Protein AF-A0A959IX89-F1 (afdb_monomer_lite)

Radius of gyration: 34.69 Å; chains: 1; bounding box: 58×42×160 Å

Sequence (378 aa):
MKSRHLSLLLIAFLCIPSLQAHQIAPDWEELLRTKLNSALGSKAFSIEVLQVNTDKKELTGVGTFFKKSGITFTAAYEGDAQIGSFEAVLPENAKMSVSDGELKALAGQPLQNMLPDALSKSVYLERLQLQFSKSNKNLQQVDLYFNALKNWELLSTANLELEQVKVHIQVDQPGDKQKRSVHGTLLGMTQIAGKTLDLSAALTDRKESLQLTGATEQLAFSGSLESLLGKKWDKGLDIPMPVLDLQLSTAEITVAPYQDWMTLAANSNWGVVDLWLQKADKKDSEYVITISPPAGFRLSTIHKKLKALDGIDLGQQKIVISSADKDKKESSKIPSLSDAAAAVKKGCSLMANLDLTKLKIDHLIGLKNLIVSSPLGA

Foldseek 3Di:
DDDDDDDDDDDDDDDDDDPPPDPDADPVQVLVQVLCCVQQHHPQWHFPDWDADPVQQKIWGWIHGNNFGRKTKMFHADDRSATFKMKIFADPSRWDALQDVSVCLQQVHRSLLLDDPQQRGFKTFGMKMWGADPPPRHTFKIKTKIWGPDWADLALQWLWIWARKMKIKMWGPSVDPVPTDIWMKIWTWTDFLNDIWIWMWIGDSDLQPTKIKTKDAWHQPLSRCCRTRNPCSCPPAFAQVLVNRKIFGMWMKMGRSNQQKIWIWTQTPFGIKIKIWHDPDPNHIKIKIKHFGDPQDACCSRPVVSNVVSPFDWARKIWMAIQAKAQLVRQCVPPSRVVVSGTDHHYIKIWTKGQVVVVVCCVVVVHRIDTDIDHSGD

Structure (mmCIF, N/CA/C/O backbone):
data_AF-A0A959IX89-F1
#
_entry.id   AF-A0A959IX89-F1
#
loop_
_atom_site.group_PDB
_atom_site.id
_atom_site.type_symbol
_atom_site.label_atom_id
_atom_site.label_alt_id
_atom_site.label_comp_id
_atom_site.label_asym_id
_atom_site.label_entity_id
_atom_site.label_seq_id
_atom_site.pdbx_PDB_ins_code
_atom_site.Cartn_x
_atom_site.Cartn_y
_atom_site.Cartn_z
_atom_site.occupancy
_atom_site.B_iso_or_equiv
_atom_site.auth_seq_id
_atom_site.auth_comp_id
_atom_site.auth_asym_id
_atom_site.auth_atom_id
_atom_site.pdbx_PDB_model_num
ATOM 1 N N . MET A 1 1 ? -1.747 26.085 115.637 1.00 36.50 1 MET A N 1
ATOM 2 C CA . MET A 1 1 ? -0.366 26.569 115.407 1.00 36.50 1 MET A CA 1
ATOM 3 C C . MET A 1 1 ? 0.120 26.020 114.073 1.00 36.50 1 MET A C 1
ATOM 5 O O . MET A 1 1 ? -0.023 24.825 113.891 1.00 36.50 1 MET A O 1
ATOM 9 N N . LYS A 1 2 ? 0.577 26.918 113.176 1.00 35.03 2 LYS A N 1
ATOM 10 C CA . LYS A 1 2 ? 1.596 26.796 112.094 1.00 35.03 2 LYS A CA 1
ATOM 11 C C . LYS A 1 2 ? 1.865 25.381 111.514 1.00 35.03 2 LYS A C 1
ATOM 13 O O . LYS A 1 2 ? 2.141 24.481 112.279 1.00 35.03 2 LYS A O 1
ATOM 18 N N . SER A 1 3 ? 2.010 25.107 110.214 1.00 33.25 3 SER A N 1
ATOM 19 C CA . SER A 1 3 ? 2.213 25.910 108.999 1.00 33.25 3 SER A CA 1
ATOM 20 C C . SER A 1 3 ? 2.562 24.932 107.849 1.00 33.25 3 SER A C 1
ATOM 22 O O . SER A 1 3 ? 3.447 24.114 108.052 1.00 33.25 3 SER A O 1
ATOM 24 N N . ARG A 1 4 ? 1.948 25.121 106.665 1.00 36.50 4 ARG A N 1
ATOM 25 C CA . ARG A 1 4 ? 2.482 24.978 105.278 1.00 36.50 4 ARG A CA 1
ATOM 26 C C . ARG A 1 4 ? 3.141 23.659 104.810 1.00 36.50 4 ARG A C 1
ATOM 28 O O . ARG A 1 4 ? 4.183 23.277 105.315 1.00 36.50 4 ARG A O 1
ATOM 35 N N . HIS A 1 5 ? 2.669 23.109 103.683 1.00 34.06 5 HIS A N 1
ATOM 36 C CA . HIS A 1 5 ? 3.190 23.370 102.319 1.00 34.06 5 HIS A CA 1
ATOM 37 C C . HIS A 1 5 ? 2.337 22.615 101.269 1.00 34.06 5 HIS A C 1
ATOM 39 O O . HIS A 1 5 ? 2.034 21.445 101.439 1.00 34.06 5 HIS A O 1
ATOM 45 N N . LEU A 1 6 ? 1.719 23.342 100.329 1.00 33.66 6 LEU A N 1
ATOM 46 C CA . LEU A 1 6 ? 2.118 23.463 98.914 1.00 33.66 6 LEU A CA 1
ATOM 47 C C . LEU A 1 6 ? 1.694 22.242 98.065 1.00 33.66 6 LEU A C 1
ATOM 49 O O . LEU A 1 6 ? 2.404 21.247 98.000 1.00 33.66 6 LEU A O 1
ATOM 53 N N . SER A 1 7 ? 0.549 22.341 97.381 1.00 37.34 7 SER A N 1
ATOM 54 C CA . SER A 1 7 ? 0.120 21.373 96.361 1.00 37.34 7 SER A CA 1
ATOM 55 C C . SER A 1 7 ? 0.027 22.069 95.006 1.00 37.34 7 SER A C 1
ATOM 57 O O . SER A 1 7 ? -0.660 23.080 94.860 1.00 37.34 7 SER A O 1
ATOM 59 N N . LEU A 1 8 ? 0.794 21.532 94.056 1.00 35.25 8 LEU A N 1
ATOM 60 C CA . LEU A 1 8 ? 0.902 21.949 92.663 1.00 35.25 8 LEU A CA 1
ATOM 61 C C . LEU A 1 8 ? -0.432 21.815 91.910 1.00 35.25 8 LEU A C 1
ATOM 63 O O . LEU A 1 8 ? -1.136 20.815 92.042 1.00 35.25 8 LEU A O 1
ATOM 67 N N . LEU A 1 9 ? -0.695 22.802 91.050 1.00 35.12 9 LEU A N 1
ATOM 68 C CA . LEU A 1 9 ? -1.637 22.751 89.931 1.00 35.12 9 LEU A CA 1
ATOM 69 C C . LEU A 1 9 ? -1.257 21.619 88.956 1.00 35.12 9 LEU A C 1
ATOM 71 O O . LEU A 1 9 ? -0.125 21.587 88.475 1.00 35.12 9 LEU A O 1
ATOM 75 N N . LEU A 1 10 ? -2.218 20.766 88.589 1.00 36.25 10 LEU A N 1
ATOM 76 C CA . LEU A 1 10 ? -2.131 19.880 87.425 1.00 36.25 10 LEU A CA 1
ATOM 77 C C . LEU A 1 10 ? -3.142 20.361 86.371 1.00 36.25 10 LEU A C 1
ATOM 79 O O . LEU A 1 10 ? -4.346 20.395 86.621 1.00 36.25 10 LEU A O 1
ATOM 83 N N . ILE A 1 11 ? -2.635 20.772 85.210 1.00 40.06 11 ILE A N 1
ATOM 84 C CA . ILE A 1 11 ? -3.409 21.191 84.036 1.00 40.06 11 ILE A CA 1
ATOM 85 C C . ILE A 1 11 ? -3.906 19.929 83.321 1.00 40.06 11 ILE A C 1
ATOM 87 O O . ILE A 1 11 ? -3.103 19.128 82.847 1.00 40.06 11 ILE A O 1
ATOM 91 N N . ALA A 1 12 ? -5.225 19.754 83.231 1.00 36.91 12 ALA A N 1
ATOM 92 C CA . ALA A 1 12 ? -5.846 18.722 82.408 1.00 36.91 12 ALA A CA 1
ATOM 93 C C . ALA A 1 12 ? -5.891 19.188 80.942 1.00 36.91 12 ALA A C 1
ATOM 95 O O . ALA A 1 12 ? -6.645 20.094 80.589 1.00 36.91 12 ALA A O 1
ATOM 96 N N . PHE A 1 13 ? -5.069 18.570 80.093 1.00 38.09 13 PHE A N 1
ATOM 97 C CA . PHE A 1 13 ? -5.139 18.698 78.638 1.00 38.09 13 PHE A CA 1
ATOM 98 C C . PHE A 1 13 ? -6.292 17.826 78.114 1.00 38.09 13 PHE A C 1
ATOM 100 O O . PHE A 1 13 ? -6.269 16.602 78.240 1.00 38.09 13 PHE A O 1
ATOM 107 N N . LEU A 1 14 ? -7.305 18.466 77.529 1.00 36.22 14 LEU A N 1
ATOM 108 C CA . LEU A 1 14 ? -8.377 17.827 76.767 1.00 36.22 14 LEU A CA 1
ATOM 109 C C . LEU A 1 14 ? -7.792 17.175 75.503 1.00 36.22 14 LEU A C 1
ATOM 111 O O . LEU A 1 14 ? -7.394 17.869 74.569 1.00 36.22 14 LEU A O 1
ATOM 115 N N . CYS A 1 15 ? -7.758 15.843 75.461 1.00 35.22 15 CYS A N 1
ATOM 116 C CA . CYS A 1 15 ? -7.573 15.088 74.223 1.00 35.22 15 CYS A CA 1
ATOM 117 C C . CYS A 1 15 ? -8.899 15.063 73.453 1.00 35.22 15 CYS A C 1
ATOM 119 O O . CYS A 1 15 ? -9.830 14.356 73.834 1.00 35.22 15 CYS A O 1
ATOM 121 N N . ILE A 1 16 ? -8.979 15.829 72.365 1.00 38.38 16 ILE A N 1
ATOM 122 C CA . ILE A 1 16 ? -9.993 15.648 71.322 1.00 38.38 16 ILE A CA 1
ATOM 123 C C . ILE A 1 16 ? -9.450 14.560 70.382 1.00 38.38 16 ILE A C 1
ATOM 125 O O . ILE A 1 16 ? -8.387 14.775 69.796 1.00 38.38 16 ILE A O 1
ATOM 129 N N . PRO A 1 17 ? -10.108 13.399 70.220 1.00 43.56 17 PRO A N 1
ATOM 130 C CA . PRO A 1 17 ? -9.688 12.433 69.218 1.00 43.56 17 PRO A CA 1
ATOM 131 C C . PRO A 1 17 ? -9.980 12.999 67.824 1.00 43.56 17 PRO A C 1
ATOM 133 O O . PRO A 1 17 ? -11.112 13.356 67.496 1.00 43.56 17 PRO A O 1
ATOM 136 N N . SER A 1 18 ? -8.936 13.091 67.005 1.00 40.62 18 SER A N 1
ATOM 137 C CA . SER A 1 18 ? -9.027 13.374 65.580 1.00 40.62 18 SER A CA 1
ATOM 138 C C . SER A 1 18 ? -9.825 12.264 64.893 1.00 40.62 18 SER A C 1
ATOM 140 O O . SER A 1 18 ? -9.376 11.122 64.800 1.00 40.62 18 SER A O 1
ATOM 142 N N . LEU A 1 19 ? -11.018 12.596 64.389 1.00 38.69 19 LEU A N 1
ATOM 143 C CA . LEU A 1 19 ? -11.706 11.765 63.405 1.00 38.69 19 LEU A CA 1
ATOM 144 C C . LEU A 1 19 ? -10.819 11.677 62.156 1.00 38.69 19 LEU A C 1
ATOM 146 O O . LEU A 1 19 ? -10.756 12.609 61.356 1.00 38.69 19 LEU A O 1
ATOM 150 N N . GLN A 1 20 ? -10.133 10.550 61.980 1.00 40.72 20 GLN A N 1
ATOM 151 C CA . GLN A 1 20 ? -9.614 10.159 60.677 1.00 40.72 20 GLN A CA 1
ATOM 152 C C . GLN A 1 20 ? -10.814 9.831 59.786 1.00 40.72 20 GLN A C 1
ATOM 154 O O . GLN A 1 20 ? -11.467 8.801 59.955 1.00 40.72 20 GLN A O 1
ATOM 159 N N . ALA A 1 21 ? -11.123 10.730 58.853 1.00 37.69 21 ALA A N 1
ATOM 160 C CA . ALA A 1 21 ? -12.039 10.442 57.763 1.00 37.69 21 ALA A CA 1
ATOM 161 C C . ALA A 1 21 ? -11.472 9.258 56.964 1.00 37.69 21 ALA A C 1
ATOM 163 O O . ALA A 1 21 ? -10.465 9.394 56.273 1.00 37.69 21 ALA A O 1
ATOM 164 N N . HIS A 1 22 ? -12.095 8.084 57.087 1.00 38.38 22 HIS A N 1
ATOM 165 C CA . HIS A 1 22 ? -11.884 6.993 56.143 1.00 38.38 22 HIS A CA 1
ATOM 166 C C . HIS A 1 22 ? -12.324 7.500 54.765 1.00 38.38 22 HIS A C 1
ATOM 168 O O . HIS A 1 22 ? -13.517 7.692 54.529 1.00 38.38 22 HIS A O 1
ATOM 174 N N . GLN A 1 23 ? -11.372 7.759 53.867 1.00 45.62 23 GLN A N 1
ATOM 175 C CA . GLN A 1 23 ? -11.683 7.930 52.452 1.00 45.62 23 GLN A CA 1
ATOM 176 C C . GLN A 1 23 ? -12.257 6.601 51.957 1.00 45.62 23 GLN A C 1
ATOM 178 O O . GLN A 1 23 ? -11.563 5.588 51.907 1.00 45.62 23 GLN A O 1
ATOM 183 N N . ILE A 1 24 ? -13.555 6.598 51.663 1.00 57.44 24 ILE A N 1
ATOM 184 C CA . ILE A 1 24 ? -14.234 5.470 51.030 1.00 57.44 24 ILE A CA 1
ATOM 185 C C . ILE A 1 24 ? -13.574 5.292 49.662 1.00 57.44 24 ILE A C 1
ATOM 187 O O . ILE A 1 24 ? -13.573 6.227 48.858 1.00 57.44 24 ILE A O 1
ATOM 191 N N . ALA A 1 25 ? -12.971 4.126 49.425 1.00 65.38 25 ALA A N 1
ATOM 192 C CA . ALA A 1 25 ? -12.381 3.807 48.131 1.00 65.38 25 ALA A CA 1
ATOM 193 C C . ALA A 1 25 ? -13.439 4.001 47.025 1.00 65.38 25 ALA A C 1
ATOM 195 O O . ALA A 1 25 ? -14.594 3.615 47.235 1.00 65.38 25 ALA A O 1
ATOM 196 N N . PRO A 1 26 ? -13.090 4.601 45.872 1.00 77.38 26 PRO A N 1
ATOM 197 C CA . PRO A 1 26 ? -14.045 4.798 44.791 1.00 77.38 26 PRO A CA 1
ATOM 198 C C . PRO A 1 26 ? -14.648 3.463 44.348 1.00 77.38 26 PRO A C 1
ATOM 200 O O . PRO A 1 26 ? -13.926 2.476 44.199 1.00 77.38 26 PRO A O 1
ATOM 203 N N . ASP A 1 27 ? -15.954 3.445 44.077 1.00 89.31 27 ASP A N 1
ATOM 204 C CA . ASP A 1 27 ? -16.581 2.345 43.344 1.00 89.31 27 ASP A CA 1
ATOM 205 C C . ASP A 1 27 ? -16.112 2.407 41.882 1.00 89.31 27 ASP A C 1
ATOM 207 O O . ASP A 1 27 ? -16.701 3.078 41.029 1.00 89.31 27 ASP A O 1
ATOM 211 N N . TRP A 1 28 ? -14.970 1.769 41.618 1.00 89.94 28 TRP A N 1
ATOM 212 C CA . TRP A 1 28 ? -14.334 1.753 40.303 1.00 89.94 28 TRP A CA 1
ATOM 213 C C . TRP A 1 28 ? -15.205 1.088 39.238 1.00 89.94 28 TRP A C 1
ATOM 215 O O . TRP A 1 28 ? -15.105 1.459 38.068 1.00 89.94 28 TRP A O 1
ATOM 225 N N . GLU A 1 29 ? -16.069 0.146 39.627 1.00 91.81 29 GLU A N 1
ATOM 226 C CA . GLU A 1 29 ? -16.977 -0.528 38.706 1.00 91.81 29 GLU A CA 1
ATOM 227 C C . GLU A 1 29 ? -18.044 0.443 38.195 1.00 91.81 29 GLU A C 1
ATOM 229 O O . GLU A 1 29 ? -18.163 0.650 36.983 1.00 91.81 29 GLU A O 1
ATOM 234 N N . GLU A 1 30 ? -18.783 1.086 39.106 1.00 91.50 30 GLU A N 1
ATOM 235 C CA . GLU A 1 30 ? -19.797 2.084 38.748 1.00 91.50 30 GLU A CA 1
ATOM 236 C C . GLU A 1 30 ? -19.172 3.244 37.975 1.00 91.50 30 GLU A C 1
ATOM 238 O O . GLU A 1 30 ? -19.712 3.702 36.966 1.00 91.50 30 GLU A O 1
ATOM 243 N N . LEU A 1 31 ? -17.996 3.695 38.408 1.00 91.25 31 LEU A N 1
ATOM 244 C CA . LEU A 1 31 ? -17.309 4.800 37.768 1.00 91.25 31 LEU A CA 1
ATOM 245 C C . LEU A 1 31 ? -16.933 4.493 36.322 1.00 91.25 31 LEU A C 1
ATOM 247 O O . LEU A 1 31 ? -17.232 5.289 35.427 1.00 91.25 31 LEU A O 1
ATOM 251 N N . LEU A 1 32 ? -16.287 3.349 36.083 1.00 92.56 32 LEU A N 1
ATOM 252 C CA . LEU A 1 32 ? -15.894 2.929 34.742 1.00 92.56 32 LEU A CA 1
ATOM 253 C C . LEU A 1 32 ? -17.136 2.704 33.870 1.00 92.56 32 LEU A C 1
ATOM 255 O O . LEU A 1 32 ? -17.197 3.193 32.739 1.00 92.56 32 LEU A O 1
ATOM 259 N N . ARG A 1 33 ? -18.164 2.045 34.417 1.00 93.69 33 ARG A N 1
ATOM 260 C CA . ARG A 1 33 ? -19.432 1.784 33.730 1.00 93.69 33 ARG A CA 1
ATOM 261 C C . ARG A 1 33 ? -20.143 3.065 33.314 1.00 93.69 33 ARG A C 1
ATOM 263 O O . ARG A 1 33 ? -20.519 3.204 32.149 1.00 93.69 33 ARG A O 1
ATOM 270 N N . THR A 1 34 ? -20.330 4.000 34.239 1.00 91.69 34 THR A N 1
ATOM 271 C CA . THR A 1 34 ? -20.984 5.284 33.969 1.00 91.69 34 THR A CA 1
ATOM 272 C C . THR A 1 34 ? -20.167 6.105 32.974 1.00 91.69 34 THR A C 1
ATOM 274 O O . THR A 1 34 ? -20.726 6.674 32.032 1.00 91.69 34 THR A O 1
ATOM 277 N N . LYS A 1 35 ? -18.836 6.115 33.113 1.00 91.19 35 LYS A N 1
ATOM 278 C CA . LYS A 1 35 ? -17.941 6.837 32.207 1.00 91.19 35 LYS A CA 1
ATOM 279 C C . LYS A 1 35 ? -18.049 6.345 30.766 1.00 91.19 35 LYS A C 1
ATOM 281 O O . LYS A 1 35 ? -18.252 7.154 29.860 1.00 91.19 35 LYS A O 1
ATOM 286 N N . LEU A 1 36 ? -17.922 5.037 30.558 1.00 93.44 36 LEU A N 1
ATOM 287 C CA . LEU A 1 36 ? -17.928 4.441 29.225 1.00 93.44 36 LEU A CA 1
ATOM 288 C C . LEU A 1 36 ? -19.312 4.499 28.581 1.00 93.44 36 LEU A C 1
ATOM 290 O O . LEU A 1 36 ? -19.413 4.865 27.415 1.00 93.44 36 LEU A O 1
ATOM 294 N N . ASN A 1 37 ? -20.388 4.248 29.330 1.00 92.56 37 ASN A N 1
ATOM 295 C CA . ASN A 1 37 ? -21.749 4.364 28.793 1.00 92.56 37 ASN A CA 1
ATOM 296 C C . ASN A 1 37 ? -22.141 5.813 28.460 1.00 92.56 37 ASN A C 1
ATOM 298 O O . ASN A 1 37 ? -22.904 6.047 27.526 1.00 92.56 37 ASN A O 1
ATOM 302 N N . SER A 1 38 ? -21.608 6.802 29.181 1.00 89.69 38 SER A N 1
ATOM 303 C CA . SER A 1 38 ? -21.774 8.212 28.809 1.00 89.69 38 SER A CA 1
ATOM 304 C C . SER A 1 38 ? -21.032 8.545 27.507 1.00 89.69 38 SER A C 1
ATOM 306 O O . SER A 1 38 ? -21.561 9.246 26.648 1.00 89.69 38 SER A O 1
ATOM 308 N N . ALA A 1 39 ? -19.826 7.997 27.329 1.00 88.88 39 ALA A N 1
ATOM 309 C CA . ALA A 1 39 ? -18.976 8.276 26.175 1.00 88.88 39 ALA A CA 1
ATOM 310 C C . ALA A 1 39 ? -19.394 7.536 24.889 1.00 88.88 39 ALA A C 1
ATOM 312 O O . ALA A 1 39 ? -19.273 8.087 23.798 1.00 88.88 39 ALA A O 1
ATOM 313 N N . LEU A 1 40 ? -19.869 6.296 25.014 1.00 88.12 40 LEU A N 1
ATOM 314 C CA . LEU A 1 40 ? -20.130 5.382 23.894 1.00 88.12 40 LEU A CA 1
ATOM 315 C C . LEU A 1 40 ? -21.621 5.186 23.595 1.00 88.12 40 LEU A C 1
ATOM 317 O O . LEU A 1 40 ? -21.975 4.623 22.562 1.00 88.12 40 LEU A O 1
ATOM 321 N N . GLY A 1 41 ? -22.495 5.634 24.498 1.00 84.44 41 GLY A N 1
ATOM 322 C CA . GLY A 1 41 ? -23.935 5.409 24.439 1.00 84.44 41 GLY A CA 1
ATOM 323 C C . GLY A 1 41 ? -24.434 4.461 25.530 1.00 84.44 41 GLY A C 1
ATOM 324 O O . GLY A 1 41 ? -23.707 3.621 26.064 1.00 84.44 41 GLY A O 1
ATOM 325 N N . SER A 1 42 ? -25.712 4.611 25.882 1.00 81.62 42 SER A N 1
ATOM 326 C CA . SER A 1 42 ? -26.328 3.851 26.973 1.00 81.62 42 SER A CA 1
ATOM 327 C C . SER A 1 42 ? -26.228 2.341 26.734 1.00 81.62 42 SER A C 1
ATOM 329 O O . SER A 1 42 ? -26.608 1.854 25.669 1.00 81.62 42 SER A O 1
ATOM 331 N N . LYS A 1 43 ? -25.764 1.603 27.753 1.00 84.56 43 LYS A N 1
ATOM 332 C CA . LYS A 1 43 ? -25.586 0.137 27.742 1.00 84.56 43 LYS A CA 1
ATOM 333 C C . LYS A 1 43 ? -24.578 -0.370 26.699 1.00 84.56 43 LYS A C 1
ATOM 335 O O . LYS A 1 43 ? -24.624 -1.543 26.331 1.00 84.56 43 LYS A O 1
ATOM 340 N N . ALA A 1 44 ? -23.676 0.489 26.230 1.00 88.88 44 ALA A N 1
ATOM 341 C CA . ALA A 1 44 ? -22.552 0.090 25.393 1.00 88.88 44 ALA A CA 1
ATOM 342 C C . ALA A 1 44 ? -21.552 -0.798 26.144 1.00 88.88 44 ALA A C 1
ATOM 344 O O . ALA A 1 44 ? -20.892 -1.610 25.509 1.00 88.88 44 ALA A O 1
ATOM 345 N N . PHE A 1 45 ? -21.445 -0.664 27.468 1.00 93.75 45 PHE A N 1
ATOM 346 C CA . PHE A 1 45 ? -20.459 -1.374 28.274 1.00 93.75 45 PHE A CA 1
ATOM 347 C C . PHE A 1 45 ? -21.042 -1.913 29.585 1.00 93.75 45 PHE A C 1
ATOM 349 O O . PHE A 1 45 ? -21.761 -1.205 30.302 1.00 93.75 45 PHE A O 1
ATOM 356 N N . SER A 1 46 ? -20.677 -3.151 29.920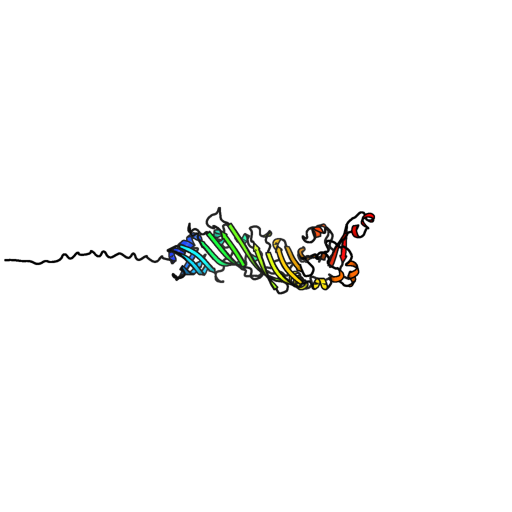 1.00 93.88 46 SER A N 1
ATOM 357 C CA . SER A 1 46 ? -20.883 -3.755 31.239 1.00 93.88 46 SER A CA 1
ATOM 358 C C . SER A 1 46 ? -19.673 -4.583 31.654 1.00 93.88 46 SER A C 1
ATOM 360 O O . SER A 1 46 ? -18.965 -5.131 30.814 1.00 93.88 46 SER A O 1
ATOM 362 N N . ILE A 1 47 ? -19.462 -4.688 32.960 1.00 95.50 47 ILE A N 1
ATOM 363 C CA . ILE A 1 47 ? -18.333 -5.396 33.560 1.00 95.50 47 ILE A CA 1
ATOM 364 C C . ILE A 1 47 ? -18.811 -6.782 33.991 1.00 95.50 47 ILE A C 1
ATOM 366 O O . ILE A 1 47 ? -19.866 -6.907 34.608 1.00 95.50 47 ILE A O 1
ATOM 370 N N . GLU A 1 48 ? -18.046 -7.811 33.645 1.00 94.12 48 GLU A N 1
ATOM 371 C CA . GLU A 1 48 ? -18.252 -9.187 34.116 1.00 94.12 48 GLU A CA 1
ATOM 372 C C . GLU A 1 48 ? -17.263 -9.503 35.241 1.00 94.12 48 GLU A C 1
ATOM 374 O O . GLU A 1 48 ? -17.634 -10.051 36.276 1.00 94.12 48 GLU A O 1
ATOM 379 N N . VAL A 1 49 ? -16.000 -9.115 35.048 1.00 95.25 49 VAL A N 1
ATOM 380 C CA . VAL A 1 49 ? -14.912 -9.268 36.016 1.00 95.25 49 VAL A CA 1
ATOM 381 C C . VAL A 1 49 ? -14.086 -7.989 36.026 1.00 95.25 49 VAL A C 1
ATOM 383 O O . VAL A 1 49 ? -13.724 -7.486 34.963 1.00 95.25 49 VAL A O 1
ATOM 386 N N . LEU A 1 50 ? -13.748 -7.494 37.218 1.00 96.25 50 LEU A N 1
ATOM 387 C CA . LEU A 1 50 ? -12.892 -6.327 37.417 1.00 96.25 50 LEU A CA 1
ATOM 388 C C . LEU A 1 50 ? -11.774 -6.640 38.408 1.00 96.25 50 LEU A C 1
ATOM 390 O O . LEU A 1 50 ? -12.001 -7.215 39.471 1.00 96.25 50 LEU A O 1
ATOM 394 N N . GLN A 1 51 ? -10.572 -6.206 38.065 1.00 94.62 51 GLN A N 1
ATOM 395 C CA . GLN A 1 51 ? -9.399 -6.195 38.919 1.00 94.62 51 GLN A CA 1
ATOM 396 C C . GLN A 1 51 ? -8.867 -4.767 38.991 1.00 94.62 51 GLN A C 1
ATOM 398 O O . GLN A 1 51 ? -8.745 -4.079 37.977 1.00 94.62 51 GLN A O 1
ATOM 403 N N . VAL A 1 52 ? -8.556 -4.320 40.205 1.00 92.69 52 VAL A N 1
ATOM 404 C CA . VAL A 1 52 ? -8.024 -2.982 40.467 1.00 92.69 52 VAL A CA 1
ATOM 405 C C . VAL A 1 52 ? -6.563 -3.124 40.865 1.00 92.69 52 VAL A C 1
ATOM 407 O O . VAL A 1 52 ? -6.254 -3.754 41.875 1.00 92.69 52 VAL A O 1
ATOM 410 N N . ASN A 1 53 ? -5.664 -2.538 40.080 1.00 90.88 53 ASN A N 1
ATOM 411 C CA . ASN A 1 53 ? -4.246 -2.450 40.390 1.00 90.88 53 ASN A CA 1
ATOM 412 C C . ASN A 1 53 ? -3.907 -1.021 40.819 1.00 90.88 53 ASN A C 1
ATOM 414 O O . ASN A 1 53 ? -3.696 -0.133 39.989 1.00 90.88 53 ASN A O 1
ATOM 418 N N . THR A 1 54 ? -3.843 -0.805 42.132 1.00 87.56 54 THR A N 1
ATOM 419 C CA . THR A 1 54 ? -3.588 0.518 42.709 1.00 87.56 54 THR A CA 1
ATOM 420 C C . THR A 1 54 ? -2.179 1.031 42.460 1.00 87.56 54 THR A C 1
ATOM 422 O O . THR A 1 54 ? -2.000 2.234 42.277 1.00 87.56 54 THR A O 1
ATOM 425 N N . ASP A 1 55 ? -1.198 0.131 42.398 1.00 88.12 55 ASP A N 1
ATOM 426 C CA . ASP A 1 55 ? 0.216 0.484 42.246 1.00 88.12 55 ASP A CA 1
ATOM 427 C C . ASP A 1 55 ? 0.511 1.000 40.836 1.00 88.12 55 ASP A C 1
ATOM 429 O O . ASP A 1 55 ? 1.261 1.959 40.656 1.00 88.12 55 ASP A O 1
ATOM 433 N N . LYS A 1 56 ? -0.121 0.386 39.831 1.00 88.75 56 LYS A N 1
ATOM 434 C CA . LYS A 1 56 ? -0.012 0.794 38.423 1.00 88.75 56 LYS A CA 1
ATOM 435 C C . LYS A 1 56 ? -1.035 1.846 38.011 1.00 88.75 56 LYS A C 1
ATOM 437 O O . LYS A 1 56 ? -0.923 2.403 36.925 1.00 88.75 56 LYS A O 1
ATOM 442 N N . LYS A 1 57 ? -2.012 2.128 38.876 1.00 92.19 57 LYS A N 1
ATOM 443 C CA . LYS A 1 57 ? -3.195 2.936 38.571 1.00 92.19 57 LYS A CA 1
ATOM 444 C C . LYS A 1 57 ? -3.972 2.429 37.350 1.00 92.19 57 LYS A C 1
ATOM 446 O O . LYS A 1 57 ? -4.312 3.183 36.435 1.00 92.19 57 LYS A O 1
ATOM 451 N N . GLU A 1 58 ? -4.257 1.133 37.353 1.00 94.31 58 GLU A N 1
ATOM 452 C CA . GLU A 1 58 ? -4.912 0.433 36.249 1.00 94.31 58 GLU A CA 1
ATOM 453 C C . GLU A 1 58 ? -6.118 -0.375 36.734 1.00 94.31 58 GLU A C 1
ATOM 455 O O . GLU A 1 58 ? -6.129 -0.935 37.830 1.00 94.31 58 GLU A O 1
ATOM 460 N N . LEU A 1 59 ? -7.134 -0.457 35.885 1.00 94.75 59 LEU A N 1
ATOM 461 C CA . LEU A 1 59 ? -8.268 -1.361 36.000 1.00 94.75 59 LEU A CA 1
ATOM 462 C C . LEU A 1 59 ? -8.164 -2.367 34.860 1.00 94.75 59 LEU A C 1
ATOM 464 O O . LEU A 1 59 ? -8.091 -1.958 33.706 1.00 94.75 59 LEU A O 1
ATOM 468 N N . THR A 1 60 ? -8.185 -3.659 35.149 1.00 96.88 60 THR A N 1
ATOM 469 C CA . THR A 1 60 ? -8.218 -4.705 34.121 1.00 96.88 60 THR A CA 1
ATOM 470 C C . THR A 1 60 ? -9.434 -5.584 34.319 1.00 96.88 60 THR A C 1
ATOM 472 O O . THR A 1 60 ? -9.965 -5.695 35.424 1.00 96.88 60 THR A O 1
ATOM 475 N N . GLY A 1 61 ? -9.917 -6.213 33.257 1.00 96.88 61 GLY A N 1
ATOM 476 C CA . GLY A 1 61 ? -11.094 -7.046 33.406 1.00 96.88 61 GLY A CA 1
ATOM 477 C C . GLY A 1 61 ? -11.601 -7.673 32.131 1.00 96.88 61 GLY A C 1
ATOM 478 O O . GLY A 1 61 ? -10.984 -7.593 31.069 1.00 96.88 61 GLY A O 1
ATOM 479 N N . VAL A 1 62 ? -12.759 -8.301 32.281 1.00 96.62 62 VAL A N 1
ATOM 480 C CA . VAL A 1 62 ? -13.553 -8.857 31.192 1.00 96.62 62 VAL A CA 1
ATOM 481 C C . VAL A 1 62 ? -14.937 -8.243 31.276 1.00 96.62 62 VAL A C 1
ATOM 483 O O . VAL A 1 62 ? -15.477 -8.030 32.365 1.00 96.62 62 VAL A O 1
ATOM 486 N N . GLY A 1 63 ? -15.512 -7.922 30.130 1.00 94.56 63 GLY A N 1
ATOM 487 C CA . GLY A 1 63 ? -16.839 -7.352 30.067 1.00 94.56 63 GLY A CA 1
ATOM 488 C C . GLY A 1 63 ? -17.517 -7.587 28.734 1.00 94.56 63 GLY A C 1
ATOM 489 O O . GLY A 1 63 ? -17.028 -8.292 27.847 1.00 94.56 63 GLY A O 1
ATOM 490 N N . THR A 1 64 ? -18.653 -6.922 28.604 1.00 92.31 64 THR A N 1
ATOM 491 C CA . THR A 1 64 ? -19.409 -6.855 27.368 1.00 92.31 64 THR A CA 1
ATOM 492 C C . THR A 1 64 ? -19.274 -5.459 26.772 1.00 92.31 64 THR A C 1
ATOM 494 O O . THR A 1 64 ? -19.424 -4.460 27.477 1.00 92.31 64 THR A O 1
ATOM 497 N N . PHE A 1 65 ? -19.035 -5.385 25.466 1.00 91.75 65 PHE A N 1
ATOM 498 C CA . PHE A 1 65 ? -18.948 -4.145 24.700 1.00 91.75 65 PHE A CA 1
ATOM 499 C C . PHE A 1 65 ? -19.859 -4.230 23.476 1.00 91.75 65 PHE A C 1
ATOM 501 O O . PHE A 1 65 ? -19.807 -5.210 22.740 1.00 91.75 65 PHE A O 1
ATOM 508 N N . PHE A 1 66 ? -20.748 -3.254 23.282 1.00 89.69 66 PHE A N 1
ATOM 509 C CA . PHE A 1 66 ? -21.778 -3.262 22.234 1.00 89.69 66 PHE A CA 1
ATOM 510 C C . PHE A 1 66 ? -22.489 -4.625 22.096 1.00 89.69 66 PHE A C 1
ATOM 512 O O . PHE A 1 66 ? -22.703 -5.144 21.002 1.00 89.69 66 PHE A O 1
ATOM 519 N N . LYS A 1 67 ? -22.863 -5.213 23.245 1.00 88.69 67 LYS A N 1
ATOM 520 C CA . LYS A 1 67 ? -23.529 -6.528 23.375 1.00 88.69 67 LYS A CA 1
ATOM 521 C C . LYS A 1 67 ? -22.678 -7.740 22.955 1.00 88.69 67 LYS A C 1
ATOM 523 O O . LYS A 1 67 ? -23.219 -8.833 22.802 1.00 88.69 67 LYS A O 1
ATOM 528 N N . LYS A 1 68 ? -21.366 -7.576 22.781 1.00 91.31 68 LYS A N 1
ATOM 529 C CA . LYS A 1 68 ? -20.396 -8.659 22.572 1.00 91.31 68 LYS A CA 1
ATOM 530 C C . LYS A 1 68 ? -19.683 -8.962 23.887 1.00 91.31 68 LYS A C 1
ATOM 532 O O . LYS A 1 68 ? -19.108 -8.053 24.469 1.00 91.31 68 LYS A O 1
ATOM 537 N N . SER A 1 69 ? -19.755 -10.198 24.366 1.00 92.00 69 SER A N 1
ATOM 538 C CA . SER A 1 69 ? -19.192 -10.627 25.656 1.00 92.00 69 SER A CA 1
ATOM 539 C C . SER A 1 69 ? -17.759 -11.146 25.533 1.00 92.00 69 SER A C 1
ATOM 541 O O . SER A 1 69 ? -17.299 -11.458 24.433 1.00 92.00 69 SER A O 1
ATOM 543 N N . GLY A 1 70 ? -17.082 -11.315 26.672 1.00 91.81 70 GLY A N 1
ATOM 544 C CA . GLY A 1 70 ? -15.735 -11.895 26.723 1.00 91.81 70 GLY A CA 1
ATOM 545 C C . GLY A 1 70 ? -14.634 -10.944 26.253 1.00 91.81 70 GLY A C 1
ATOM 546 O O . GLY A 1 70 ? -13.560 -11.390 25.859 1.00 91.81 70 GLY A O 1
ATOM 547 N N . ILE A 1 71 ? -14.898 -9.638 26.266 1.00 95.12 71 ILE A N 1
ATOM 548 C CA . ILE A 1 71 ? -13.952 -8.614 25.828 1.00 95.12 71 ILE A CA 1
ATOM 549 C C . ILE A 1 71 ? -13.044 -8.263 26.992 1.00 95.12 71 ILE A C 1
ATOM 551 O O . ILE A 1 71 ? -13.508 -7.801 28.035 1.00 95.12 71 ILE A O 1
ATOM 555 N N . THR A 1 72 ? -11.746 -8.470 26.802 1.00 96.94 72 THR A N 1
ATOM 556 C CA . THR A 1 72 ? -10.733 -8.058 27.771 1.00 96.94 72 THR A CA 1
ATOM 557 C C . THR A 1 72 ? -10.507 -6.559 27.664 1.00 96.94 72 THR A C 1
ATOM 559 O O . THR A 1 72 ? -10.402 -6.035 26.552 1.00 96.94 72 THR A O 1
ATOM 562 N N . PHE A 1 73 ? -10.398 -5.874 28.797 1.00 97.31 73 PHE A N 1
ATOM 563 C CA . PHE A 1 73 ? -10.124 -4.445 28.820 1.00 97.31 73 PHE A CA 1
ATOM 564 C C . PHE A 1 73 ? -9.062 -4.061 29.845 1.00 97.31 73 PHE A C 1
ATOM 566 O O . PHE A 1 73 ? -8.883 -4.731 30.865 1.00 97.31 73 PHE A O 1
ATOM 573 N N . THR A 1 74 ? -8.432 -2.921 29.579 1.00 97.50 74 THR A N 1
ATOM 574 C CA . THR A 1 74 ? -7.534 -2.210 30.487 1.00 97.50 74 THR A CA 1
ATOM 575 C C . THR A 1 74 ? -7.924 -0.735 30.501 1.00 97.50 74 THR A C 1
ATOM 577 O O . THR A 1 74 ? -8.151 -0.144 29.450 1.00 97.50 74 THR A O 1
ATOM 580 N N . ALA A 1 75 ? -7.996 -0.110 31.671 1.00 96.44 75 ALA A N 1
ATOM 581 C CA . ALA A 1 75 ? -8.250 1.318 31.821 1.00 96.44 75 ALA A CA 1
ATOM 582 C C . ALA A 1 75 ? -7.214 1.940 32.756 1.00 96.44 75 ALA A C 1
ATOM 584 O O . ALA A 1 75 ? -7.024 1.449 33.866 1.00 96.44 75 ALA A O 1
ATOM 585 N N . ALA A 1 76 ? -6.576 3.032 32.343 1.00 94.25 76 ALA A N 1
ATOM 586 C CA . ALA A 1 76 ? -5.656 3.772 33.202 1.00 94.25 76 ALA A CA 1
ATOM 587 C C . ALA A 1 76 ? -6.374 4.948 33.872 1.00 94.25 76 ALA A C 1
ATOM 589 O O . ALA A 1 76 ? -7.195 5.635 33.246 1.00 94.25 76 ALA A O 1
ATOM 590 N N . TYR A 1 77 ? -6.044 5.212 35.136 1.00 90.81 77 TYR A N 1
ATOM 591 C CA . TYR A 1 77 ? -6.589 6.337 35.894 1.00 90.81 77 TYR A CA 1
ATOM 592 C C . TYR A 1 77 ? -5.485 7.224 36.481 1.00 90.81 77 TYR A C 1
ATOM 594 O O . TYR A 1 77 ? -4.422 6.759 36.875 1.00 90.81 77 TYR A O 1
ATOM 602 N N . GLU A 1 78 ? -5.710 8.539 36.524 1.00 79.94 78 GLU A N 1
ATOM 603 C CA . GLU A 1 78 ? -4.658 9.495 36.922 1.00 79.94 78 GLU A CA 1
ATOM 604 C C . GLU A 1 78 ? -4.775 9.958 38.388 1.00 79.94 78 GLU A C 1
ATOM 606 O O . GLU A 1 78 ? -3.771 10.330 39.006 1.00 79.94 78 GLU A O 1
ATOM 611 N N . GLY A 1 79 ? -5.967 9.842 38.980 1.00 71.75 79 GLY A N 1
ATOM 612 C CA . GLY A 1 79 ? -6.271 10.175 40.375 1.00 71.75 79 GLY A CA 1
ATOM 613 C C . GLY A 1 79 ? -7.604 9.573 40.822 1.00 71.75 79 GLY A C 1
ATOM 614 O O . GLY A 1 79 ? -8.174 8.744 40.106 1.00 71.75 79 GLY A O 1
ATOM 615 N N . ASP A 1 80 ? -8.106 9.998 41.983 1.00 67.88 80 ASP A N 1
ATOM 616 C CA . ASP A 1 80 ? -9.383 9.516 42.510 1.00 67.88 80 ASP A CA 1
ATOM 617 C C . ASP A 1 80 ? -10.490 9.787 41.495 1.00 67.88 80 ASP A C 1
ATOM 619 O O . ASP A 1 80 ? -10.780 10.931 41.134 1.00 67.88 80 ASP A O 1
ATOM 623 N N . ALA A 1 81 ? -11.107 8.710 41.018 1.00 70.06 81 ALA A N 1
ATOM 624 C CA . ALA A 1 81 ? -12.286 8.779 40.177 1.00 70.06 81 ALA A CA 1
ATOM 625 C C . ALA A 1 81 ? -12.104 9.425 38.777 1.00 70.06 81 ALA A C 1
ATOM 627 O O . ALA A 1 81 ? -13.048 10.004 38.227 1.00 70.06 81 ALA A O 1
ATOM 628 N N . GLN A 1 82 ? -10.927 9.305 38.143 1.00 84.25 82 GLN A N 1
ATOM 629 C CA . GLN A 1 82 ? -10.721 9.792 36.768 1.00 84.25 82 GLN A CA 1
ATOM 630 C C . GLN A 1 82 ? -10.047 8.774 35.842 1.00 84.25 82 GLN A C 1
ATOM 632 O O . GLN A 1 82 ? -8.836 8.581 35.902 1.00 84.25 82 GLN A O 1
ATOM 637 N N . ILE A 1 83 ? -10.828 8.217 34.910 1.00 90.06 83 ILE A N 1
ATOM 638 C CA . ILE A 1 83 ? -10.325 7.408 33.789 1.00 90.06 83 ILE A CA 1
ATOM 639 C C . ILE A 1 83 ? -9.705 8.329 32.733 1.00 90.06 83 ILE A C 1
ATOM 641 O O . ILE A 1 83 ? -10.388 9.220 32.217 1.00 90.06 83 ILE A O 1
ATOM 645 N N . GLY A 1 84 ? -8.424 8.115 32.433 1.00 91.44 84 GLY A N 1
ATOM 646 C CA . GLY A 1 84 ? -7.677 8.839 31.402 1.00 91.44 84 GLY A CA 1
ATOM 647 C C . GLY A 1 84 ? -7.700 8.119 30.055 1.00 91.44 84 GLY A C 1
ATOM 648 O O . GLY A 1 84 ? -7.914 8.748 29.020 1.00 91.44 84 GLY A O 1
ATOM 649 N N . SER A 1 85 ? -7.563 6.793 30.070 1.00 95.12 85 SER A N 1
ATOM 650 C CA . SER A 1 85 ? -7.619 5.964 28.868 1.00 95.12 85 SER A CA 1
ATOM 651 C C . SER A 1 85 ? -8.331 4.643 29.122 1.00 95.12 85 SER A C 1
ATOM 653 O O . SER A 1 85 ? -8.450 4.181 30.259 1.00 95.12 85 SER A O 1
ATOM 655 N N . PHE A 1 86 ? -8.821 4.046 28.045 1.00 96.75 86 PHE A N 1
ATOM 656 C CA . PHE A 1 86 ? -9.429 2.725 28.044 1.00 96.75 86 PHE A CA 1
ATOM 657 C C . PHE A 1 86 ? -9.045 1.996 26.762 1.00 96.75 86 PHE A C 1
ATOM 659 O O . PHE A 1 86 ? -9.082 2.586 25.688 1.00 96.75 86 PHE A O 1
ATOM 666 N N . GLU A 1 87 ? -8.712 0.721 26.870 1.00 97.50 87 GLU A N 1
ATOM 667 C CA . GLU A 1 87 ? -8.452 -0.181 25.760 1.00 97.50 87 GLU A CA 1
ATOM 668 C C . GLU A 1 87 ? -9.312 -1.432 25.925 1.00 97.50 87 GLU A C 1
ATOM 670 O O . GLU A 1 87 ? -9.369 -2.008 27.009 1.00 97.50 87 GLU A O 1
ATOM 675 N N . ALA A 1 88 ? -9.957 -1.859 24.844 1.00 96.25 88 ALA A N 1
ATOM 676 C CA . ALA A 1 88 ? -10.679 -3.116 24.744 1.00 96.25 88 ALA A CA 1
ATOM 677 C C . ALA A 1 88 ? -10.121 -3.942 23.584 1.00 96.25 88 ALA A C 1
ATOM 679 O O . ALA A 1 88 ? -9.961 -3.427 22.476 1.00 96.25 88 ALA A O 1
ATOM 680 N N . VAL A 1 89 ? -9.880 -5.227 23.833 1.00 96.31 89 VAL A N 1
ATOM 681 C CA . VAL A 1 89 ? -9.439 -6.205 22.831 1.00 96.31 89 VAL A CA 1
ATOM 682 C C . VAL A 1 89 ? -10.548 -7.230 22.638 1.00 96.31 89 VAL A C 1
ATOM 684 O O . VAL A 1 89 ? -11.000 -7.871 23.590 1.00 96.31 89 VAL A O 1
ATOM 687 N N . LEU A 1 90 ? -11.017 -7.345 21.399 1.00 94.31 90 LEU A N 1
ATOM 688 C CA . LEU A 1 90 ? -12.133 -8.197 21.026 1.00 94.31 90 LEU A CA 1
ATOM 689 C C . LEU A 1 90 ? -11.598 -9.573 20.610 1.00 94.31 90 LEU A C 1
ATOM 691 O O . LEU A 1 90 ? -10.802 -9.655 19.672 1.00 94.31 90 LEU A O 1
ATOM 695 N N . PRO A 1 91 ? -12.036 -10.669 21.252 1.00 89.62 91 PRO A N 1
ATOM 696 C CA . PRO A 1 91 ? -11.659 -12.008 20.819 1.00 89.62 91 PRO A CA 1
ATOM 697 C C . PRO A 1 91 ? -12.312 -12.376 19.477 1.00 89.62 91 PRO A C 1
ATOM 699 O O . PRO A 1 91 ? -13.294 -11.771 19.038 1.00 89.62 91 PRO A O 1
ATOM 702 N N . GLU A 1 92 ? -11.809 -13.427 18.826 1.00 81.69 92 GLU A N 1
ATOM 703 C CA . GLU A 1 92 ? -12.268 -13.845 17.491 1.00 81.69 92 GLU A CA 1
ATOM 704 C C . GLU A 1 92 ? -13.765 -14.190 17.402 1.00 81.69 92 GLU A C 1
ATOM 706 O O . GLU A 1 92 ? -14.361 -14.092 16.328 1.00 81.69 92 GLU A O 1
ATOM 711 N N . ASN A 1 93 ? -14.390 -14.597 18.508 1.00 81.50 93 ASN A N 1
ATOM 712 C CA . ASN A 1 93 ? -15.823 -14.888 18.592 1.00 81.50 93 ASN A CA 1
ATOM 713 C C . ASN A 1 93 ? -16.688 -13.633 18.834 1.00 81.50 93 ASN A C 1
ATOM 715 O O . ASN A 1 93 ? -17.908 -13.698 18.689 1.00 81.50 93 ASN A O 1
ATOM 719 N N . ALA A 1 94 ? -16.077 -12.492 19.158 1.00 86.31 94 ALA A N 1
ATOM 720 C CA . ALA A 1 94 ? -16.737 -11.219 19.448 1.00 86.31 94 ALA A CA 1
ATOM 721 C C . ALA A 1 94 ? -16.630 -10.207 18.290 1.00 86.31 94 ALA A C 1
ATOM 723 O O . ALA A 1 94 ? -16.782 -9.007 18.507 1.00 86.31 94 ALA A O 1
ATOM 724 N N . LYS A 1 95 ? -16.395 -10.674 17.054 1.00 84.00 95 LYS A N 1
ATOM 725 C CA . LYS A 1 95 ? -16.206 -9.817 15.871 1.00 84.00 95 LYS A CA 1
ATOM 726 C C . LYS A 1 95 ? -17.327 -8.785 1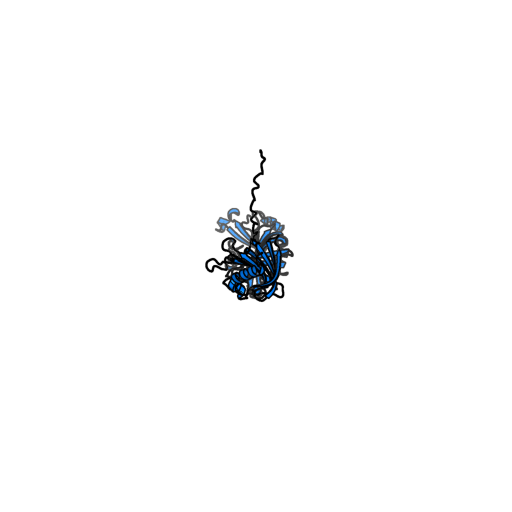5.717 1.00 84.00 95 LYS A C 1
ATOM 728 O O . LYS A 1 95 ? -18.517 -9.126 15.683 1.00 84.00 95 LYS A O 1
ATOM 733 N N . MET A 1 96 ? -16.912 -7.531 15.576 1.00 89.25 96 MET A N 1
ATOM 734 C CA . MET A 1 96 ? -17.751 -6.407 15.175 1.00 89.25 96 MET A CA 1
ATOM 735 C C . MET A 1 96 ? -17.390 -5.965 13.763 1.00 89.25 96 MET A C 1
ATOM 737 O O . MET A 1 96 ? -16.209 -5.891 13.418 1.00 89.25 96 MET A O 1
ATOM 741 N N . SER A 1 97 ? -18.403 -5.665 12.957 1.00 88.88 97 SER A N 1
ATOM 742 C CA . SER A 1 97 ? -18.217 -5.188 11.589 1.00 88.88 97 SER A CA 1
ATOM 743 C C . SER A 1 97 ? -18.048 -3.672 11.574 1.00 88.88 97 SER A C 1
ATOM 745 O O . SER A 1 97 ? -18.672 -2.951 12.342 1.00 88.88 97 SER A O 1
ATOM 747 N N . VAL A 1 98 ? -17.291 -3.160 10.607 1.00 89.25 98 VAL A N 1
ATOM 748 C CA . VAL A 1 98 ? -17.205 -1.719 10.288 1.00 89.25 98 VAL A CA 1
ATOM 749 C C . VAL A 1 98 ? -18.550 -1.077 9.930 1.00 89.25 98 VAL A C 1
ATOM 751 O O . VAL A 1 98 ? -18.670 0.148 9.927 1.00 89.25 98 VAL A O 1
ATOM 754 N N . SER A 1 99 ? -19.550 -1.898 9.604 1.00 88.19 99 SER A N 1
ATOM 755 C CA . SER A 1 99 ? -20.919 -1.471 9.308 1.00 88.19 99 SER A CA 1
ATOM 756 C C . SER A 1 99 ? -21.813 -1.345 10.550 1.00 88.19 99 SER A C 1
ATOM 758 O O . SER A 1 99 ? -22.933 -0.841 10.434 1.00 88.19 99 SER A O 1
ATOM 760 N N . ASP A 1 100 ? -21.328 -1.755 11.729 1.00 89.06 100 ASP A N 1
ATOM 761 C CA . ASP A 1 100 ? -22.098 -1.714 12.972 1.00 89.06 100 ASP A CA 1
ATOM 762 C C . ASP A 1 100 ? -22.495 -0.266 13.318 1.00 89.06 100 ASP A C 1
ATOM 764 O O . ASP A 1 100 ? -21.692 0.677 13.265 1.00 89.06 100 ASP A O 1
ATOM 768 N N . GLY A 1 101 ? -23.773 -0.072 13.659 1.00 89.06 101 GLY A N 1
ATOM 769 C CA . GLY A 1 101 ? -24.363 1.253 13.873 1.00 89.06 101 GLY A CA 1
ATOM 770 C C . GLY A 1 101 ? -23.730 2.012 15.040 1.00 89.06 101 GLY A C 1
ATOM 771 O O . GLY A 1 101 ? -23.663 3.243 15.024 1.00 89.06 101 GLY A O 1
ATOM 772 N N . GLU A 1 102 ? -23.212 1.279 16.018 1.00 90.31 102 GLU A N 1
ATOM 773 C CA . GLU A 1 102 ? -22.475 1.785 17.167 1.00 90.31 102 GLU A CA 1
ATOM 774 C C . GLU A 1 102 ? -21.173 2.483 16.742 1.00 90.31 102 GLU A C 1
ATOM 776 O O . GLU A 1 102 ? -20.890 3.596 17.187 1.00 90.31 102 GLU A O 1
ATOM 781 N N . LEU A 1 103 ? -20.423 1.903 15.798 1.00 91.69 103 LEU A N 1
ATOM 782 C CA . LEU A 1 103 ? -19.201 2.518 15.268 1.00 91.69 103 LEU A CA 1
ATOM 783 C C . LEU A 1 103 ? -19.509 3.763 14.429 1.00 91.69 103 LEU A C 1
ATOM 785 O O . LEU A 1 103 ? -18.807 4.772 14.522 1.00 91.69 103 LEU A O 1
ATOM 789 N N . LYS A 1 104 ? -20.610 3.736 13.667 1.00 92.00 104 LYS A N 1
ATOM 790 C CA . LYS A 1 104 ? -21.111 4.918 12.951 1.00 92.00 104 LYS A CA 1
ATOM 791 C C . LYS A 1 104 ? -21.448 6.062 13.910 1.00 92.00 104 LYS A C 1
ATOM 793 O O . LYS A 1 104 ? -21.199 7.219 13.574 1.00 92.00 104 LYS A O 1
ATOM 798 N N . ALA A 1 105 ? -22.017 5.778 15.082 1.00 90.00 105 ALA A N 1
ATOM 799 C CA . ALA A 1 105 ? -22.351 6.812 16.061 1.00 90.00 105 ALA A CA 1
ATOM 800 C C . ALA A 1 105 ? -21.093 7.536 16.578 1.00 90.00 105 ALA A C 1
ATOM 802 O O . ALA A 1 105 ? -21.079 8.772 16.637 1.00 90.00 105 ALA A O 1
ATOM 803 N N . LEU A 1 106 ? -20.026 6.776 16.857 1.00 90.75 106 LEU A N 1
ATOM 804 C CA . LEU A 1 106 ? -18.724 7.311 17.270 1.00 90.75 106 LEU A CA 1
ATOM 805 C C . LEU A 1 106 ? -18.102 8.178 16.170 1.00 90.75 106 LEU A C 1
ATOM 807 O O . LEU A 1 106 ? -17.785 9.344 16.400 1.00 90.75 106 LEU A O 1
ATOM 811 N N . ALA A 1 107 ? -18.005 7.646 14.952 1.00 92.12 107 ALA A N 1
ATOM 812 C CA . ALA A 1 107 ? -17.359 8.326 13.831 1.00 92.12 107 ALA A CA 1
ATOM 813 C C . ALA A 1 107 ? -18.188 9.473 13.234 1.00 92.12 107 ALA A C 1
ATOM 815 O O . ALA A 1 107 ? -17.648 10.397 12.640 1.00 92.12 107 ALA A O 1
ATOM 816 N N . GLY A 1 108 ? -19.515 9.450 13.383 1.00 91.81 108 GLY A N 1
ATOM 817 C CA . GLY A 1 108 ? -20.434 10.424 12.770 1.00 91.81 108 GLY A CA 1
ATOM 818 C C . GLY A 1 108 ? -20.738 10.170 11.303 1.00 91.81 108 GLY A C 1
ATOM 819 O O . GLY A 1 108 ? -21.585 10.848 10.727 1.00 91.81 108 GLY A O 1
ATOM 820 N N . GLN A 1 109 ? -20.094 9.165 10.722 1.00 91.12 109 GLN A N 1
ATOM 821 C CA . GLN A 1 109 ? -20.261 8.739 9.345 1.00 91.12 109 GLN A CA 1
ATOM 822 C C . GLN A 1 109 ? -20.093 7.217 9.232 1.00 91.12 109 GLN A C 1
ATOM 824 O O . GLN A 1 109 ? -19.505 6.598 10.121 1.00 91.12 109 GLN A O 1
ATOM 829 N N . PRO A 1 110 ? -20.617 6.579 8.171 1.00 91.62 110 PRO A N 1
ATOM 830 C CA . PRO A 1 110 ? -20.404 5.153 7.939 1.00 91.62 110 PRO A CA 1
ATOM 831 C C . PRO A 1 110 ? -18.927 4.852 7.634 1.00 91.62 110 PRO A C 1
ATOM 833 O O . PRO A 1 110 ? -18.422 5.253 6.588 1.00 91.62 110 PRO A O 1
ATOM 836 N N . LEU A 1 111 ? -18.244 4.104 8.508 1.00 91.06 111 LEU A N 1
ATOM 837 C CA . LEU A 1 111 ? -16.819 3.768 8.337 1.00 91.06 111 LEU A CA 1
ATOM 838 C C . LEU A 1 111 ? -16.552 2.884 7.113 1.00 91.06 111 LEU A C 1
ATOM 840 O O . LEU A 1 111 ? -15.518 3.009 6.464 1.00 91.06 111 LEU A O 1
ATOM 844 N N . GLN A 1 112 ? -17.521 2.050 6.734 1.00 89.75 112 GLN A N 1
ATOM 845 C CA . GLN A 1 112 ? -17.478 1.250 5.505 1.00 89.75 112 GLN A CA 1
ATOM 846 C C . GLN A 1 112 ? -17.254 2.083 4.225 1.00 89.75 112 GLN A C 1
ATOM 848 O O . GLN A 1 112 ? -16.784 1.552 3.219 1.00 89.75 112 GLN A O 1
ATOM 853 N N . ASN A 1 113 ? -17.574 3.383 4.247 1.00 88.50 113 ASN A N 1
ATOM 854 C CA . ASN A 1 113 ? -17.369 4.283 3.111 1.00 88.50 113 ASN A CA 1
ATOM 855 C C . ASN A 1 113 ? -15.912 4.749 2.979 1.00 88.50 113 ASN A C 1
ATOM 857 O O . ASN A 1 113 ? -15.545 5.239 1.921 1.00 88.50 113 ASN A O 1
ATOM 861 N N . MET A 1 114 ? -15.085 4.572 4.010 1.00 89.50 114 MET A N 1
ATOM 862 C CA . MET A 1 114 ? -13.647 4.862 3.950 1.00 89.50 114 MET A CA 1
ATOM 863 C C . MET A 1 114 ? -12.834 3.654 3.473 1.00 89.50 114 MET A C 1
ATOM 865 O O . MET A 1 114 ? -11.684 3.789 3.073 1.00 89.50 114 MET A O 1
ATOM 869 N N . LEU A 1 115 ? -13.415 2.456 3.546 1.00 90.50 115 LEU A N 1
ATOM 870 C CA . LEU A 1 115 ? -12.713 1.205 3.282 1.00 90.50 115 LEU A CA 1
ATOM 871 C C . LEU A 1 115 ? -12.870 0.759 1.836 1.00 90.50 115 LEU A C 1
ATOM 873 O O . LEU A 1 115 ? -13.951 0.932 1.269 1.00 90.50 115 LEU A O 1
ATOM 877 N N . PRO A 1 116 ? -11.865 0.088 1.258 1.00 89.06 116 PRO A N 1
ATOM 878 C CA . PRO A 1 116 ? -12.033 -0.556 -0.030 1.00 89.06 116 PRO A CA 1
ATOM 879 C C . PRO A 1 116 ? -13.218 -1.527 -0.037 1.00 89.06 116 PRO A C 1
ATOM 881 O O . PRO A 1 116 ? -13.440 -2.242 0.942 1.00 89.06 116 PRO A O 1
ATOM 884 N N . ASP A 1 117 ? -13.964 -1.602 -1.140 1.00 87.62 117 ASP A N 1
ATOM 885 C CA . ASP A 1 117 ? -15.144 -2.472 -1.234 1.00 87.62 117 ASP A CA 1
ATOM 886 C C . ASP A 1 117 ? -14.782 -3.945 -1.009 1.00 87.62 117 ASP A C 1
ATOM 888 O O . ASP A 1 117 ? -15.502 -4.652 -0.298 1.00 87.62 117 ASP A O 1
ATOM 892 N N . ALA A 1 118 ? -13.611 -4.363 -1.506 1.00 86.75 118 ALA A N 1
ATOM 893 C CA . ALA A 1 118 ? -13.029 -5.687 -1.288 1.00 86.75 118 ALA A CA 1
ATOM 894 C C . ALA A 1 118 ? -12.809 -6.032 0.200 1.00 86.75 118 ALA A C 1
ATOM 896 O O . ALA A 1 118 ? -12.868 -7.202 0.577 1.00 86.75 118 ALA A O 1
ATOM 897 N N . LEU A 1 119 ? -12.596 -5.020 1.050 1.00 88.88 119 LEU A N 1
ATOM 898 C CA . LEU A 1 119 ? -12.324 -5.176 2.481 1.00 88.88 119 LEU A CA 1
ATOM 899 C C . LEU A 1 119 ? -13.541 -4.899 3.366 1.00 88.88 119 LEU A C 1
ATOM 901 O O . LEU A 1 119 ? -13.643 -5.434 4.467 1.00 88.88 119 LEU A O 1
ATOM 905 N N . SER A 1 120 ? -14.494 -4.096 2.890 1.00 84.62 120 SER A N 1
ATOM 906 C CA . SER A 1 120 ? -15.625 -3.575 3.676 1.00 84.62 120 SER A CA 1
ATOM 907 C C . SER A 1 120 ? -16.451 -4.637 4.421 1.00 84.62 120 SER A C 1
ATOM 909 O O . SER A 1 120 ? -17.058 -4.339 5.446 1.00 84.62 120 SER A O 1
ATOM 911 N N . LYS A 1 121 ? -16.465 -5.883 3.927 1.00 84.88 121 LYS A N 1
ATOM 912 C CA . LYS A 1 121 ? -17.193 -7.021 4.519 1.00 84.88 121 LYS A CA 1
ATOM 913 C C . LYS A 1 121 ? -16.292 -8.068 5.178 1.00 84.88 121 LYS A C 1
ATOM 915 O O . LYS A 1 121 ? -16.809 -9.018 5.758 1.00 84.88 121 LYS A O 1
ATOM 920 N N . SER A 1 122 ? -14.975 -7.943 5.047 1.00 86.94 122 SER A N 1
ATOM 921 C CA . SER A 1 122 ? -13.995 -8.933 5.511 1.00 86.94 122 SER A CA 1
ATOM 922 C C . SER A 1 122 ? -13.117 -8.430 6.654 1.00 86.94 122 SER A C 1
ATOM 924 O O . SER A 1 122 ? -12.313 -9.210 7.165 1.00 86.94 122 SER A O 1
ATOM 926 N N . VAL A 1 123 ? -13.291 -7.176 7.084 1.00 91.25 123 VAL A N 1
ATOM 927 C CA . VAL A 1 123 ? -12.613 -6.614 8.255 1.00 91.25 123 VAL A CA 1
ATOM 928 C C . VAL A 1 123 ? -13.483 -6.658 9.509 1.00 91.25 123 VAL A C 1
ATOM 930 O O . VAL A 1 123 ? -14.703 -6.473 9.451 1.00 91.25 123 VAL A O 1
ATOM 933 N N . TYR A 1 124 ? -12.846 -6.878 10.654 1.00 92.94 124 TYR A N 1
ATOM 934 C CA . TYR A 1 124 ? -13.490 -6.883 11.965 1.00 92.94 124 TYR A CA 1
ATOM 935 C C . TYR A 1 124 ? -12.666 -6.096 12.975 1.00 92.94 124 TYR A C 1
ATOM 937 O O . TYR A 1 124 ? -11.444 -6.041 12.865 1.00 92.94 124 TYR A O 1
ATOM 945 N N . LEU A 1 125 ? -13.340 -5.484 13.947 1.00 94.44 125 LEU A N 1
ATOM 946 C CA . LEU A 1 125 ? -12.681 -4.753 15.025 1.00 94.44 125 LEU A CA 1
ATOM 947 C C . LEU A 1 125 ? -11.936 -5.745 15.927 1.00 94.44 125 LEU A C 1
ATOM 949 O O . LEU A 1 125 ? -12.550 -6.648 16.492 1.00 94.44 125 LEU A O 1
ATOM 953 N N . GLU A 1 126 ? -10.629 -5.564 16.048 1.00 95.31 126 GLU A N 1
ATOM 954 C CA . GLU A 1 126 ? -9.742 -6.327 16.928 1.00 95.31 126 GLU A CA 1
ATOM 955 C C . GLU A 1 126 ? -9.508 -5.572 18.236 1.00 95.31 126 GLU A C 1
ATOM 957 O O . GLU A 1 126 ? -9.502 -6.159 19.316 1.00 95.31 126 GLU A O 1
ATOM 962 N N . ARG A 1 127 ? -9.348 -4.249 18.150 1.00 96.38 127 ARG A N 1
ATOM 963 C CA . ARG A 1 127 ? -9.047 -3.413 19.309 1.00 96.38 127 ARG A CA 1
ATOM 964 C C . ARG A 1 127 ? -9.698 -2.046 19.193 1.00 96.38 127 ARG A C 1
ATOM 966 O O . ARG A 1 127 ? -9.742 -1.458 18.116 1.00 96.38 127 ARG A O 1
ATOM 973 N N . LEU A 1 128 ? -10.150 -1.527 20.325 1.00 96.12 128 LEU A N 1
ATOM 974 C CA . LEU A 1 128 ? -10.656 -0.171 20.483 1.00 96.12 128 LEU A CA 1
ATOM 975 C C . LEU A 1 128 ? -9.906 0.521 21.615 1.00 96.12 128 LEU A C 1
ATOM 977 O O . LEU A 1 128 ? -9.781 -0.043 22.698 1.00 96.12 128 LEU A O 1
ATOM 981 N N . GLN A 1 129 ? -9.439 1.744 21.384 1.00 97.50 129 GLN A N 1
ATOM 982 C CA . GLN A 1 129 ? -8.849 2.593 22.417 1.00 97.50 129 GLN A CA 1
ATOM 983 C C . GLN A 1 129 ? -9.615 3.910 22.516 1.00 97.50 129 GLN A C 1
ATOM 985 O O . GLN A 1 129 ? -10.090 4.451 21.521 1.00 97.50 129 GLN A O 1
ATOM 990 N N . LEU A 1 130 ? -9.742 4.420 23.734 1.00 96.81 130 LEU A N 1
ATOM 991 C CA . LEU A 1 130 ? -10.403 5.673 24.066 1.00 96.81 130 LEU A CA 1
ATOM 992 C C . LEU A 1 130 ? -9.441 6.529 24.872 1.00 96.81 130 LEU A C 1
ATOM 994 O O . LEU A 1 130 ? -8.854 6.056 25.849 1.00 96.81 130 LEU A O 1
ATOM 998 N N . GLN A 1 131 ? -9.343 7.803 24.513 1.00 96.06 131 GLN A N 1
ATOM 999 C CA . GLN A 1 131 ? -8.584 8.788 25.276 1.00 96.06 131 GLN A CA 1
ATOM 1000 C C . GLN A 1 131 ? -9.511 9.897 25.755 1.00 96.06 131 GLN A C 1
ATOM 1002 O O . GLN A 1 131 ? -10.267 10.485 24.976 1.00 96.06 131 GLN A O 1
ATOM 1007 N N . PHE A 1 132 ? -9.455 10.193 27.048 1.00 93.12 132 PHE A N 1
ATOM 1008 C CA . PHE A 1 132 ? -10.271 11.217 27.684 1.00 93.12 132 PHE A CA 1
ATOM 1009 C C . PHE A 1 132 ? -9.432 12.442 28.031 1.00 93.12 132 PHE A C 1
ATOM 1011 O O . PHE A 1 132 ? -8.292 12.345 28.478 1.00 93.12 132 PHE A O 1
ATOM 1018 N N . SER A 1 133 ? -10.029 13.623 27.879 1.00 88.88 133 SER A N 1
ATOM 1019 C CA . SER A 1 133 ? -9.382 14.875 28.251 1.00 88.88 133 SER A CA 1
ATOM 1020 C C . SER A 1 133 ? -9.083 14.928 29.743 1.00 88.88 133 SER A C 1
ATOM 1022 O O . SER A 1 133 ? -9.968 14.690 30.571 1.00 88.88 133 SER A O 1
ATOM 1024 N N . LYS A 1 134 ? -7.884 15.391 30.096 1.00 83.75 134 LYS A N 1
ATOM 1025 C CA . LYS A 1 134 ? -7.551 15.713 31.488 1.00 83.75 134 LYS A CA 1
ATOM 1026 C C . LYS A 1 134 ? -8.362 16.894 32.027 1.00 83.75 134 LYS A C 1
ATOM 1028 O O . LYS A 1 134 ? -8.695 16.898 33.207 1.00 83.75 134 LYS A O 1
ATOM 1033 N N . SER A 1 135 ? -8.695 17.873 31.178 1.00 82.62 135 SER A N 1
ATOM 1034 C CA . SER A 1 135 ? -9.298 19.144 31.602 1.00 82.62 135 SER A CA 1
ATOM 1035 C C . SER A 1 135 ? -10.821 19.091 31.692 1.00 82.62 135 SER A C 1
ATOM 1037 O O . SER A 1 135 ? -11.385 19.442 32.723 1.00 82.62 135 SER A O 1
ATOM 1039 N N . ASN A 1 136 ? -11.501 18.640 30.634 1.00 80.25 136 ASN A N 1
ATOM 1040 C CA . ASN A 1 136 ? -12.968 18.638 30.575 1.00 80.25 136 ASN A CA 1
ATOM 1041 C C . ASN A 1 136 ? -13.590 17.244 30.722 1.00 80.25 136 ASN A C 1
ATOM 1043 O O . ASN A 1 136 ? -14.809 17.116 30.672 1.00 80.25 136 ASN A O 1
ATOM 1047 N N . LYS A 1 137 ? -12.763 16.203 30.894 1.00 82.19 137 LYS A N 1
ATOM 1048 C CA . LYS A 1 137 ? -13.179 14.801 31.027 1.00 82.19 137 LY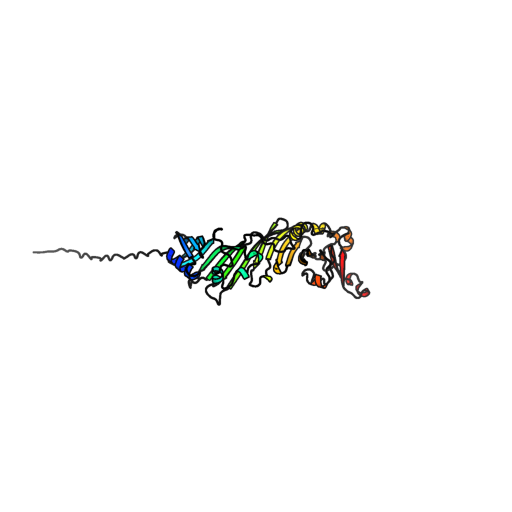S A CA 1
ATOM 1049 C C . LYS A 1 137 ? -13.977 14.266 29.827 1.00 82.19 137 LYS A C 1
ATOM 1051 O O . LYS A 1 137 ? -14.478 13.151 29.907 1.00 82.19 137 LYS A O 1
ATOM 1056 N N . ASN A 1 138 ? -14.090 14.975 28.710 1.00 88.81 138 ASN A N 1
ATOM 1057 C CA . ASN A 1 138 ? -14.791 14.469 27.531 1.00 88.81 138 ASN A CA 1
ATOM 1058 C C . ASN A 1 138 ? -13.911 13.492 26.747 1.00 88.81 138 ASN A C 1
ATOM 1060 O O . ASN A 1 138 ? -12.684 13.523 26.856 1.00 88.81 138 ASN A O 1
ATOM 1064 N N . LEU A 1 139 ? -14.544 12.626 25.955 1.00 92.62 139 LEU A N 1
ATOM 1065 C CA . LEU A 1 139 ? -13.848 11.742 25.024 1.00 92.62 139 LEU A CA 1
ATOM 1066 C C . LEU A 1 139 ? -13.166 12.592 23.942 1.00 92.62 139 LEU A C 1
ATOM 1068 O O . LEU A 1 139 ? -13.840 13.324 23.214 1.00 92.62 13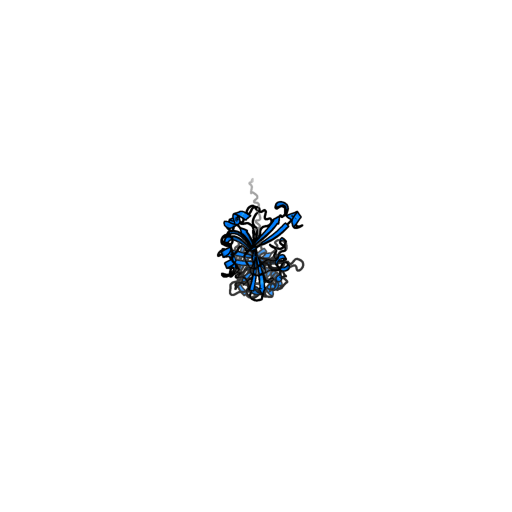9 LEU A O 1
ATOM 1072 N N . GLN A 1 140 ? -11.837 12.531 23.885 1.00 95.19 140 GLN A N 1
ATOM 1073 C CA . GLN A 1 140 ? -11.019 13.298 22.945 1.00 95.19 140 GLN A CA 1
ATOM 1074 C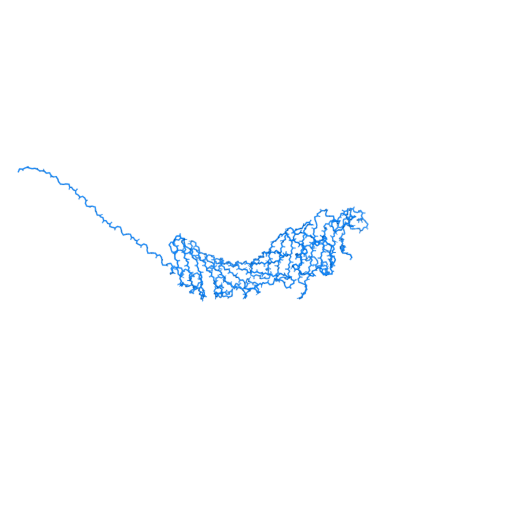 C . GLN A 1 140 ? -10.657 12.506 21.702 1.00 95.19 140 GLN A C 1
ATOM 1076 O O . GLN A 1 140 ? -10.618 13.105 20.636 1.00 95.19 140 GLN A O 1
ATOM 1081 N N . GLN A 1 141 ? -10.425 11.202 21.826 1.00 96.88 141 GLN A N 1
ATOM 1082 C CA . GLN A 1 141 ? -10.009 10.367 20.705 1.00 96.88 141 GLN A CA 1
ATOM 1083 C C . GLN A 1 141 ? -10.566 8.952 20.852 1.00 96.88 141 GLN A C 1
ATOM 1085 O O . GLN A 1 141 ? -10.685 8.437 21.969 1.00 96.88 141 GLN A O 1
ATOM 1090 N N . VAL A 1 142 ? -10.909 8.345 19.719 1.00 97.19 142 VAL A N 1
ATOM 1091 C CA . VAL A 1 142 ? -11.232 6.922 19.584 1.00 97.19 142 VAL A CA 1
ATOM 1092 C C . VAL A 1 142 ? -10.327 6.341 18.513 1.00 97.19 142 VAL A C 1
ATOM 1094 O O . VAL A 1 142 ? -10.355 6.815 17.382 1.00 97.19 142 VAL A O 1
ATOM 1097 N N . ASP A 1 143 ? -9.595 5.287 18.841 1.00 98.00 143 ASP A N 1
ATOM 1098 C CA . ASP A 1 143 ? -8.828 4.506 17.877 1.00 98.00 143 ASP A CA 1
ATOM 1099 C C . ASP A 1 143 ? -9.485 3.147 17.686 1.00 98.00 143 ASP A C 1
ATOM 1101 O O . ASP A 1 143 ? -9.737 2.415 18.644 1.00 98.00 143 ASP A O 1
ATOM 1105 N N . LEU A 1 144 ? -9.766 2.807 16.436 1.00 96.81 144 LEU A N 1
ATOM 1106 C CA . LEU A 1 144 ? -10.385 1.558 16.025 1.00 96.81 144 LEU A CA 1
ATOM 1107 C C . LEU A 1 144 ? -9.389 0.796 15.156 1.00 96.81 144 LEU A C 1
ATOM 1109 O O . LEU A 1 144 ? -9.010 1.269 14.086 1.00 96.81 144 LEU A O 1
ATOM 1113 N N . TYR A 1 145 ? -8.971 -0.380 15.608 1.00 96.94 145 TYR A N 1
ATOM 1114 C CA . TYR A 1 145 ? -8.051 -1.249 14.885 1.00 96.94 145 TYR A CA 1
ATOM 1115 C C . TYR A 1 145 ? -8.825 -2.443 14.349 1.00 96.94 145 TYR A C 1
ATOM 1117 O O . TYR A 1 145 ? -9.396 -3.221 15.115 1.00 96.94 145 TYR A O 1
ATOM 1125 N N . PHE A 1 146 ? -8.838 -2.580 13.033 1.00 95.56 146 PHE A N 1
ATOM 1126 C CA . PHE A 1 146 ? -9.479 -3.667 12.325 1.00 95.56 146 PHE A CA 1
ATOM 1127 C C . PHE A 1 146 ? -8.442 -4.565 11.668 1.00 95.56 146 PHE A C 1
ATOM 1129 O O . PHE A 1 146 ? -7.404 -4.098 11.194 1.00 95.56 146 PHE A O 1
ATOM 1136 N N . ASN A 1 147 ? -8.781 -5.842 11.574 1.00 93.81 147 ASN A N 1
ATOM 1137 C CA . ASN A 1 147 ? -7.993 -6.841 10.875 1.00 93.81 147 ASN A CA 1
ATOM 1138 C C . ASN A 1 147 ? -8.844 -7.490 9.777 1.00 93.81 147 ASN A C 1
ATOM 1140 O O . ASN A 1 147 ? -10.051 -7.678 9.958 1.00 93.81 147 ASN A O 1
ATOM 1144 N N . ALA A 1 148 ? -8.243 -7.799 8.630 1.00 92.06 148 ALA A N 1
ATOM 1145 C CA . ALA A 1 148 ? -8.912 -8.478 7.530 1.00 92.06 148 ALA A CA 1
ATOM 1146 C C . ALA A 1 148 ? -8.767 -9.999 7.639 1.00 92.06 148 ALA A C 1
ATOM 1148 O O . ALA A 1 148 ? -7.700 -10.530 7.924 1.00 92.06 148 ALA A O 1
ATOM 1149 N N . LEU A 1 149 ? -9.845 -10.722 7.336 1.00 85.62 149 LEU A N 1
ATOM 1150 C CA . LEU A 1 149 ? -9.853 -12.192 7.300 1.00 85.62 149 LEU A CA 1
ATOM 1151 C C . LEU A 1 149 ? -9.330 -12.781 5.991 1.00 85.62 149 LEU A C 1
ATOM 1153 O O . LEU A 1 149 ? -9.227 -13.999 5.857 1.00 85.62 149 LEU A O 1
ATOM 1157 N N . LYS A 1 150 ? -9.116 -11.932 4.990 1.00 88.81 150 LYS A N 1
ATOM 1158 C CA . LYS A 1 150 ? -8.715 -12.334 3.652 1.00 88.81 150 LYS A CA 1
ATOM 1159 C C . LYS A 1 150 ? -7.699 -11.348 3.130 1.00 88.81 150 LYS A C 1
ATOM 1161 O O . LYS A 1 150 ? -7.791 -10.151 3.398 1.00 88.81 150 LYS A O 1
ATOM 1166 N N . ASN A 1 151 ? -6.799 -11.884 2.334 1.00 92.25 151 ASN A N 1
ATOM 1167 C CA . ASN A 1 151 ? -5.947 -11.097 1.483 1.00 92.25 151 ASN A CA 1
ATOM 1168 C C . ASN A 1 151 ? -6.774 -10.309 0.453 1.00 92.25 151 ASN A C 1
ATOM 1170 O O . ASN A 1 151 ? -7.918 -10.662 0.138 1.00 92.25 151 ASN A O 1
ATOM 1174 N N . TRP A 1 152 ? -6.180 -9.246 -0.077 1.00 92.69 152 TRP A N 1
ATOM 1175 C CA . TRP A 1 152 ? -6.791 -8.383 -1.074 1.00 92.69 152 TRP A CA 1
ATOM 1176 C C . TRP A 1 152 ? -5.949 -8.344 -2.348 1.00 92.69 152 TRP A C 1
ATOM 1178 O O . TRP A 1 152 ? -4.846 -7.809 -2.363 1.00 92.69 152 TRP A O 1
ATOM 1188 N N . GLU A 1 153 ? -6.495 -8.879 -3.435 1.00 91.44 153 GLU A N 1
ATOM 1189 C CA . GLU A 1 153 ? -5.947 -8.707 -4.781 1.00 91.44 153 GLU A CA 1
ATOM 1190 C C . GLU A 1 153 ? -6.013 -7.221 -5.177 1.00 91.44 153 GLU A C 1
ATOM 1192 O O . GLU A 1 153 ? -7.100 -6.665 -5.362 1.00 91.44 153 GLU A O 1
ATOM 1197 N N . LEU A 1 154 ? -4.853 -6.560 -5.252 1.00 90.19 154 LEU A N 1
ATOM 1198 C CA . LEU A 1 154 ? -4.781 -5.112 -5.464 1.00 90.19 154 LEU A CA 1
ATOM 1199 C C . LEU A 1 154 ? -5.047 -4.732 -6.917 1.00 90.19 154 LEU A C 1
ATOM 1201 O O . LEU A 1 154 ? -5.674 -3.710 -7.184 1.00 90.19 154 LEU A O 1
ATOM 1205 N N . LEU A 1 155 ? -4.563 -5.546 -7.852 1.00 85.69 155 LEU A N 1
ATOM 1206 C CA . LEU A 1 155 ? -4.732 -5.341 -9.283 1.00 85.69 155 LEU A CA 1
ATOM 1207 C C . LEU A 1 155 ? -4.904 -6.692 -9.963 1.00 85.69 155 LEU A C 1
ATOM 1209 O O . LEU A 1 155 ? -3.974 -7.484 -9.979 1.00 85.69 155 LEU A O 1
ATOM 1213 N N . SER A 1 156 ? -6.042 -6.909 -10.625 1.00 75.75 156 SER A N 1
ATOM 1214 C CA . SER A 1 156 ? -6.297 -8.138 -11.407 1.00 75.75 156 SER A CA 1
ATOM 1215 C C . SER A 1 156 ? -5.293 -8.405 -12.539 1.00 75.75 156 SER A C 1
ATOM 1217 O O . SER A 1 156 ? -5.254 -9.483 -13.124 1.00 75.75 156 SER A O 1
ATOM 1219 N N . THR A 1 157 ? -4.517 -7.384 -12.891 1.00 70.00 157 THR A N 1
ATOM 1220 C CA . THR A 1 157 ? -3.542 -7.349 -13.982 1.00 70.00 157 THR A CA 1
ATOM 1221 C C . THR A 1 157 ? -2.101 -7.546 -13.514 1.00 70.00 157 THR A C 1
ATOM 1223 O O . THR A 1 157 ? -1.207 -7.664 -14.353 1.00 70.00 157 THR A O 1
ATOM 1226 N N . ALA A 1 158 ? -1.863 -7.565 -12.202 1.00 77.38 158 ALA A N 1
ATOM 1227 C CA . ALA A 1 158 ? -0.561 -7.800 -11.595 1.00 77.38 158 ALA A CA 1
ATOM 1228 C C . ALA A 1 158 ? -0.658 -8.990 -10.641 1.00 77.38 158 ALA A C 1
ATOM 1230 O O . ALA A 1 158 ? -1.696 -9.224 -10.031 1.00 77.38 158 ALA A O 1
ATOM 1231 N N . ASN A 1 159 ? 0.442 -9.705 -10.431 1.00 82.94 159 ASN A N 1
ATOM 1232 C CA . ASN A 1 159 ? 0.499 -10.711 -9.369 1.00 82.94 159 ASN A CA 1
ATOM 1233 C C . ASN A 1 159 ? 0.800 -10.025 -8.026 1.00 82.94 159 ASN A C 1
ATOM 1235 O O . ASN A 1 159 ? 1.806 -10.315 -7.384 1.00 82.94 159 ASN A O 1
ATOM 1239 N N . LEU A 1 160 ? -0.047 -9.065 -7.637 1.00 88.50 160 LEU A N 1
ATOM 1240 C CA . LEU A 1 160 ? 0.115 -8.292 -6.412 1.00 88.50 160 LEU A CA 1
ATOM 1241 C C . LEU A 1 160 ? -1.105 -8.445 -5.506 1.00 88.50 160 LEU A C 1
ATOM 1243 O O . LEU A 1 160 ? -2.182 -7.890 -5.740 1.00 88.50 160 LEU A O 1
ATOM 1247 N N . GLU A 1 161 ? -0.886 -9.182 -4.431 1.00 92.06 161 GLU A N 1
ATOM 1248 C CA . GLU A 1 161 ? -1.841 -9.404 -3.361 1.00 92.06 161 GLU A CA 1
ATOM 1249 C C . GLU A 1 161 ? -1.339 -8.709 -2.092 1.00 92.06 161 GLU A C 1
ATOM 1251 O O . GLU A 1 161 ? -0.131 -8.646 -1.833 1.00 92.06 161 GLU A O 1
ATOM 1256 N N . LEU A 1 162 ? -2.273 -8.142 -1.332 1.00 95.12 162 LEU A N 1
ATOM 1257 C CA . LEU A 1 162 ? -2.028 -7.549 -0.029 1.00 95.12 162 LEU A CA 1
ATOM 1258 C C . LEU A 1 162 ? -2.477 -8.524 1.059 1.00 95.12 162 LEU A C 1
ATOM 1260 O O . LEU A 1 162 ? -3.665 -8.816 1.206 1.00 95.12 162 LEU A O 1
ATOM 1264 N N . GLU A 1 163 ? -1.520 -9.001 1.834 1.00 94.62 163 GLU A N 1
ATOM 1265 C CA . GLU A 1 163 ? -1.699 -9.907 2.959 1.00 94.62 163 GLU A CA 1
ATOM 1266 C C . GLU A 1 163 ? -1.712 -9.144 4.288 1.00 94.62 163 GLU A C 1
ATOM 1268 O O . GLU A 1 163 ? -1.278 -7.993 4.374 1.00 94.62 163 GLU A O 1
ATOM 1273 N N . GLN A 1 164 ? -2.190 -9.808 5.347 1.00 94.00 164 GLN A N 1
ATOM 1274 C CA . GLN A 1 164 ? -2.185 -9.289 6.726 1.00 94.00 164 GLN A CA 1
ATOM 1275 C C . GLN A 1 164 ? -2.749 -7.864 6.838 1.00 94.00 164 GLN A C 1
ATOM 1277 O O . GLN A 1 164 ? -2.191 -7.006 7.526 1.00 94.00 164 GLN A O 1
ATOM 1282 N N . VAL A 1 165 ? -3.848 -7.604 6.126 1.00 96.00 165 VAL A N 1
ATOM 1283 C CA . VAL A 1 165 ? -4.385 -6.252 5.994 1.00 96.00 165 VAL A CA 1
ATOM 1284 C C . VAL A 1 165 ? -4.929 -5.760 7.332 1.00 96.00 165 VAL A C 1
ATOM 1286 O O . VAL A 1 165 ? -5.849 -6.347 7.904 1.00 96.00 165 VAL A O 1
ATOM 1289 N N . LYS A 1 166 ? -4.388 -4.638 7.799 1.00 95.88 166 LYS A N 1
ATOM 1290 C CA . LYS A 1 166 ? -4.801 -3.938 9.013 1.00 95.88 166 LYS A CA 1
ATOM 1291 C C . LYS A 1 166 ? -5.333 -2.568 8.652 1.00 95.88 166 LYS A C 1
ATOM 1293 O O . LYS A 1 166 ? -4.794 -1.885 7.786 1.00 95.88 166 LYS A O 1
ATOM 1298 N N . VAL A 1 167 ? -6.380 -2.145 9.344 1.00 96.38 167 VAL A N 1
ATOM 1299 C CA . VAL A 1 167 ? -6.948 -0.810 9.179 1.00 96.38 167 VAL A CA 1
ATOM 1300 C C . VAL A 1 167 ? -7.026 -0.147 10.537 1.00 96.38 167 VAL A C 1
ATOM 1302 O O . VAL A 1 167 ? -7.619 -0.684 11.463 1.00 96.38 167 VAL A O 1
ATOM 1305 N N . HIS A 1 168 ? -6.445 1.035 10.653 1.00 97.06 168 HIS A N 1
ATOM 1306 C CA . HIS A 1 168 ? -6.591 1.894 11.816 1.00 97.06 168 HIS A CA 1
ATOM 1307 C C . HIS A 1 168 ? -7.472 3.077 11.433 1.00 97.06 168 HIS A C 1
ATOM 1309 O O . HIS A 1 168 ? -7.234 3.716 10.414 1.00 97.06 168 HIS A O 1
ATOM 1315 N N . ILE A 1 169 ? -8.509 3.341 12.221 1.00 96.69 169 ILE A N 1
ATOM 1316 C CA . ILE A 1 169 ? -9.361 4.520 12.087 1.00 96.69 169 ILE A CA 1
ATOM 1317 C C . ILE A 1 169 ? -9.300 5.293 13.397 1.00 96.69 169 ILE A C 1
ATOM 1319 O O . ILE A 1 169 ? -9.677 4.770 14.444 1.00 96.69 169 ILE A O 1
ATOM 1323 N N . GLN A 1 170 ? -8.868 6.541 13.317 1.00 97.38 170 GLN A N 1
ATOM 1324 C CA . GLN A 1 170 ? -8.846 7.488 14.418 1.00 97.38 170 GLN A CA 1
ATOM 1325 C C . GLN A 1 170 ? -10.009 8.470 14.260 1.00 97.38 170 GLN A C 1
ATOM 1327 O O . GLN A 1 170 ? -10.222 9.032 13.185 1.00 97.38 170 GLN A O 1
ATOM 1332 N N . VAL A 1 171 ? -10.770 8.676 15.331 1.00 96.94 171 VAL A N 1
ATOM 1333 C CA . VAL A 1 171 ? -11.826 9.687 15.418 1.00 96.94 171 VAL A CA 1
ATOM 1334 C C . VAL A 1 171 ? -11.443 10.684 16.498 1.00 96.94 171 VAL A C 1
ATOM 1336 O O . VAL A 1 171 ? -11.453 10.343 17.683 1.00 96.94 171 VAL A O 1
ATOM 1339 N N . ASP A 1 172 ? -11.168 11.922 16.105 1.00 96.62 172 ASP A N 1
ATOM 1340 C CA . ASP A 1 172 ? -10.892 12.998 17.050 1.00 96.62 172 ASP A CA 1
ATOM 1341 C C . ASP A 1 172 ? -12.181 13.716 17.427 1.00 96.62 172 ASP A C 1
ATOM 1343 O O . ASP A 1 172 ? -13.088 13.903 16.616 1.00 96.62 172 ASP A O 1
ATOM 1347 N N . GLN A 1 173 ? -12.255 14.134 18.686 1.00 94.50 173 GLN A N 1
ATOM 1348 C CA . GLN A 1 173 ? -13.365 14.872 19.284 1.00 94.50 173 GLN A CA 1
ATOM 1349 C C . GLN A 1 173 ? -14.745 14.287 18.925 1.00 94.50 173 GLN A C 1
ATOM 1351 O O . GLN A 1 173 ? -15.641 15.020 18.497 1.00 94.50 173 GLN A O 1
ATOM 1356 N N . PRO A 1 174 ? -14.977 12.976 19.139 1.00 94.00 174 PRO A N 1
ATOM 1357 C CA . PRO A 1 174 ? -16.219 12.309 18.738 1.00 94.00 174 PRO A CA 1
ATOM 1358 C C . PRO A 1 174 ? -17.470 12.945 19.362 1.00 94.00 174 PRO A C 1
ATOM 1360 O O . PRO A 1 174 ? -18.552 12.858 18.793 1.00 94.00 174 PRO A O 1
ATOM 1363 N N . GLY A 1 175 ? -17.361 13.631 20.504 1.00 89.88 175 GLY A N 1
ATOM 1364 C CA . GLY A 1 175 ? -18.486 14.337 21.128 1.00 89.88 175 GLY A CA 1
ATOM 1365 C C . GLY A 1 175 ? -18.882 15.667 20.466 1.00 89.88 175 GLY A C 1
ATOM 1366 O O . GLY A 1 175 ? -20.015 16.109 20.649 1.00 89.88 175 GLY A O 1
ATOM 1367 N N . ASP A 1 176 ? -17.999 16.305 19.689 1.00 90.94 176 ASP A N 1
ATOM 1368 C CA . ASP A 1 176 ? -18.210 17.647 19.123 1.00 90.94 176 ASP A CA 1
ATOM 1369 C C . ASP A 1 176 ? -18.388 17.573 17.601 1.00 90.94 176 ASP A C 1
ATOM 1371 O O . ASP A 1 176 ? -17.429 17.419 16.854 1.00 90.94 176 ASP A O 1
ATOM 1375 N N . LYS A 1 177 ? -19.628 17.714 17.115 1.00 90.38 177 LYS A N 1
ATOM 1376 C CA . LYS A 1 177 ? -19.938 17.623 15.675 1.00 90.38 177 LYS A CA 1
ATOM 1377 C C . LYS A 1 177 ? -19.181 18.636 14.807 1.00 90.38 177 LYS A C 1
ATOM 1379 O O . LYS A 1 177 ? -19.005 18.359 13.629 1.00 90.38 177 LYS A O 1
ATOM 1384 N N . GLN A 1 178 ? -18.787 19.790 15.349 1.00 92.81 178 GLN A N 1
ATOM 1385 C CA . GLN A 1 178 ? -18.116 20.845 14.577 1.00 92.81 178 GLN A CA 1
ATOM 1386 C C . GLN A 1 178 ? -16.602 20.642 14.494 1.00 92.81 178 GLN A C 1
ATOM 1388 O O . GLN A 1 178 ? -15.958 21.195 13.608 1.00 92.81 178 GLN A O 1
ATOM 1393 N N . LYS A 1 179 ? -16.029 19.867 15.420 1.00 93.44 179 LYS A N 1
ATOM 1394 C CA . LYS A 1 179 ? -14.584 19.612 15.500 1.00 93.44 179 LYS A CA 1
ATOM 1395 C C . LYS A 1 179 ? -14.207 18.157 15.242 1.00 93.44 179 LYS A C 1
ATOM 1397 O O . LYS A 1 179 ? -13.027 17.827 15.283 1.00 93.44 179 LYS A O 1
ATOM 1402 N N . ARG A 1 180 ? -15.199 17.296 15.010 1.00 94.94 180 ARG A N 1
ATOM 1403 C CA . ARG A 1 180 ? -14.990 15.878 14.739 1.00 94.94 180 ARG A CA 1
ATOM 1404 C C . ARG A 1 180 ? -14.229 15.696 13.431 1.00 94.94 180 ARG A C 1
ATOM 1406 O O . ARG A 1 180 ? -14.701 16.138 12.385 1.00 94.94 180 ARG A O 1
ATOM 1413 N N . SER A 1 181 ? -13.115 14.980 13.488 1.00 94.69 181 SER A N 1
ATOM 1414 C CA . SER A 1 181 ? -12.368 14.512 12.319 1.00 94.69 181 SER A CA 1
ATOM 1415 C C . SER A 1 181 ? -12.228 12.998 12.358 1.00 94.69 181 SER A C 1
ATOM 1417 O O . SER A 1 181 ? -12.244 12.384 13.425 1.00 94.69 181 SER A O 1
ATOM 1419 N N . VAL A 1 182 ? -12.136 12.390 11.176 1.00 95.44 182 VAL A N 1
ATOM 1420 C CA . VAL A 1 182 ? -11.911 10.953 11.027 1.00 95.44 182 VAL A CA 1
ATOM 1421 C C . VAL A 1 182 ? -10.742 10.755 10.077 1.00 95.44 182 VAL A C 1
ATOM 1423 O O . VAL A 1 182 ? -10.776 11.226 8.940 1.00 95.44 182 VAL A O 1
ATOM 1426 N N . HIS A 1 183 ? -9.727 10.046 10.547 1.00 95.50 183 HIS A N 1
ATOM 1427 C CA . HIS A 1 183 ? -8.533 9.692 9.794 1.00 95.50 183 HIS A CA 1
ATOM 1428 C C . HIS A 1 183 ? -8.436 8.176 9.726 1.00 95.50 183 HIS A C 1
ATOM 1430 O O . HIS A 1 183 ? -8.770 7.492 10.690 1.00 95.50 183 HIS A O 1
ATOM 1436 N N . GLY A 1 184 ? -8.004 7.637 8.592 1.00 95.75 184 GLY A N 1
ATOM 1437 C CA . GLY A 1 184 ? -7.799 6.204 8.463 1.00 95.75 184 GLY A CA 1
ATOM 1438 C C . GLY A 1 184 ? -6.486 5.886 7.779 1.00 95.75 184 GLY A C 1
ATOM 1439 O O . GLY A 1 184 ? -6.057 6.608 6.882 1.00 95.75 184 GLY A O 1
ATOM 1440 N N . THR A 1 185 ? -5.888 4.775 8.180 1.00 97.19 185 THR A N 1
ATOM 1441 C CA . THR A 1 185 ? -4.687 4.215 7.574 1.00 97.19 185 THR A CA 1
ATOM 1442 C C . THR A 1 185 ? -4.928 2.740 7.312 1.00 97.19 185 THR A C 1
ATOM 1444 O O . THR A 1 185 ? -5.400 2.011 8.185 1.00 97.19 185 THR A O 1
ATOM 1447 N N . LEU A 1 186 ? -4.604 2.296 6.106 1.00 97.00 186 LEU A N 1
ATOM 1448 C CA . LEU A 1 186 ? -4.578 0.896 5.715 1.00 97.00 186 LEU A CA 1
ATOM 1449 C C . LEU A 1 186 ? -3.122 0.460 5.603 1.00 97.00 186 LEU A C 1
ATOM 1451 O O . LEU A 1 186 ? -2.316 1.157 4.995 1.00 97.00 186 LEU A O 1
ATOM 1455 N N . LEU A 1 187 ? -2.806 -0.684 6.193 1.00 97.38 187 LEU A N 1
ATOM 1456 C CA . LEU A 1 187 ? -1.501 -1.327 6.152 1.00 97.38 187 LEU A CA 1
ATOM 1457 C C . LEU A 1 187 ? -1.669 -2.760 5.662 1.00 97.38 187 LEU A C 1
ATOM 1459 O O . LEU A 1 187 ? -2.682 -3.400 5.939 1.00 97.38 187 LEU A O 1
ATOM 1463 N N . GLY A 1 188 ? -0.665 -3.287 4.985 1.00 96.94 188 GLY A N 1
ATOM 1464 C CA . GLY A 1 188 ? -0.579 -4.704 4.665 1.00 96.94 188 GLY A CA 1
ATOM 1465 C C . GLY A 1 188 ? 0.782 -5.041 4.086 1.00 96.94 188 GLY A C 1
ATOM 1466 O O . GLY A 1 188 ? 1.622 -4.163 3.913 1.00 96.94 188 GLY A O 1
ATOM 1467 N N . MET A 1 189 ? 0.992 -6.313 3.788 1.00 95.88 189 MET A N 1
ATOM 1468 C CA . MET A 1 189 ? 2.263 -6.822 3.284 1.00 95.88 189 MET A CA 1
ATOM 1469 C C . MET A 1 189 ? 2.076 -7.411 1.892 1.00 95.88 189 MET A C 1
ATOM 1471 O O . MET A 1 189 ? 1.042 -7.996 1.592 1.00 95.88 189 MET A O 1
ATOM 1475 N N . THR A 1 190 ? 3.082 -7.289 1.040 1.00 94.31 190 THR A N 1
ATOM 1476 C CA . THR A 1 190 ? 3.158 -7.981 -0.250 1.00 94.31 190 THR A CA 1
ATOM 1477 C C . THR A 1 190 ? 4.563 -8.553 -0.444 1.00 94.31 190 THR A C 1
ATOM 1479 O O . THR A 1 190 ? 5.450 -8.305 0.377 1.00 94.31 190 THR A O 1
ATOM 1482 N N . GLN A 1 191 ? 4.791 -9.329 -1.505 1.00 91.69 191 GLN A N 1
ATOM 1483 C CA . GLN A 1 191 ? 6.116 -9.853 -1.836 1.00 91.69 191 GLN A CA 1
ATOM 1484 C C . GLN A 1 191 ? 6.546 -9.455 -3.245 1.00 91.69 191 GLN A C 1
ATOM 1486 O O . GLN A 1 191 ? 5.818 -9.658 -4.212 1.00 91.69 191 GLN A O 1
ATOM 1491 N N . ILE A 1 192 ? 7.772 -8.946 -3.367 1.00 91.69 192 ILE A N 1
ATOM 1492 C CA . ILE A 1 192 ? 8.411 -8.646 -4.653 1.00 91.69 192 ILE A CA 1
ATOM 1493 C C . ILE A 1 192 ? 9.792 -9.291 -4.660 1.00 91.69 192 ILE A C 1
ATOM 1495 O O . ILE A 1 192 ? 10.606 -9.046 -3.772 1.00 91.69 192 ILE A O 1
ATOM 1499 N N . ALA A 1 193 ? 10.056 -10.140 -5.653 1.00 89.44 193 ALA A N 1
ATOM 1500 C CA . ALA A 1 193 ? 11.304 -10.889 -5.805 1.00 89.44 193 ALA A CA 1
ATOM 1501 C C . ALA A 1 193 ? 11.718 -11.650 -4.525 1.00 89.44 193 ALA A C 1
ATOM 1503 O O . ALA A 1 193 ? 12.892 -11.688 -4.162 1.00 89.44 193 ALA A O 1
ATOM 1504 N N . GLY A 1 194 ? 10.740 -12.227 -3.815 1.00 86.75 194 GLY A N 1
ATOM 1505 C CA . GLY A 1 194 ? 10.954 -12.955 -2.558 1.00 86.75 194 GLY A CA 1
ATOM 1506 C C . GLY A 1 194 ? 11.219 -12.077 -1.329 1.00 86.75 194 GLY A C 1
ATOM 1507 O O . GLY A 1 194 ? 11.515 -12.615 -0.264 1.00 86.75 194 GLY A O 1
ATOM 1508 N N . LYS A 1 195 ? 11.117 -10.746 -1.444 1.00 91.94 195 LYS A N 1
ATOM 1509 C CA . LYS A 1 195 ? 11.208 -9.818 -0.311 1.00 91.94 195 LYS A CA 1
ATOM 1510 C C . LYS A 1 195 ? 9.835 -9.345 0.127 1.00 91.94 195 LYS A C 1
ATOM 1512 O O . LYS A 1 195 ? 9.042 -8.920 -0.710 1.00 91.94 195 LYS A O 1
ATOM 1517 N N . THR A 1 196 ? 9.594 -9.374 1.434 1.00 92.44 196 THR A N 1
ATOM 1518 C CA . THR A 1 196 ? 8.417 -8.752 2.043 1.00 92.44 196 THR A CA 1
ATOM 1519 C C . THR A 1 196 ? 8.511 -7.238 1.933 1.00 92.44 196 THR A C 1
ATOM 1521 O O . THR A 1 196 ? 9.553 -6.652 2.223 1.00 92.44 196 THR A O 1
ATOM 1524 N N . LEU A 1 197 ? 7.406 -6.626 1.534 1.00 94.81 197 LEU A N 1
ATOM 1525 C CA . LEU A 1 197 ? 7.246 -5.193 1.391 1.00 94.81 197 LEU A CA 1
ATOM 1526 C C . LEU A 1 197 ? 5.975 -4.754 2.113 1.00 94.81 197 LEU A C 1
ATOM 1528 O O . LEU A 1 197 ? 4.884 -5.223 1.788 1.00 94.81 197 LEU A O 1
ATOM 1532 N N . ASP A 1 198 ? 6.123 -3.833 3.059 1.00 96.69 198 ASP A N 1
ATOM 1533 C CA . ASP A 1 198 ? 4.992 -3.191 3.717 1.00 96.69 198 ASP A CA 1
ATOM 1534 C C . ASP A 1 198 ? 4.409 -2.114 2.799 1.00 96.69 198 ASP A C 1
ATOM 1536 O O . ASP A 1 198 ? 5.124 -1.236 2.308 1.00 96.69 198 ASP A O 1
ATOM 1540 N N . LEU A 1 199 ? 3.099 -2.179 2.580 1.00 97.75 199 LEU A N 1
ATOM 1541 C CA . LEU A 1 199 ? 2.332 -1.176 1.858 1.00 97.75 199 LEU A CA 1
ATOM 1542 C C . LEU A 1 199 ? 1.427 -0.417 2.823 1.00 97.75 199 LEU A C 1
ATOM 1544 O O . LEU A 1 199 ? 0.789 -1.006 3.698 1.00 97.75 199 LEU A O 1
ATOM 1548 N N . SER A 1 200 ? 1.335 0.894 2.625 1.00 97.88 200 SER A N 1
ATOM 1549 C CA . SER A 1 200 ? 0.495 1.777 3.428 1.00 97.88 200 SER A CA 1
ATOM 1550 C C . SER A 1 200 ? -0.335 2.713 2.560 1.00 97.88 200 SER A C 1
ATOM 1552 O O . SER A 1 200 ? 0.097 3.116 1.484 1.00 97.88 200 SER A O 1
ATOM 1554 N N . ALA A 1 201 ? -1.527 3.068 3.027 1.00 97.50 201 ALA A N 1
ATOM 1555 C CA . ALA A 1 201 ? -2.369 4.066 2.387 1.00 97.50 201 ALA A CA 1
ATOM 1556 C C . ALA A 1 201 ? -3.148 4.881 3.412 1.00 97.50 201 ALA A C 1
ATOM 1558 O O . ALA A 1 201 ? -3.687 4.335 4.376 1.00 97.50 201 ALA A O 1
ATOM 1559 N N . ALA A 1 202 ? -3.279 6.180 3.156 1.00 95.94 202 ALA A N 1
ATOM 1560 C CA . ALA A 1 202 ? -4.253 7.008 3.848 1.00 95.94 202 ALA A CA 1
ATOM 1561 C C . ALA A 1 202 ? -5.654 6.739 3.277 1.00 95.94 202 ALA A C 1
ATOM 1563 O O . ALA A 1 202 ? -5.869 6.779 2.065 1.00 95.94 202 ALA A O 1
ATOM 1564 N N . LEU A 1 203 ? -6.616 6.481 4.157 1.00 93.50 203 LEU A N 1
ATOM 1565 C CA . LEU A 1 203 ? -8.021 6.331 3.807 1.00 93.50 203 LEU A CA 1
ATOM 1566 C C . LEU A 1 203 ? -8.702 7.694 3.861 1.00 93.50 203 LEU A C 1
ATOM 1568 O O . LEU A 1 203 ? -8.686 8.379 4.886 1.00 93.50 203 LEU A O 1
ATOM 1572 N N . THR A 1 204 ? -9.326 8.064 2.752 1.00 85.25 204 THR A N 1
ATOM 1573 C CA . THR A 1 204 ? -10.083 9.306 2.606 1.00 85.25 204 THR A CA 1
ATOM 1574 C C . THR A 1 204 ? -11.566 8.995 2.404 1.00 85.25 204 THR A C 1
ATOM 1576 O O . THR A 1 204 ? -11.985 7.839 2.329 1.00 85.25 204 THR A O 1
ATOM 1579 N N . ASP A 1 205 ? -12.381 10.039 2.305 1.00 78.88 205 ASP A N 1
ATOM 1580 C CA . ASP A 1 205 ? -13.782 9.953 1.891 1.00 78.88 205 ASP A CA 1
ATOM 1581 C C . ASP A 1 205 ? -13.952 9.643 0.387 1.00 78.88 205 ASP A C 1
ATOM 1583 O O . ASP A 1 205 ? -15.073 9.425 -0.072 1.00 78.88 205 ASP A O 1
ATOM 1587 N N . ARG A 1 206 ? -12.851 9.597 -0.379 1.00 86.50 206 ARG A N 1
ATOM 1588 C CA . ARG A 1 206 ? -12.808 9.311 -1.821 1.00 86.50 206 ARG A CA 1
ATOM 1589 C C . ARG A 1 206 ? -12.000 8.047 -2.086 1.00 86.50 206 ARG A C 1
ATOM 1591 O O . ARG A 1 206 ? -10.794 8.114 -2.346 1.00 86.50 206 ARG A O 1
ATOM 1598 N N . LYS A 1 207 ? -12.661 6.889 -2.049 1.00 85.94 207 LYS A N 1
ATOM 1599 C CA . LYS A 1 207 ? -12.028 5.572 -2.250 1.00 85.94 207 LYS A CA 1
ATOM 1600 C C . LYS A 1 207 ? -11.238 5.489 -3.562 1.00 85.94 207 LYS A C 1
ATOM 1602 O O . LYS A 1 207 ? -10.193 4.858 -3.616 1.00 85.94 207 LYS A O 1
ATOM 1607 N N . GLU A 1 208 ? -11.692 6.187 -4.595 1.00 88.19 208 GLU A N 1
ATOM 1608 C CA . GLU A 1 208 ? -11.109 6.239 -5.940 1.00 88.19 208 GLU A CA 1
ATOM 1609 C C . GLU A 1 208 ? -9.719 6.901 -5.966 1.00 88.19 208 GLU A C 1
ATOM 1611 O O . GLU A 1 208 ? -8.945 6.723 -6.909 1.00 88.19 208 GLU A O 1
ATOM 1616 N N . SER A 1 209 ? -9.390 7.674 -4.925 1.00 90.31 209 SER A N 1
ATOM 1617 C CA . SER A 1 209 ? -8.080 8.308 -4.740 1.00 90.31 209 SER A CA 1
ATOM 1618 C C . SER A 1 209 ? -7.074 7.444 -3.979 1.00 90.31 209 SER A C 1
ATOM 1620 O O . SER A 1 209 ? -5.932 7.863 -3.810 1.00 90.31 209 SER A O 1
ATOM 1622 N N . LEU A 1 210 ? -7.480 6.255 -3.523 1.00 94.19 210 LEU A N 1
ATOM 1623 C CA . LEU A 1 210 ? -6.639 5.377 -2.722 1.00 94.19 210 LEU A CA 1
ATOM 1624 C C . LEU A 1 210 ? -5.387 4.953 -3.492 1.00 94.19 210 LEU A C 1
ATOM 1626 O O . LEU A 1 210 ? -5.477 4.365 -4.573 1.00 94.19 210 LEU A O 1
ATOM 1630 N N . GLN A 1 211 ? -4.232 5.197 -2.879 1.00 96.19 211 GLN A N 1
ATOM 1631 C CA . GLN A 1 211 ? -2.936 4.740 -3.358 1.00 96.19 211 GLN A CA 1
ATOM 1632 C C . GLN A 1 211 ? -2.192 4.070 -2.213 1.00 96.19 211 GLN A C 1
ATOM 1634 O O . GLN A 1 211 ? -2.070 4.653 -1.136 1.00 96.19 211 GLN A O 1
ATOM 1639 N N . LEU A 1 212 ? -1.723 2.848 -2.452 1.00 97.50 212 LEU A N 1
ATOM 1640 C CA . LEU A 1 212 ? -0.841 2.133 -1.545 1.00 97.50 212 LEU A CA 1
ATOM 1641 C C . LEU A 1 212 ? 0.601 2.367 -1.970 1.00 97.50 212 LEU A C 1
ATOM 1643 O O . LEU A 1 212 ? 0.925 2.149 -3.136 1.00 97.50 212 LEU A O 1
ATOM 1647 N N . THR A 1 213 ? 1.454 2.762 -1.032 1.00 97.88 213 THR A N 1
ATOM 1648 C CA . THR A 1 213 ? 2.882 2.973 -1.271 1.00 97.88 213 THR A CA 1
ATOM 1649 C C . THR A 1 213 ? 3.734 2.137 -0.333 1.00 97.88 213 THR A C 1
ATOM 1651 O O . THR A 1 213 ? 3.345 1.861 0.805 1.00 97.88 213 THR A O 1
ATOM 1654 N N . GLY A 1 214 ? 4.910 1.745 -0.809 1.00 97.19 214 GLY A N 1
ATOM 1655 C CA . GLY A 1 214 ? 5.922 1.084 0.004 1.00 97.19 214 GLY A CA 1
ATOM 1656 C C . GLY A 1 214 ? 7.297 1.171 -0.636 1.00 97.19 214 GLY A C 1
ATOM 1657 O O . GLY A 1 214 ? 7.418 1.351 -1.846 1.00 97.19 214 GLY A O 1
ATOM 1658 N N . ALA A 1 215 ? 8.334 1.020 0.182 1.00 96.06 215 ALA A N 1
ATOM 1659 C CA . ALA A 1 215 ? 9.717 1.030 -0.268 1.00 96.06 215 ALA A CA 1
ATOM 1660 C C . ALA A 1 215 ? 10.453 -0.249 0.144 1.00 96.06 215 ALA A C 1
ATOM 1662 O O . ALA A 1 215 ? 10.246 -0.788 1.229 1.00 96.06 215 ALA A O 1
ATOM 1663 N N . THR A 1 216 ? 11.339 -0.720 -0.725 1.00 95.06 216 THR A N 1
ATOM 1664 C CA . THR A 1 216 ? 12.242 -1.847 -0.474 1.00 95.06 216 THR A CA 1
ATOM 1665 C C . THR A 1 216 ? 13.590 -1.585 -1.135 1.00 95.06 216 THR A C 1
ATOM 1667 O O . THR A 1 216 ? 13.758 -0.661 -1.930 1.00 95.06 216 THR A O 1
ATOM 1670 N N . GLU A 1 217 ? 14.574 -2.414 -0.820 1.00 94.75 217 GLU A N 1
ATOM 1671 C CA . GLU A 1 217 ? 15.940 -2.276 -1.303 1.00 94.75 217 GLU A CA 1
ATOM 1672 C C . GLU A 1 217 ? 16.464 -3.582 -1.890 1.00 94.75 217 GLU A C 1
ATOM 1674 O O . GLU A 1 217 ? 15.965 -4.673 -1.590 1.00 94.75 217 GLU A O 1
ATOM 1679 N N . GLN A 1 218 ? 17.530 -3.467 -2.684 1.00 94.81 218 GLN A N 1
ATOM 1680 C CA . GLN A 1 218 ? 18.320 -4.583 -3.212 1.00 94.81 218 GLN A CA 1
ATOM 1681 C C . GLN A 1 218 ? 17.452 -5.637 -3.919 1.00 94.81 218 GLN A C 1
ATOM 1683 O O . GLN A 1 218 ? 17.389 -6.795 -3.495 1.00 94.81 218 GLN A O 1
ATOM 1688 N N . LEU A 1 219 ? 16.748 -5.230 -4.971 1.00 95.62 219 LEU A N 1
ATOM 1689 C CA . LEU A 1 219 ? 15.964 -6.132 -5.809 1.00 95.62 219 LEU A CA 1
ATOM 1690 C C . LEU A 1 219 ? 16.719 -6.471 -7.097 1.00 95.62 219 LEU A C 1
ATOM 1692 O O . LEU A 1 219 ? 17.369 -5.615 -7.692 1.00 95.62 219 LEU A O 1
ATOM 1696 N N . ALA A 1 220 ? 16.570 -7.703 -7.578 1.00 95.62 220 ALA A N 1
ATOM 1697 C CA . ALA A 1 220 ? 16.951 -8.041 -8.946 1.00 95.62 220 ALA A CA 1
ATOM 1698 C C . ALA A 1 220 ? 15.867 -7.541 -9.913 1.00 95.62 220 ALA A C 1
ATOM 1700 O O . ALA A 1 220 ? 14.677 -7.763 -9.669 1.00 95.62 220 ALA A O 1
ATOM 1701 N N . PHE A 1 221 ? 16.255 -6.890 -11.010 1.00 95.88 221 PHE A N 1
ATOM 1702 C CA . PHE A 1 221 ? 15.312 -6.322 -11.975 1.00 95.88 221 PHE A CA 1
ATOM 1703 C C . PHE A 1 221 ? 14.395 -7.386 -12.590 1.00 95.88 221 PHE A C 1
ATOM 1705 O O . PHE A 1 221 ? 13.176 -7.297 -12.452 1.00 95.88 221 PHE A O 1
ATOM 1712 N N . SER A 1 222 ? 14.970 -8.437 -13.180 1.00 94.81 222 SER A N 1
ATOM 1713 C CA . SER A 1 222 ? 14.219 -9.561 -13.761 1.00 94.81 222 SER A CA 1
ATOM 1714 C C . SER A 1 222 ? 13.281 -10.229 -12.750 1.00 94.81 222 SER A C 1
ATOM 1716 O O . SER A 1 222 ? 12.091 -10.368 -13.020 1.00 94.81 222 SER A O 1
ATOM 1718 N N . GLY A 1 223 ? 13.777 -10.551 -11.551 1.00 95.19 223 GLY A N 1
ATOM 1719 C CA . GLY A 1 223 ? 12.969 -11.146 -10.480 1.00 95.19 223 GLY A CA 1
ATOM 1720 C C . GLY A 1 223 ? 11.817 -10.249 -10.007 1.00 95.19 223 GLY A C 1
ATOM 1721 O O . GLY A 1 223 ? 10.740 -10.745 -9.667 1.00 95.19 223 GLY A O 1
ATOM 1722 N N . SER A 1 224 ? 12.009 -8.925 -10.025 1.00 95.25 224 SER A N 1
ATOM 1723 C CA . SER A 1 224 ? 10.949 -7.958 -9.704 1.00 95.25 224 SER A CA 1
ATOM 1724 C C . SER A 1 224 ? 9.856 -7.973 -10.766 1.00 95.25 224 SER A C 1
ATOM 1726 O O . SER A 1 224 ? 8.676 -8.046 -10.430 1.00 95.25 224 SER A O 1
ATOM 1728 N N . LEU A 1 225 ? 10.235 -7.971 -12.046 1.00 94.38 225 LEU A N 1
ATOM 1729 C CA . LEU A 1 225 ? 9.281 -8.036 -13.152 1.00 94.38 225 LEU A CA 1
ATOM 1730 C C . LEU A 1 225 ? 8.543 -9.373 -13.190 1.00 94.38 225 LEU A C 1
ATOM 1732 O O . LEU A 1 225 ? 7.330 -9.381 -13.356 1.00 94.38 225 LEU A O 1
ATOM 1736 N N . GLU A 1 226 ? 9.222 -10.494 -12.953 1.00 93.50 226 GLU A N 1
ATOM 1737 C CA . GLU A 1 226 ? 8.564 -11.799 -12.832 1.00 93.50 226 GLU A CA 1
ATOM 1738 C C . GLU A 1 226 ? 7.546 -11.834 -11.689 1.00 93.50 226 GLU A C 1
ATOM 1740 O O . GLU A 1 226 ? 6.475 -12.42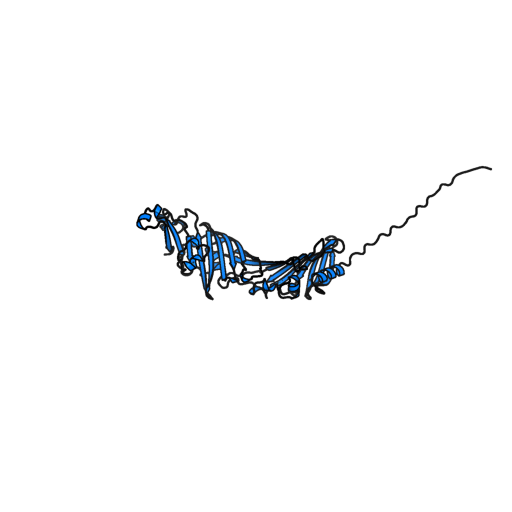5 -11.841 1.00 93.50 226 GLU A O 1
ATOM 1745 N N . SER A 1 227 ? 7.855 -11.186 -10.563 1.00 92.19 227 SER A N 1
ATOM 1746 C CA . SER A 1 227 ? 6.942 -11.117 -9.418 1.00 92.19 227 SER A CA 1
ATOM 1747 C C . SER A 1 227 ? 5.722 -10.257 -9.719 1.00 92.19 227 SER A C 1
ATOM 1749 O O . SER A 1 227 ? 4.619 -10.650 -9.379 1.00 92.19 227 SER A O 1
ATOM 1751 N N . LEU A 1 228 ? 5.896 -9.114 -10.388 1.00 91.94 228 LEU A N 1
ATOM 1752 C CA . LEU A 1 228 ? 4.808 -8.165 -10.644 1.00 91.94 228 LEU A CA 1
ATOM 1753 C C . LEU A 1 228 ? 3.964 -8.537 -11.871 1.00 91.94 228 LEU A C 1
ATOM 1755 O O . LEU A 1 228 ? 2.739 -8.444 -11.841 1.00 91.94 228 LEU A O 1
ATOM 1759 N N . LEU A 1 229 ? 4.621 -8.965 -12.948 1.00 90.31 229 LEU A N 1
ATOM 1760 C CA . LEU A 1 229 ? 4.044 -9.178 -14.281 1.00 90.31 229 LEU A CA 1
ATOM 1761 C C . LEU A 1 229 ? 3.894 -10.669 -14.637 1.00 90.31 229 LEU A C 1
ATOM 1763 O O . LEU A 1 229 ? 3.248 -11.018 -15.624 1.00 90.31 229 LEU A O 1
ATOM 1767 N N . GLY A 1 230 ? 4.486 -11.566 -13.841 1.00 89.25 230 GLY A N 1
ATOM 1768 C CA . GLY A 1 230 ? 4.456 -13.015 -14.040 1.00 89.25 230 GLY A CA 1
ATOM 1769 C C . GLY A 1 230 ? 5.634 -13.573 -14.846 1.00 89.25 230 GLY A C 1
ATOM 1770 O O . GLY A 1 230 ? 6.347 -12.865 -15.550 1.00 89.25 230 GLY A O 1
ATOM 1771 N N . LYS A 1 231 ? 5.803 -14.903 -14.801 1.00 86.12 231 LYS A N 1
ATOM 1772 C CA . LYS A 1 231 ? 6.932 -15.651 -15.410 1.00 86.12 231 LYS A CA 1
ATOM 1773 C C . LYS A 1 231 ? 7.106 -15.510 -16.930 1.00 86.12 231 LYS A C 1
ATOM 1775 O O . LYS A 1 231 ? 8.030 -16.086 -17.486 1.00 86.12 231 LYS A O 1
ATOM 1780 N N . LYS A 1 232 ? 6.165 -14.872 -17.624 1.00 84.56 232 LYS A N 1
ATOM 1781 C CA . LYS A 1 232 ? 6.170 -14.711 -19.088 1.00 84.56 232 LYS A CA 1
ATOM 1782 C C . LYS A 1 232 ? 6.138 -13.240 -19.494 1.00 84.56 232 LYS A C 1
ATOM 1784 O O . LYS A 1 232 ? 5.678 -12.940 -20.594 1.00 84.56 232 LYS A O 1
ATOM 1789 N N . TRP A 1 233 ? 6.553 -12.342 -18.603 1.00 89.12 233 TRP A N 1
ATOM 1790 C CA . TRP A 1 233 ? 6.532 -10.907 -18.864 1.00 89.12 233 TRP A CA 1
ATOM 1791 C C . TRP A 1 233 ? 7.348 -10.565 -20.118 1.00 89.12 233 TRP A C 1
ATOM 1793 O O . TRP A 1 233 ? 6.867 -9.863 -20.991 1.00 89.12 233 TRP A O 1
ATOM 1803 N N . ASP A 1 234 ? 8.515 -11.174 -20.299 1.00 88.12 234 ASP A N 1
ATOM 1804 C CA . ASP A 1 234 ? 9.421 -10.975 -21.434 1.00 88.12 234 ASP A CA 1
ATOM 1805 C C . ASP A 1 234 ? 8.998 -11.699 -22.728 1.00 88.12 234 ASP A C 1
ATOM 1807 O O . ASP A 1 234 ? 9.696 -11.636 -23.742 1.00 88.12 234 ASP A O 1
ATOM 1811 N N . LYS A 1 235 ? 7.854 -12.397 -22.748 1.00 85.31 235 LYS A N 1
ATOM 1812 C CA . LYS A 1 235 ? 7.479 -13.253 -23.880 1.00 85.31 235 LYS A CA 1
ATOM 1813 C C . LYS A 1 235 ? 7.347 -12.452 -25.181 1.00 85.31 235 LYS A C 1
ATOM 1815 O O . LYS A 1 235 ? 6.407 -11.681 -25.380 1.00 85.31 235 LYS A O 1
ATOM 1820 N N . GLY A 1 236 ? 8.222 -12.766 -26.136 1.00 83.56 236 GLY A N 1
ATOM 1821 C CA . GLY A 1 236 ? 8.247 -12.119 -27.450 1.00 83.56 236 GLY A CA 1
ATOM 1822 C C . GLY A 1 236 ? 8.915 -10.744 -27.439 1.00 83.56 236 GLY A C 1
ATOM 1823 O O . GLY A 1 236 ? 8.721 -9.982 -28.383 1.00 83.56 236 GLY A O 1
ATOM 1824 N N . LEU A 1 237 ? 9.665 -10.428 -26.382 1.00 90.06 237 LEU A N 1
ATOM 1825 C CA . LEU A 1 237 ? 10.552 -9.279 -26.300 1.00 90.06 237 LEU A CA 1
ATOM 1826 C C . LEU A 1 237 ? 11.990 -9.793 -26.331 1.00 90.06 237 LEU A C 1
ATOM 1828 O O . LEU A 1 237 ? 12.346 -10.673 -25.553 1.00 90.06 237 LEU A O 1
ATOM 1832 N N . ASP A 1 238 ? 12.815 -9.244 -27.216 1.00 90.25 238 ASP A N 1
ATOM 1833 C CA . ASP A 1 238 ? 14.252 -9.496 -27.168 1.00 90.25 238 ASP A CA 1
ATOM 1834 C C . ASP A 1 238 ? 14.920 -8.407 -26.321 1.00 90.25 238 ASP A C 1
ATOM 1836 O O . ASP A 1 238 ? 14.926 -7.225 -26.683 1.00 90.25 238 ASP A O 1
ATOM 1840 N N . ILE A 1 239 ? 15.387 -8.803 -25.137 1.00 92.69 239 ILE A N 1
ATOM 1841 C CA . ILE A 1 239 ? 15.932 -7.914 -24.111 1.00 92.69 239 ILE A CA 1
ATOM 1842 C C . ILE A 1 239 ? 17.382 -8.334 -23.846 1.00 92.69 239 ILE A C 1
ATOM 1844 O O . ILE A 1 239 ? 17.620 -9.471 -23.432 1.00 92.69 239 ILE A O 1
ATOM 1848 N N . PRO A 1 240 ? 18.368 -7.437 -24.030 1.00 92.31 240 PRO A N 1
ATOM 1849 C CA . PRO A 1 240 ? 19.764 -7.761 -23.761 1.00 92.31 240 PRO A CA 1
ATOM 1850 C C . PRO A 1 240 ? 19.989 -8.235 -22.320 1.00 92.31 240 PRO A C 1
ATOM 1852 O O . PRO A 1 240 ? 19.532 -7.587 -21.380 1.00 92.31 240 PRO A O 1
ATOM 1855 N N . MET A 1 241 ? 20.777 -9.302 -22.135 1.00 92.44 241 MET A N 1
ATOM 1856 C CA . MET A 1 241 ? 21.077 -9.853 -20.803 1.00 92.44 241 MET A CA 1
ATOM 1857 C C . MET A 1 241 ? 21.574 -8.796 -19.793 1.00 92.44 241 MET A C 1
ATOM 1859 O O . MET A 1 241 ? 21.066 -8.779 -18.677 1.00 92.44 241 MET A O 1
ATOM 1863 N N . PRO A 1 242 ? 22.451 -7.834 -20.155 1.00 94.25 242 PRO A N 1
ATOM 1864 C CA . PRO A 1 242 ? 22.876 -6.805 -19.201 1.00 94.25 242 PRO A CA 1
ATOM 1865 C C . PRO A 1 242 ? 21.747 -5.896 -18.685 1.00 94.25 242 PRO A C 1
ATOM 1867 O O . PRO A 1 242 ? 21.883 -5.321 -17.611 1.00 94.25 242 PRO A O 1
ATOM 1870 N N . VAL A 1 243 ? 20.635 -5.774 -19.424 1.00 94.25 243 VAL A N 1
ATOM 1871 C CA . VAL A 1 243 ? 19.416 -5.092 -18.957 1.00 94.25 243 VAL A CA 1
ATOM 1872 C C . VAL A 1 243 ? 18.657 -5.973 -17.959 1.00 94.25 243 VAL A C 1
ATOM 1874 O O . VAL A 1 243 ? 18.163 -5.476 -16.952 1.00 94.25 243 VAL A O 1
ATOM 1877 N N . LEU A 1 244 ? 18.574 -7.283 -18.207 1.00 93.62 244 LEU A N 1
ATOM 1878 C CA . LEU A 1 244 ? 17.914 -8.238 -17.307 1.00 93.62 244 LEU A CA 1
ATOM 1879 C C . LEU A 1 244 ? 18.660 -8.407 -15.973 1.00 93.62 244 LEU A C 1
ATOM 1881 O O . LEU A 1 244 ? 18.023 -8.608 -14.938 1.00 93.62 244 LEU A O 1
ATOM 1885 N N . ASP A 1 245 ? 19.986 -8.267 -15.998 1.00 94.88 245 ASP A N 1
ATOM 1886 C CA . ASP A 1 245 ? 20.881 -8.408 -14.842 1.00 94.88 245 ASP A CA 1
ATOM 1887 C C . ASP A 1 245 ? 20.953 -7.156 -13.945 1.00 94.88 245 ASP A C 1
ATOM 1889 O O . ASP A 1 245 ? 21.710 -7.132 -12.964 1.00 94.88 245 ASP A O 1
ATOM 1893 N N . LEU A 1 246 ? 20.181 -6.108 -14.260 1.00 96.25 246 LEU A N 1
ATOM 1894 C CA . LEU A 1 246 ? 20.140 -4.879 -13.471 1.00 96.25 246 LEU A CA 1
ATOM 1895 C C . LEU A 1 246 ? 19.830 -5.155 -11.997 1.00 96.25 246 LEU A C 1
ATOM 1897 O O . LEU A 1 246 ? 18.945 -5.939 -11.644 1.00 96.25 246 LEU A O 1
ATOM 1901 N N . GLN A 1 247 ? 20.556 -4.454 -11.131 1.00 96.88 247 GLN A N 1
ATOM 1902 C CA . GLN A 1 247 ? 20.361 -4.494 -9.687 1.00 96.88 247 GLN A CA 1
ATOM 1903 C C . GLN A 1 247 ? 19.732 -3.183 -9.245 1.00 96.88 247 GLN A C 1
ATOM 1905 O O . GLN A 1 247 ? 20.290 -2.115 -9.501 1.00 96.88 247 GLN A O 1
ATOM 1910 N N . LEU A 1 248 ? 18.585 -3.272 -8.580 1.00 97.19 248 LEU A N 1
ATOM 1911 C CA . LEU A 1 248 ? 17.844 -2.137 -8.053 1.00 97.19 248 LEU A CA 1
ATOM 1912 C C . LEU A 1 248 ? 18.258 -1.917 -6.595 1.00 97.19 248 LEU A C 1
ATOM 1914 O O . LEU A 1 248 ? 17.996 -2.757 -5.736 1.00 97.19 248 LEU A O 1
ATOM 1918 N N . SER A 1 249 ? 18.935 -0.809 -6.306 1.00 96.44 249 SER A N 1
ATOM 1919 C CA . SER A 1 249 ? 19.411 -0.490 -4.958 1.00 96.44 249 SER A CA 1
ATOM 1920 C C . SER A 1 249 ? 18.269 -0.077 -4.037 1.00 96.44 249 SER A C 1
ATOM 1922 O O . SER A 1 249 ? 18.168 -0.602 -2.934 1.00 96.44 249 SER A O 1
ATOM 1924 N N . THR A 1 250 ? 17.387 0.800 -4.510 1.00 95.88 250 THR A N 1
ATOM 1925 C CA . THR A 1 250 ? 16.181 1.269 -3.813 1.00 95.88 250 THR A CA 1
ATOM 1926 C C . THR A 1 250 ? 15.010 1.200 -4.777 1.00 95.88 250 THR A C 1
ATOM 1928 O O . THR A 1 250 ? 15.190 1.542 -5.944 1.00 95.88 250 THR A O 1
ATOM 1931 N N . ALA A 1 251 ? 13.829 0.817 -4.309 1.00 96.19 251 ALA A N 1
ATOM 1932 C CA . ALA A 1 251 ? 12.610 0.784 -5.102 1.00 96.19 251 ALA A CA 1
ATOM 1933 C C . ALA A 1 251 ? 11.420 1.271 -4.272 1.00 96.19 251 ALA A C 1
ATOM 1935 O O . ALA A 1 251 ? 11.238 0.835 -3.139 1.00 96.19 251 ALA A O 1
ATOM 1936 N N . GLU A 1 252 ? 10.606 2.136 -4.859 1.00 96.94 252 GLU A N 1
ATOM 1937 C CA . GLU A 1 252 ? 9.323 2.589 -4.340 1.00 96.94 252 GLU A CA 1
ATOM 1938 C C . GLU A 1 252 ? 8.223 2.079 -5.268 1.00 96.94 252 GLU A C 1
ATOM 1940 O O . GLU A 1 252 ? 8.271 2.293 -6.482 1.00 96.94 252 GLU A O 1
ATOM 1945 N N . ILE A 1 253 ? 7.245 1.376 -4.705 1.00 96.12 253 ILE A N 1
ATOM 1946 C CA . ILE A 1 253 ? 6.049 0.945 -5.420 1.00 96.12 253 ILE A CA 1
ATOM 1947 C C . ILE A 1 253 ? 4.886 1.849 -5.035 1.00 96.12 253 ILE A C 1
ATOM 1949 O O . ILE A 1 253 ? 4.700 2.164 -3.860 1.00 96.12 253 ILE A O 1
ATOM 1953 N N . THR A 1 254 ? 4.067 2.184 -6.025 1.00 96.69 254 THR A N 1
ATOM 1954 C CA . THR A 1 254 ? 2.765 2.814 -5.818 1.00 96.69 254 THR A CA 1
ATOM 1955 C C . THR A 1 254 ? 1.718 2.022 -6.572 1.00 96.69 254 THR A C 1
ATOM 1957 O O . THR A 1 254 ? 1.895 1.702 -7.745 1.00 96.69 254 THR A O 1
ATOM 1960 N N . VAL A 1 255 ? 0.614 1.707 -5.909 1.00 95.69 255 VAL A N 1
ATOM 1961 C CA . VAL A 1 255 ? -0.491 0.934 -6.473 1.00 95.69 255 VAL A CA 1
ATOM 1962 C C . VAL A 1 255 ? -1.770 1.723 -6.284 1.00 95.69 255 VAL A C 1
ATOM 1964 O O . VAL A 1 255 ? -2.093 2.101 -5.160 1.00 95.69 255 VAL A O 1
ATOM 1967 N N . ALA A 1 256 ? -2.524 1.940 -7.357 1.00 94.56 256 ALA A N 1
ATOM 1968 C CA . ALA A 1 256 ? -3.822 2.600 -7.314 1.00 94.56 256 ALA A CA 1
ATOM 1969 C C . ALA A 1 256 ? -4.918 1.629 -7.781 1.00 94.56 256 ALA A C 1
ATOM 1971 O O . ALA A 1 256 ? -5.293 1.649 -8.957 1.00 94.56 256 ALA A O 1
ATOM 1972 N N . PRO A 1 257 ? -5.459 0.782 -6.880 1.00 92.44 257 PRO A N 1
ATOM 1973 C CA . PRO A 1 257 ? -6.405 -0.276 -7.240 1.00 92.44 257 PRO A CA 1
ATOM 1974 C C . PRO A 1 257 ? -7.624 0.218 -8.026 1.00 92.44 257 PRO A C 1
ATOM 1976 O O . PRO A 1 257 ? -8.018 -0.387 -9.012 1.00 92.44 257 PRO A O 1
ATOM 1979 N N . TYR A 1 258 ? -8.201 1.359 -7.633 1.00 90.62 258 TYR A N 1
ATOM 1980 C CA . TYR A 1 258 ? -9.395 1.921 -8.284 1.00 90.62 258 TYR A CA 1
ATOM 1981 C C . TYR A 1 258 ? -9.111 2.653 -9.595 1.00 90.62 258 TYR A C 1
ATOM 1983 O O . TYR A 1 258 ? -10.039 2.955 -10.342 1.00 90.62 258 TYR A O 1
ATOM 1991 N N . GLN A 1 259 ? -7.844 2.964 -9.864 1.00 90.38 259 GLN A N 1
ATOM 1992 C CA . GLN A 1 259 ? -7.409 3.587 -11.112 1.00 90.38 259 GLN A CA 1
ATOM 1993 C C . GLN A 1 259 ? -6.728 2.569 -12.042 1.00 90.38 259 GLN A C 1
ATOM 1995 O O . GLN A 1 259 ? -6.259 2.949 -13.115 1.00 90.38 259 GLN A O 1
ATOM 2000 N N . ASP A 1 260 ? -6.698 1.290 -11.642 1.00 90.19 260 ASP A N 1
ATOM 2001 C CA . ASP A 1 260 ? -6.159 0.161 -12.402 1.00 90.19 260 ASP A CA 1
ATOM 2002 C C . ASP A 1 260 ? -4.704 0.382 -12.891 1.00 90.19 260 ASP A C 1
ATOM 2004 O O . ASP A 1 260 ? -4.343 -0.013 -14.007 1.00 90.19 260 ASP A O 1
ATOM 2008 N N . TRP A 1 261 ? -3.852 1.016 -12.070 1.00 92.12 261 TRP A N 1
ATOM 2009 C CA . TRP A 1 261 ? -2.430 1.224 -12.385 1.00 92.12 261 TRP A CA 1
ATOM 2010 C C . TRP A 1 261 ? -1.483 0.965 -11.206 1.00 92.12 261 TRP A C 1
ATOM 2012 O O . TRP A 1 261 ? -1.862 1.033 -10.035 1.00 92.12 261 TRP A O 1
ATOM 2022 N N . MET A 1 262 ? -0.223 0.684 -11.543 1.00 94.56 262 MET A N 1
ATOM 2023 C CA . MET A 1 262 ? 0.906 0.571 -10.617 1.00 94.56 262 MET A CA 1
ATOM 2024 C C . MET A 1 262 ? 2.146 1.246 -11.210 1.00 94.56 262 MET A C 1
ATOM 2026 O O . MET A 1 262 ? 2.365 1.209 -12.421 1.00 94.56 262 MET A O 1
ATOM 2030 N N . THR A 1 263 ? 2.987 1.808 -10.347 1.00 95.38 263 THR A N 1
ATOM 2031 C CA . THR A 1 263 ? 4.353 2.210 -10.685 1.00 95.38 263 THR A CA 1
ATOM 2032 C C . THR A 1 263 ? 5.373 1.539 -9.781 1.00 95.38 263 THR A C 1
ATOM 2034 O O . THR A 1 263 ? 5.098 1.315 -8.605 1.00 95.38 263 THR A O 1
ATOM 2037 N N . LEU A 1 264 ? 6.568 1.284 -10.310 1.00 95.62 264 LEU A N 1
ATOM 2038 C CA . LEU A 1 264 ? 7.766 1.011 -9.518 1.00 95.62 264 LEU A CA 1
ATOM 2039 C C . LEU A 1 264 ? 8.861 1.970 -9.979 1.00 95.62 264 LEU A C 1
ATOM 2041 O O . LEU A 1 264 ? 9.262 1.922 -11.137 1.00 95.62 264 LEU A O 1
ATOM 2045 N N . ALA A 1 265 ? 9.318 2.836 -9.082 1.00 96.56 265 ALA A N 1
ATOM 2046 C CA . ALA A 1 265 ? 10.415 3.768 -9.313 1.00 96.56 265 ALA A CA 1
ATOM 2047 C C . ALA A 1 265 ? 11.634 3.292 -8.523 1.00 96.56 265 ALA A C 1
ATOM 2049 O O . ALA A 1 265 ? 11.545 3.054 -7.321 1.00 96.56 265 ALA A O 1
ATOM 2050 N N . ALA A 1 266 ? 12.772 3.113 -9.182 1.00 97.31 266 ALA A N 1
ATOM 2051 C CA . ALA A 1 266 ? 13.947 2.522 -8.569 1.00 97.31 266 ALA A CA 1
ATOM 2052 C C . ALA A 1 266 ? 15.253 3.165 -9.027 1.00 97.31 266 ALA A C 1
ATOM 2054 O O . ALA A 1 266 ? 15.378 3.657 -10.144 1.00 97.31 266 ALA A O 1
ATOM 2055 N N . ASN A 1 267 ? 16.264 3.100 -8.168 1.00 97.75 267 ASN A N 1
ATOM 2056 C CA . ASN A 1 267 ? 17.644 3.373 -8.550 1.00 97.75 267 ASN A CA 1
ATOM 2057 C C . ASN A 1 267 ? 18.330 2.055 -8.885 1.00 97.75 267 ASN A C 1
ATOM 2059 O O . ASN A 1 267 ? 18.136 1.061 -8.193 1.00 97.75 267 ASN A O 1
ATOM 2063 N N . SER A 1 268 ? 19.155 2.048 -9.923 1.00 96.62 268 SER A N 1
ATOM 2064 C CA . SER A 1 268 ? 19.918 0.884 -10.357 1.00 96.62 268 SER A CA 1
ATOM 2065 C C . SER A 1 268 ? 21.387 1.215 -10.567 1.00 96.62 268 SER A C 1
ATOM 2067 O O . SER A 1 268 ? 21.788 2.380 -10.635 1.00 96.62 268 SER A O 1
ATOM 2069 N N . ASN A 1 269 ? 22.196 0.178 -10.771 1.00 94.25 269 ASN A N 1
ATOM 2070 C CA . ASN A 1 269 ? 23.582 0.325 -11.214 1.00 94.25 269 ASN A CA 1
ATOM 2071 C C . ASN A 1 269 ? 23.725 1.011 -12.589 1.00 94.25 269 ASN A C 1
ATOM 2073 O O . ASN A 1 269 ? 24.842 1.364 -12.967 1.00 94.25 269 ASN A O 1
ATOM 2077 N N . TRP A 1 270 ? 22.632 1.205 -13.335 1.00 94.50 270 TRP A N 1
ATOM 2078 C CA . TRP A 1 270 ? 22.603 1.932 -14.604 1.00 94.50 270 TRP A CA 1
ATOM 2079 C C . TRP A 1 270 ? 21.838 3.251 -14.541 1.00 94.50 270 TRP A C 1
ATOM 2081 O O . TRP A 1 270 ? 21.685 3.851 -15.588 1.00 94.50 270 TRP A O 1
ATOM 2091 N N . GLY A 1 271 ? 21.383 3.733 -13.382 1.00 95.12 271 GLY A N 1
ATOM 2092 C CA . GLY A 1 271 ? 20.571 4.954 -13.276 1.00 95.12 271 GLY A CA 1
ATOM 2093 C C . GLY A 1 271 ? 19.144 4.673 -12.815 1.00 95.12 271 GLY A C 1
ATOM 2094 O O . GLY A 1 271 ? 18.911 3.698 -12.103 1.00 95.12 271 GLY A O 1
ATOM 2095 N N . VAL A 1 272 ? 18.194 5.526 -13.190 1.00 96.38 272 VAL A N 1
ATOM 2096 C CA . VAL A 1 272 ? 16.806 5.445 -12.699 1.00 96.38 272 VAL A CA 1
ATOM 2097 C C . VAL A 1 272 ? 16.000 4.461 -13.541 1.00 96.38 272 VAL A C 1
ATOM 2099 O O . VAL A 1 272 ? 16.124 4.455 -14.762 1.00 96.38 272 VAL A O 1
ATOM 2102 N N . VAL A 1 273 ? 15.181 3.635 -12.900 1.00 97.56 273 VAL A N 1
ATOM 2103 C CA . VAL A 1 273 ? 14.278 2.666 -13.524 1.00 97.56 273 VAL A CA 1
ATOM 2104 C C . VAL A 1 273 ? 12.849 2.998 -13.115 1.00 97.56 273 VAL A C 1
ATOM 2106 O O . VAL A 1 273 ? 12.535 2.968 -11.933 1.00 97.56 273 VAL A O 1
ATOM 2109 N N . ASP A 1 274 ? 11.983 3.252 -14.089 1.00 96.62 274 ASP A N 1
ATOM 2110 C CA . ASP A 1 274 ? 10.558 3.502 -13.887 1.00 96.62 274 ASP A CA 1
ATOM 2111 C C . ASP A 1 274 ? 9.743 2.443 -14.628 1.00 96.62 274 ASP A C 1
ATOM 2113 O O . ASP A 1 274 ? 9.733 2.407 -15.858 1.00 96.62 274 ASP A O 1
ATOM 2117 N N . LEU A 1 275 ? 9.030 1.596 -13.896 1.00 95.62 275 LEU A N 1
ATOM 2118 C CA . LEU A 1 275 ? 7.973 0.740 -14.423 1.00 95.62 275 LEU A CA 1
ATOM 2119 C C . LEU A 1 275 ? 6.636 1.457 -14.254 1.00 95.62 275 LEU A C 1
ATOM 2121 O O . LEU A 1 275 ? 6.303 1.919 -13.166 1.00 95.62 275 LEU A O 1
ATOM 2125 N N . TRP A 1 276 ? 5.844 1.475 -15.317 1.00 94.81 276 TRP A N 1
ATOM 2126 C CA . TRP A 1 276 ? 4.446 1.875 -15.303 1.00 94.81 276 TRP A CA 1
ATOM 2127 C C . TRP A 1 276 ? 3.603 0.742 -15.885 1.00 94.81 276 TRP A C 1
ATOM 2129 O O . TRP A 1 276 ? 3.845 0.304 -17.010 1.00 94.81 276 TRP A O 1
ATOM 2139 N N . LEU A 1 277 ? 2.635 0.264 -15.108 1.00 92.94 277 LEU A N 1
ATOM 2140 C CA . LEU A 1 277 ? 1.684 -0.782 -15.468 1.00 92.94 277 LEU A CA 1
ATOM 2141 C C . LEU A 1 277 ? 0.278 -0.189 -15.445 1.00 92.94 277 LEU A C 1
ATOM 2143 O O . LEU A 1 277 ? -0.121 0.411 -14.446 1.00 92.94 277 LEU A O 1
ATOM 2147 N N . GLN A 1 278 ? -0.497 -0.421 -16.498 1.00 90.31 278 GLN A N 1
ATOM 2148 C CA . GLN A 1 278 ? -1.914 -0.084 -16.533 1.00 90.31 278 GLN A CA 1
ATOM 2149 C C . GLN A 1 278 ? -2.709 -1.201 -17.206 1.00 90.31 278 GLN A C 1
ATOM 2151 O O . GLN A 1 278 ? -2.233 -1.895 -18.104 1.00 90.31 278 GLN A O 1
ATOM 2156 N N . LYS A 1 279 ? -3.954 -1.379 -16.776 1.00 83.75 279 LYS A N 1
ATOM 2157 C CA . LYS A 1 279 ? -4.912 -2.239 -17.470 1.00 83.75 279 LYS A CA 1
ATOM 2158 C C . LYS A 1 279 ? -5.244 -1.683 -18.857 1.00 83.75 279 LYS A C 1
ATOM 2160 O O . LYS A 1 279 ? -5.704 -0.549 -18.965 1.00 83.75 279 LYS A O 1
ATOM 2165 N N . ALA A 1 280 ? -5.046 -2.492 -19.895 1.00 75.56 280 ALA A N 1
ATOM 2166 C CA . ALA A 1 280 ? -5.414 -2.134 -21.264 1.00 75.56 280 ALA A CA 1
ATOM 2167 C C . ALA A 1 280 ? -6.818 -2.641 -21.619 1.00 75.56 280 ALA A C 1
ATOM 2169 O O . ALA A 1 280 ? -7.631 -1.885 -22.138 1.00 75.56 280 ALA A O 1
ATOM 2170 N N . ASP A 1 281 ? -7.129 -3.888 -21.247 1.00 69.19 281 ASP A N 1
ATOM 2171 C CA . ASP A 1 281 ? -8.422 -4.540 -21.480 1.00 69.19 281 ASP A CA 1
ATOM 2172 C C . ASP A 1 281 ? -8.823 -5.442 -20.295 1.00 69.19 281 ASP A C 1
ATOM 2174 O O . ASP A 1 281 ? -8.107 -5.565 -19.302 1.00 69.19 281 ASP A O 1
ATOM 2178 N N . LYS A 1 282 ? -9.988 -6.110 -20.361 1.00 62.91 282 LYS A N 1
ATOM 2179 C CA . LYS A 1 282 ? -10.526 -6.943 -19.257 1.00 62.91 282 LYS A CA 1
ATOM 2180 C C . LYS A 1 282 ? -9.589 -8.057 -18.755 1.00 62.91 282 LYS A C 1
ATOM 2182 O O . LYS A 1 282 ? -9.846 -8.566 -17.667 1.00 62.91 282 LYS A O 1
ATOM 2187 N N . LYS A 1 283 ? -8.588 -8.477 -19.536 1.00 61.41 283 LYS A N 1
ATOM 2188 C CA . LYS A 1 283 ? -7.669 -9.580 -19.191 1.00 61.41 283 LYS A CA 1
ATOM 2189 C C . LYS A 1 283 ? -6.187 -9.284 -19.425 1.00 61.41 283 LYS A C 1
ATOM 2191 O O . LYS A 1 283 ? -5.374 -10.085 -18.982 1.00 61.41 283 LYS A O 1
ATOM 2196 N N . ASP A 1 284 ? -5.858 -8.173 -20.083 1.00 70.81 284 ASP A N 1
ATOM 2197 C CA . ASP A 1 284 ? -4.490 -7.881 -20.502 1.00 70.81 284 ASP A CA 1
ATOM 2198 C C . ASP A 1 284 ? -3.995 -6.571 -19.884 1.00 70.81 284 ASP A C 1
ATOM 2200 O O . ASP A 1 284 ? -4.688 -5.545 -19.848 1.00 70.81 284 ASP A O 1
ATOM 2204 N N . SER A 1 285 ? -2.767 -6.640 -19.387 1.00 80.75 285 SER A N 1
ATOM 2205 C CA . SER A 1 285 ? -2.018 -5.538 -18.801 1.00 80.75 285 SER A CA 1
ATOM 2206 C C . SER A 1 285 ? -1.035 -5.009 -19.833 1.00 80.75 285 SER A C 1
ATOM 2208 O O . SER A 1 285 ? -0.350 -5.781 -20.508 1.00 80.75 285 SER A O 1
ATOM 2210 N N . GLU A 1 286 ? -0.905 -3.694 -19.909 1.00 90.38 286 GLU A N 1
ATOM 2211 C CA . GLU A 1 286 ? 0.190 -3.066 -20.625 1.00 90.38 286 GLU A CA 1
ATOM 2212 C C . GLU A 1 286 ? 1.190 -2.492 -19.641 1.00 90.38 286 GLU A C 1
ATOM 2214 O O . GLU A 1 286 ? 0.821 -1.884 -18.635 1.00 90.38 286 GLU A O 1
ATOM 2219 N N . TYR A 1 287 ? 2.469 -2.662 -19.952 1.00 92.81 287 TYR A N 1
ATOM 2220 C CA . TYR A 1 287 ? 3.533 -2.068 -19.170 1.00 92.81 287 TYR A CA 1
ATOM 2221 C C . TYR A 1 287 ? 4.560 -1.387 -20.060 1.00 92.81 287 TYR A C 1
ATOM 2223 O O . TYR A 1 287 ? 4.812 -1.784 -21.202 1.00 92.81 287 TYR A O 1
ATOM 2231 N N . VAL A 1 288 ? 5.169 -0.359 -19.485 1.00 94.75 288 VAL A N 1
ATOM 2232 C CA . VAL A 1 288 ? 6.331 0.328 -20.027 1.00 94.75 288 VAL A CA 1
ATOM 2233 C C . VAL A 1 288 ? 7.354 0.457 -18.920 1.00 94.75 288 VAL A C 1
ATOM 2235 O O . VAL A 1 288 ? 7.037 0.910 -17.823 1.00 94.75 288 VAL A O 1
ATOM 2238 N N . ILE A 1 289 ? 8.579 0.055 -19.220 1.00 96.12 289 ILE A N 1
ATOM 2239 C CA . ILE A 1 289 ? 9.725 0.209 -18.339 1.00 96.12 289 ILE A CA 1
ATOM 2240 C C . ILE A 1 289 ? 10.694 1.164 -19.010 1.00 96.12 289 ILE A C 1
ATOM 2242 O O . ILE A 1 289 ? 11.088 0.942 -20.154 1.00 96.12 289 ILE A O 1
ATOM 2246 N N . THR A 1 290 ? 11.097 2.199 -18.292 1.00 96.38 290 THR A N 1
ATOM 2247 C CA . THR A 1 290 ? 12.077 3.182 -18.737 1.00 96.38 290 THR A CA 1
ATOM 2248 C C . THR A 1 290 ? 13.293 3.088 -17.833 1.00 96.38 290 THR A C 1
ATOM 2250 O O . THR A 1 290 ? 13.179 3.261 -16.628 1.00 96.38 290 THR A O 1
ATOM 2253 N N . ILE A 1 291 ? 14.467 2.849 -18.403 1.00 96.62 291 ILE A N 1
ATOM 2254 C CA . ILE A 1 291 ? 15.751 2.953 -17.710 1.00 96.62 291 ILE A CA 1
ATOM 2255 C C . ILE A 1 291 ? 16.419 4.217 -18.239 1.00 96.62 291 ILE A C 1
ATOM 2257 O O . ILE A 1 291 ? 16.700 4.306 -19.432 1.00 96.62 291 ILE A O 1
ATOM 2261 N N . SER A 1 292 ? 16.646 5.192 -17.368 1.00 95.06 292 SER A N 1
ATOM 2262 C CA . SER A 1 292 ? 17.257 6.485 -17.674 1.00 95.06 292 SER A CA 1
ATOM 2263 C C . SER A 1 292 ? 18.696 6.500 -17.156 1.00 95.06 292 SER A C 1
ATOM 2265 O O . SER A 1 292 ? 18.903 6.698 -15.950 1.00 95.06 292 SER A O 1
ATOM 2267 N N . PRO A 1 293 ? 19.702 6.276 -18.023 1.00 94.19 293 PRO A N 1
ATOM 2268 C CA . PRO A 1 293 ? 21.072 6.189 -17.572 1.00 94.19 293 PRO A CA 1
ATOM 2269 C C . PRO A 1 293 ? 21.677 7.532 -17.172 1.00 94.19 293 PRO A C 1
ATOM 2271 O O . PRO A 1 293 ? 21.219 8.582 -17.632 1.00 94.19 293 PRO A O 1
ATOM 2274 N N . PRO A 1 294 ? 22.725 7.533 -16.327 1.00 91.38 294 PRO A N 1
ATOM 2275 C CA . PRO A 1 294 ? 23.426 8.758 -15.982 1.00 91.38 294 PRO A CA 1
ATOM 2276 C C . PRO A 1 294 ? 24.121 9.361 -17.209 1.00 91.38 294 PRO A C 1
ATOM 2278 O O . PRO A 1 294 ? 24.408 8.686 -18.203 1.00 91.38 294 PRO A O 1
ATOM 2281 N N . ALA A 1 295 ? 24.455 10.649 -17.116 1.00 86.00 295 ALA A N 1
ATOM 2282 C CA . ALA A 1 295 ? 25.262 11.313 -18.132 1.00 86.00 295 ALA A CA 1
ATOM 2283 C C . ALA A 1 295 ? 26.595 10.569 -18.350 1.00 86.00 295 ALA A C 1
ATOM 2285 O O . ALA A 1 295 ? 27.263 10.171 -17.395 1.00 86.00 295 ALA A O 1
ATOM 2286 N N . GLY A 1 296 ? 26.987 10.388 -19.614 1.00 84.19 296 GLY A N 1
ATOM 2287 C CA . GLY A 1 296 ? 28.207 9.660 -19.978 1.00 84.19 296 GLY A CA 1
ATOM 2288 C C . GLY A 1 296 ? 28.069 8.133 -19.991 1.00 84.19 296 GLY A C 1
ATOM 2289 O O . GLY A 1 296 ? 29.085 7.439 -20.090 1.00 84.19 296 GLY A O 1
ATOM 2290 N N . PHE A 1 297 ? 26.845 7.598 -19.909 1.00 91.25 297 PHE A N 1
ATOM 2291 C CA . PHE A 1 297 ? 26.586 6.177 -20.125 1.00 91.25 297 PHE A CA 1
ATOM 2292 C C . PHE A 1 297 ? 27.135 5.705 -21.480 1.00 91.25 297 PHE A C 1
ATOM 2294 O O . PHE A 1 297 ? 26.961 6.360 -22.509 1.00 91.25 297 PHE A O 1
ATOM 2301 N N . ARG A 1 298 ? 27.811 4.552 -21.466 1.00 91.62 298 ARG A N 1
ATOM 2302 C CA . ARG A 1 298 ? 28.427 3.940 -22.649 1.00 91.62 298 ARG A CA 1
ATOM 2303 C C . ARG A 1 298 ? 27.552 2.809 -23.162 1.00 91.62 298 ARG A C 1
ATOM 2305 O O . ARG A 1 298 ? 27.287 1.862 -22.420 1.00 91.62 298 ARG A O 1
ATOM 2312 N N . LEU A 1 299 ? 27.179 2.850 -24.437 1.00 91.12 299 LEU A N 1
ATOM 2313 C CA . LEU A 1 299 ? 26.381 1.807 -25.085 1.00 91.12 299 LEU A CA 1
ATOM 2314 C C . LEU A 1 299 ? 27.116 0.463 -25.150 1.00 91.12 299 LEU A C 1
ATOM 2316 O O . LEU A 1 299 ? 26.478 -0.590 -25.173 1.00 91.12 299 LEU A O 1
ATOM 2320 N N . SER A 1 300 ? 28.451 0.465 -25.085 1.00 92.94 300 SER A N 1
ATOM 2321 C CA . SER A 1 300 ? 29.235 -0.763 -24.911 1.00 92.94 300 SER A CA 1
ATOM 2322 C C . SER A 1 300 ? 28.926 -1.540 -23.626 1.00 92.94 300 SER A C 1
ATOM 2324 O O . SER A 1 300 ? 29.216 -2.737 -23.578 1.00 92.94 300 SER A O 1
ATOM 2326 N N . THR A 1 301 ? 28.300 -0.904 -22.628 1.00 91.56 301 THR A N 1
ATOM 2327 C CA . THR A 1 301 ? 27.785 -1.560 -21.410 1.00 91.56 301 THR A CA 1
ATOM 2328 C C . THR A 1 301 ? 26.605 -2.485 -21.722 1.00 91.56 301 THR A C 1
ATOM 2330 O O . THR A 1 301 ? 26.443 -3.508 -21.064 1.00 91.56 301 THR A O 1
ATOM 2333 N N . ILE A 1 302 ? 25.817 -2.171 -22.759 1.00 91.06 302 ILE A N 1
ATOM 2334 C CA . ILE A 1 302 ? 24.726 -3.028 -23.244 1.00 91.06 302 ILE A CA 1
ATOM 2335 C C . ILE A 1 302 ? 25.303 -4.175 -24.077 1.00 91.06 302 ILE A C 1
ATOM 2337 O O . ILE A 1 302 ? 24.957 -5.336 -23.877 1.00 91.06 302 ILE A O 1
ATOM 2341 N N . HIS A 1 303 ? 26.195 -3.867 -25.024 1.00 89.88 303 HIS A N 1
ATOM 2342 C CA . HIS A 1 303 ? 26.845 -4.886 -25.844 1.00 89.88 303 HIS A CA 1
ATOM 2343 C C . HIS A 1 303 ? 28.180 -4.392 -26.415 1.00 89.88 303 HIS A C 1
ATOM 2345 O O . HIS A 1 303 ? 28.252 -3.325 -27.022 1.00 89.88 303 HIS A O 1
ATOM 2351 N N . LYS A 1 304 ? 29.242 -5.210 -26.343 1.00 90.00 304 LYS A N 1
ATOM 2352 C CA . LYS A 1 304 ? 30.608 -4.825 -26.770 1.00 90.00 304 LYS A CA 1
ATOM 2353 C C . LYS A 1 304 ? 30.704 -4.314 -28.217 1.00 90.00 304 LYS A C 1
ATOM 2355 O O . LYS A 1 304 ? 31.547 -3.469 -28.506 1.00 90.00 304 LYS A O 1
ATOM 2360 N N . LYS A 1 305 ? 29.847 -4.799 -29.126 1.00 89.25 305 LYS A N 1
ATOM 2361 C CA . LYS A 1 305 ? 29.792 -4.331 -30.532 1.00 89.25 305 LYS A CA 1
ATOM 2362 C C . LYS A 1 305 ? 29.337 -2.871 -30.674 1.00 89.25 305 LYS A C 1
ATOM 2364 O O . LYS A 1 305 ? 29.661 -2.249 -31.677 1.00 89.25 305 LYS A O 1
ATOM 2369 N N . LEU A 1 306 ? 28.648 -2.311 -29.678 1.00 89.25 306 LEU A N 1
ATOM 2370 C CA . LEU A 1 306 ? 28.180 -0.921 -29.683 1.00 89.25 306 LEU A CA 1
ATOM 2371 C C . LEU A 1 306 ? 29.267 0.081 -29.269 1.00 89.25 306 LEU A C 1
ATOM 2373 O O . LEU A 1 306 ? 29.006 1.276 -29.235 1.00 89.25 306 LEU A O 1
ATOM 2377 N N . LYS A 1 307 ? 30.503 -0.369 -29.012 1.00 91.62 307 LYS A N 1
ATOM 2378 C CA . LYS A 1 307 ? 31.630 0.493 -28.616 1.00 91.62 307 LYS A CA 1
ATOM 2379 C C . LYS A 1 307 ? 31.900 1.650 -29.582 1.00 91.62 307 LYS A C 1
ATOM 2381 O O . LYS A 1 307 ? 32.342 2.706 -29.149 1.00 91.62 307 LYS A O 1
ATOM 2386 N N . ALA A 1 308 ? 31.623 1.474 -30.874 1.00 88.56 308 ALA A N 1
ATOM 2387 C CA . ALA A 1 308 ? 31.755 2.552 -31.856 1.00 88.56 308 ALA A CA 1
ATOM 2388 C C . ALA A 1 308 ? 30.800 3.731 -31.584 1.00 88.56 308 ALA A C 1
ATOM 2390 O O . ALA A 1 308 ? 31.097 4.857 -31.970 1.00 88.56 308 ALA A O 1
ATOM 2391 N N . LEU A 1 309 ? 29.679 3.480 -30.903 1.00 87.44 309 LEU A N 1
ATOM 2392 C CA . LEU A 1 309 ? 28.672 4.486 -30.573 1.00 87.44 309 LEU A CA 1
ATOM 2393 C C . LEU A 1 309 ? 28.967 5.220 -29.255 1.00 87.44 309 LEU A C 1
ATOM 2395 O O . LEU A 1 309 ? 28.364 6.256 -29.009 1.00 87.44 309 LEU A O 1
ATOM 2399 N N . ASP A 1 310 ? 29.918 4.748 -28.437 1.00 89.19 310 ASP A N 1
ATOM 2400 C CA . ASP A 1 310 ? 30.284 5.396 -27.163 1.00 89.19 310 ASP A CA 1
ATOM 2401 C C . ASP A 1 310 ? 30.848 6.816 -27.348 1.00 89.19 310 ASP A C 1
ATOM 2403 O O . ASP A 1 310 ? 30.878 7.597 -26.401 1.00 89.19 310 ASP A O 1
ATOM 2407 N N . GLY A 1 311 ? 31.343 7.137 -28.547 1.00 84.31 311 GLY A N 1
ATOM 2408 C CA . GLY A 1 311 ? 31.856 8.464 -28.895 1.00 84.31 311 GLY A CA 1
ATOM 2409 C C . GLY A 1 311 ? 30.801 9.421 -29.456 1.00 84.31 311 GLY A C 1
ATOM 2410 O O . GLY A 1 311 ? 31.134 10.569 -29.744 1.00 84.31 311 GLY A O 1
ATOM 2411 N N . ILE A 1 312 ? 29.560 8.963 -29.652 1.00 84.19 312 ILE A N 1
ATOM 2412 C CA . ILE A 1 312 ? 28.463 9.796 -30.149 1.00 84.19 312 ILE A CA 1
ATOM 2413 C C . ILE A 1 312 ? 27.799 10.472 -28.956 1.00 84.19 312 ILE A C 1
ATOM 2415 O O . ILE A 1 312 ? 27.424 9.813 -27.987 1.00 84.19 312 ILE A O 1
ATOM 2419 N N . ASP A 1 313 ? 27.627 11.789 -29.040 1.00 82.56 313 ASP A N 1
ATOM 2420 C CA . ASP A 1 313 ? 26.934 12.528 -27.996 1.00 82.56 313 ASP A CA 1
ATOM 2421 C C . ASP A 1 313 ? 25.419 12.328 -28.099 1.00 82.56 313 ASP A C 1
ATOM 2423 O O . ASP A 1 313 ? 24.721 12.974 -28.885 1.00 82.56 313 ASP A O 1
ATOM 2427 N N . LEU A 1 314 ? 24.940 11.364 -27.320 1.00 85.06 314 LEU A N 1
ATOM 2428 C CA . LEU A 1 314 ? 23.536 11.020 -27.177 1.00 85.06 314 LEU A CA 1
ATOM 2429 C C . LEU A 1 314 ? 23.028 11.593 -25.853 1.00 85.06 314 LEU A C 1
ATOM 2431 O O . LEU A 1 314 ? 23.329 11.071 -24.775 1.00 85.06 314 LEU A O 1
ATOM 2435 N N . GLY A 1 315 ? 22.252 12.671 -25.938 1.00 84.19 315 GLY A N 1
ATOM 2436 C CA . GLY A 1 315 ? 21.589 13.286 -24.794 1.00 84.19 315 GLY A CA 1
ATOM 2437 C C . GLY A 1 315 ? 20.312 12.540 -24.408 1.00 84.19 315 GLY A C 1
ATOM 2438 O O . GLY A 1 315 ? 19.658 11.942 -25.259 1.00 84.19 315 GLY A O 1
ATOM 2439 N N . GLN A 1 316 ? 19.934 12.606 -23.127 1.00 84.94 316 GLN A N 1
ATOM 2440 C CA . GLN A 1 316 ? 18.670 12.051 -22.606 1.00 84.94 316 GLN A CA 1
ATOM 2441 C C . GLN A 1 316 ? 18.421 10.592 -23.028 1.00 84.94 316 GLN A C 1
ATOM 2443 O O . GLN A 1 316 ? 17.326 10.235 -23.462 1.00 84.94 316 GLN A O 1
ATOM 2448 N N . GLN A 1 317 ? 19.460 9.760 -22.940 1.00 90.12 317 GLN A N 1
ATOM 2449 C CA . GLN A 1 317 ? 19.350 8.342 -23.267 1.00 90.12 317 GLN A CA 1
ATOM 2450 C C . GLN A 1 317 ? 18.302 7.682 -22.365 1.00 90.12 317 GLN A C 1
ATOM 2452 O O . GLN A 1 317 ? 18.275 7.915 -21.157 1.00 90.12 317 GLN A O 1
ATOM 2457 N N . LYS A 1 318 ? 17.448 6.857 -22.960 1.00 92.75 318 LYS A N 1
ATOM 2458 C CA . LYS A 1 318 ? 16.457 6.026 -22.281 1.00 92.75 318 LYS A CA 1
ATOM 2459 C C . LYS A 1 318 ? 16.444 4.657 -22.940 1.00 92.75 318 LYS A C 1
ATOM 2461 O O . LYS A 1 318 ? 16.351 4.564 -24.159 1.00 92.75 318 LYS A O 1
ATOM 2466 N N . ILE A 1 319 ? 16.515 3.595 -22.154 1.00 94.50 319 ILE A N 1
ATOM 2467 C CA . ILE A 1 319 ? 16.181 2.250 -22.623 1.00 94.50 319 ILE A CA 1
ATOM 2468 C C . ILE A 1 319 ? 14.719 2.025 -22.265 1.00 94.50 319 ILE A C 1
ATOM 2470 O O . ILE A 1 319 ? 14.344 2.151 -21.103 1.00 94.50 319 ILE A O 1
ATOM 2474 N N . VAL A 1 320 ? 13.892 1.731 -23.260 1.00 95.06 320 VAL A N 1
ATOM 2475 C CA . VAL A 1 320 ? 12.449 1.567 -23.099 1.00 95.06 320 VAL A CA 1
ATOM 2476 C C . VAL A 1 320 ? 12.066 0.141 -23.460 1.00 95.06 320 VAL A C 1
ATOM 2478 O O . VAL A 1 320 ? 12.329 -0.308 -24.575 1.00 95.06 320 VAL A O 1
ATOM 2481 N N . ILE A 1 321 ? 11.438 -0.561 -22.521 1.00 95.44 321 ILE A N 1
ATOM 2482 C CA . ILE A 1 321 ? 10.840 -1.879 -22.730 1.00 95.44 321 ILE A CA 1
ATOM 2483 C C . ILE A 1 321 ? 9.327 -1.703 -22.696 1.00 95.44 321 ILE A C 1
ATOM 2485 O O . ILE A 1 321 ? 8.787 -1.260 -21.687 1.00 95.44 321 ILE A O 1
ATOM 2489 N N . SER A 1 322 ? 8.638 -2.051 -23.777 1.00 94.12 322 SER A N 1
ATOM 2490 C CA . SER A 1 322 ? 7.181 -1.930 -23.869 1.00 94.12 322 SER A CA 1
ATOM 2491 C C . SER A 1 322 ? 6.535 -3.249 -24.266 1.00 94.12 322 SER A C 1
ATOM 2493 O O . SER A 1 322 ? 7.016 -3.941 -25.168 1.00 94.12 322 SER A O 1
ATOM 2495 N N . SER A 1 323 ? 5.412 -3.577 -23.628 1.00 92.94 323 SER A N 1
ATOM 2496 C CA . SER A 1 323 ? 4.609 -4.758 -23.964 1.00 92.94 323 SER A CA 1
ATOM 2497 C C . SER A 1 323 ? 3.760 -4.582 -25.230 1.00 92.94 323 SER A C 1
ATOM 2499 O O . SER A 1 323 ? 3.344 -5.577 -25.832 1.00 92.94 323 SER A O 1
ATOM 2501 N N . ALA A 1 324 ? 3.529 -3.334 -25.649 1.00 90.81 324 ALA A N 1
ATOM 2502 C CA . ALA A 1 324 ? 2.688 -2.958 -26.782 1.00 90.81 324 ALA A CA 1
ATOM 2503 C C . ALA A 1 324 ? 3.251 -1.743 -27.540 1.00 90.81 324 ALA A C 1
ATOM 2505 O O . ALA A 1 324 ? 4.088 -0.994 -27.027 1.00 90.81 324 ALA A O 1
ATOM 2506 N N . ASP A 1 325 ? 2.783 -1.550 -28.771 1.00 91.06 325 ASP A N 1
ATOM 2507 C CA . ASP A 1 325 ? 3.002 -0.301 -29.497 1.00 91.06 325 ASP A CA 1
ATOM 2508 C C . ASP A 1 325 ? 2.174 0.809 -28.838 1.00 91.06 325 ASP A C 1
ATOM 2510 O O . ASP A 1 325 ? 1.005 0.604 -28.530 1.00 91.06 325 ASP A O 1
ATOM 2514 N N . LYS A 1 326 ? 2.776 1.983 -28.641 1.00 90.00 326 LYS A N 1
ATOM 2515 C CA . LYS A 1 326 ? 2.115 3.176 -28.109 1.00 90.00 326 LYS A CA 1
ATOM 2516 C C . LYS A 1 326 ? 2.347 4.350 -29.031 1.00 90.00 326 LYS A C 1
ATOM 2518 O O . LYS A 1 326 ? 3.490 4.659 -29.392 1.00 90.00 326 LYS A O 1
ATOM 2523 N N . ASP A 1 327 ? 1.271 5.029 -29.396 1.00 89.94 327 ASP A N 1
ATOM 2524 C CA . ASP A 1 327 ? 1.395 6.276 -30.131 1.00 89.94 327 ASP A CA 1
ATOM 2525 C C . ASP A 1 327 ? 1.955 7.401 -29.235 1.00 89.94 327 ASP A C 1
ATOM 2527 O O . ASP A 1 327 ? 2.147 7.257 -28.025 1.00 89.94 327 ASP A O 1
ATOM 2531 N N . LYS A 1 328 ? 2.243 8.556 -29.841 1.00 87.38 328 LYS A N 1
ATOM 2532 C CA . LYS A 1 328 ? 2.801 9.718 -29.135 1.00 87.38 328 LYS A CA 1
ATOM 2533 C C . LYS A 1 328 ? 1.879 10.257 -28.029 1.00 87.38 328 LYS A C 1
ATOM 2535 O O . LYS A 1 328 ? 2.359 10.801 -27.036 1.00 87.38 328 LYS A O 1
ATOM 2540 N N . LYS A 1 329 ? 0.561 10.174 -28.213 1.00 87.50 329 LYS A N 1
ATOM 2541 C CA . LYS A 1 329 ? -0.426 10.670 -27.248 1.00 87.50 329 LYS A CA 1
ATOM 2542 C C . LYS A 1 329 ? -0.501 9.728 -26.052 1.00 87.50 329 LYS A C 1
ATOM 2544 O O . LYS A 1 329 ? -0.589 10.193 -24.921 1.00 87.50 329 LYS A O 1
ATOM 2549 N N . GLU A 1 330 ? -0.444 8.427 -26.286 1.00 87.81 330 GLU A N 1
ATOM 2550 C CA . GLU A 1 330 ? -0.418 7.407 -25.243 1.00 87.81 330 GLU A CA 1
ATOM 2551 C C . GLU A 1 330 ? 0.879 7.455 -24.440 1.00 87.81 330 GLU A C 1
ATOM 2553 O O . GLU A 1 330 ? 0.822 7.532 -23.214 1.00 87.81 330 GLU A O 1
ATOM 2558 N N . SER A 1 331 ? 2.039 7.501 -25.104 1.00 86.38 331 SER A N 1
ATOM 2559 C CA . SER A 1 331 ? 3.335 7.574 -24.421 1.00 86.38 331 SER A CA 1
ATOM 2560 C C . SER A 1 331 ? 3.489 8.848 -23.587 1.00 86.38 331 SER A C 1
ATOM 2562 O O . SER A 1 331 ? 4.056 8.795 -22.501 1.00 86.38 331 SER A O 1
ATOM 2564 N N . SER A 1 332 ? 2.907 9.973 -24.022 1.00 86.44 332 SER A N 1
ATOM 2565 C CA . SER A 1 332 ? 2.944 11.232 -23.262 1.00 86.44 332 SER A CA 1
ATOM 2566 C C . SER A 1 332 ? 2.200 11.192 -21.921 1.00 86.44 332 SER A C 1
ATOM 2568 O O . SER A 1 332 ? 2.459 12.026 -21.058 1.00 86.44 332 SER A O 1
ATOM 2570 N N . LYS A 1 333 ? 1.288 10.227 -21.727 1.00 86.62 333 LYS A N 1
ATOM 2571 C CA . LYS A 1 333 ? 0.585 10.022 -20.449 1.00 86.62 333 LYS A CA 1
ATOM 2572 C C . LYS A 1 333 ? 1.420 9.239 -19.440 1.00 86.62 333 LYS A C 1
ATOM 2574 O O . LYS A 1 333 ? 1.070 9.214 -18.264 1.00 86.62 333 LYS A O 1
ATOM 2579 N N . ILE A 1 334 ? 2.487 8.586 -19.894 1.00 86.31 334 ILE A N 1
ATOM 2580 C CA . ILE A 1 334 ? 3.391 7.822 -19.043 1.00 86.31 334 ILE A CA 1
ATOM 2581 C C . ILE A 1 334 ? 4.376 8.820 -18.431 1.00 86.31 334 ILE A C 1
ATOM 2583 O O . ILE A 1 334 ? 5.127 9.446 -19.185 1.00 86.31 334 ILE A O 1
ATOM 2587 N N . PRO A 1 335 ? 4.410 8.985 -17.095 1.00 83.38 335 PRO A N 1
ATOM 2588 C CA . PRO A 1 335 ? 5.206 10.032 -16.456 1.00 83.38 335 PRO A CA 1
ATOM 2589 C C . PRO A 1 335 ? 6.673 10.041 -16.904 1.00 83.38 335 PRO A C 1
ATOM 2591 O O . PRO A 1 335 ? 7.185 11.088 -17.301 1.00 83.38 335 PRO A O 1
ATOM 2594 N N . SER A 1 336 ? 7.308 8.864 -16.973 1.00 83.75 336 SER A N 1
ATOM 2595 C CA . SER A 1 336 ? 8.717 8.708 -17.362 1.00 83.75 336 SER A CA 1
ATOM 2596 C C . SER A 1 336 ? 9.009 8.998 -18.842 1.00 83.75 336 SER A C 1
ATOM 2598 O O . SER A 1 336 ? 10.173 9.135 -19.222 1.00 83.75 336 SER A O 1
ATOM 2600 N N . LEU A 1 337 ? 7.987 9.131 -19.694 1.00 85.06 337 LEU A N 1
ATOM 2601 C CA . LEU A 1 337 ? 8.121 9.405 -21.132 1.00 85.06 337 LEU A CA 1
ATOM 2602 C C . LEU A 1 337 ? 7.478 10.723 -21.581 1.00 85.06 337 LEU A C 1
ATOM 2604 O O . LEU A 1 337 ? 7.612 11.082 -22.753 1.00 85.06 337 LEU A O 1
ATOM 2608 N N . SER A 1 338 ? 6.837 11.456 -20.671 1.00 80.81 338 SER A N 1
ATOM 2609 C CA . SER A 1 338 ? 6.136 12.715 -20.954 1.00 80.81 338 SER A CA 1
ATOM 2610 C C . SER A 1 338 ? 6.993 13.729 -21.733 1.00 80.81 338 SER A C 1
ATOM 2612 O O . SER A 1 338 ? 6.519 14.317 -22.707 1.00 80.81 338 SER A O 1
ATOM 2614 N N . ASP A 1 339 ? 8.283 13.826 -21.406 1.00 72.56 339 ASP A N 1
ATOM 2615 C CA . ASP A 1 339 ? 9.232 14.742 -22.056 1.00 72.56 339 ASP A CA 1
ATOM 2616 C C . ASP A 1 339 ? 9.768 14.252 -23.415 1.00 72.56 339 ASP A C 1
ATOM 2618 O O . ASP A 1 339 ? 10.320 15.034 -24.189 1.00 72.56 339 ASP A O 1
ATOM 2622 N N . ALA A 1 340 ? 9.631 12.957 -23.729 1.00 68.75 340 ALA A N 1
ATOM 2623 C CA . ALA A 1 340 ? 10.244 12.341 -24.911 1.00 68.75 340 ALA A CA 1
ATOM 2624 C C . ALA A 1 340 ? 9.348 12.376 -26.162 1.00 68.75 340 ALA A C 1
ATOM 2626 O O . ALA A 1 340 ? 9.833 12.089 -27.253 1.00 68.75 340 ALA A O 1
ATOM 2627 N N . ALA A 1 341 ? 8.065 12.738 -26.023 1.00 66.31 341 ALA A N 1
ATOM 2628 C CA . ALA A 1 341 ? 7.118 13.070 -27.097 1.00 66.31 341 ALA A CA 1
ATOM 2629 C C . ALA A 1 341 ? 7.257 12.236 -28.398 1.00 66.31 341 ALA A C 1
ATOM 2631 O O . ALA A 1 341 ? 7.164 12.781 -29.508 1.00 66.31 341 ALA A O 1
ATOM 2632 N N . ALA A 1 342 ? 7.454 10.922 -28.263 1.00 79.50 342 ALA A N 1
ATOM 2633 C CA . ALA A 1 342 ? 7.718 9.987 -29.352 1.00 79.50 342 ALA A CA 1
ATOM 2634 C C . ALA A 1 342 ? 6.894 8.705 -29.185 1.00 79.50 342 ALA A C 1
ATOM 2636 O O . ALA A 1 342 ? 6.525 8.324 -28.073 1.00 79.50 342 ALA A O 1
ATOM 2637 N N . ALA A 1 343 ? 6.586 8.056 -30.308 1.00 86.44 343 ALA A N 1
ATOM 2638 C CA . ALA A 1 343 ? 5.939 6.751 -30.297 1.00 86.44 343 ALA A CA 1
ATOM 2639 C C . ALA A 1 343 ? 6.906 5.691 -29.748 1.00 86.44 343 ALA A C 1
ATOM 2641 O O . ALA A 1 343 ? 8.103 5.727 -30.039 1.00 86.44 343 ALA A O 1
ATOM 2642 N N . VAL A 1 344 ? 6.372 4.741 -28.986 1.00 89.19 344 VAL A N 1
ATOM 2643 C CA . VAL A 1 344 ? 7.122 3.612 -28.426 1.00 89.19 344 VAL A CA 1
ATOM 2644 C C . VAL A 1 344 ? 6.667 2.345 -29.131 1.00 89.19 344 VAL A C 1
ATOM 2646 O O . VAL A 1 344 ? 5.475 2.142 -29.346 1.00 89.19 344 VAL A O 1
ATOM 2649 N N . LYS A 1 345 ? 7.612 1.494 -29.521 1.00 90.06 345 LYS A N 1
ATOM 2650 C CA . LYS A 1 345 ? 7.311 0.190 -30.114 1.00 90.06 345 LYS A CA 1
ATOM 2651 C C . LYS A 1 345 ? 7.371 -0.905 -29.063 1.00 90.06 345 LYS A C 1
ATOM 2653 O O . LYS A 1 345 ? 8.166 -0.816 -28.128 1.00 90.06 345 LYS A O 1
ATOM 2658 N N . LYS A 1 346 ? 6.557 -1.946 -29.243 1.00 92.44 346 LYS A N 1
ATOM 2659 C CA . LYS A 1 346 ? 6.690 -3.193 -28.494 1.00 92.44 346 LYS A CA 1
ATOM 2660 C C . LYS A 1 346 ? 8.113 -3.734 -28.656 1.00 92.44 346 LYS A C 1
ATOM 2662 O O . LYS A 1 346 ? 8.620 -3.802 -29.774 1.00 92.44 346 LYS A O 1
ATOM 2667 N N . GLY A 1 347 ? 8.731 -4.155 -27.557 1.00 93.44 347 GLY A N 1
ATOM 2668 C CA . GLY A 1 347 ? 10.119 -4.624 -27.534 1.00 93.44 347 GLY A CA 1
ATOM 2669 C C . GLY A 1 347 ? 10.995 -3.802 -26.596 1.00 93.44 347 GLY A C 1
ATOM 2670 O O . GLY A 1 347 ? 10.494 -3.004 -25.808 1.00 93.44 347 GLY A O 1
ATOM 2671 N N . CYS A 1 348 ? 12.308 -4.006 -26.694 1.00 94.56 348 CYS A N 1
ATOM 2672 C CA . CYS A 1 348 ? 13.327 -3.223 -26.000 1.00 94.56 348 CYS A CA 1
ATOM 2673 C C . CYS A 1 348 ? 14.027 -2.302 -27.002 1.00 94.56 348 CYS A C 1
ATOM 2675 O O . CYS A 1 348 ? 14.551 -2.774 -28.011 1.00 94.56 348 CYS A O 1
ATOM 2677 N N . SER A 1 349 ? 14.028 -0.994 -26.749 1.00 93.00 349 SER A N 1
ATOM 2678 C CA . SER A 1 349 ? 14.626 0.011 -27.634 1.00 93.00 349 SER A CA 1
ATOM 2679 C C . SER A 1 349 ? 15.467 1.019 -26.862 1.00 93.00 349 SER A C 1
ATOM 2681 O O . SER A 1 349 ? 15.147 1.377 -25.734 1.00 93.00 349 SER A O 1
ATOM 2683 N N . LEU A 1 350 ? 16.520 1.526 -27.495 1.00 92.06 350 LEU A N 1
ATOM 2684 C CA . LEU A 1 350 ? 17.239 2.715 -27.061 1.00 92.06 350 LEU A CA 1
ATOM 2685 C C . LEU A 1 350 ? 16.600 3.937 -27.713 1.00 92.06 350 LEU A C 1
ATOM 2687 O O . LEU A 1 350 ? 16.536 4.017 -28.937 1.00 92.06 350 LEU A O 1
ATOM 2691 N N . MET A 1 351 ? 16.196 4.899 -26.896 1.00 91.06 351 MET A N 1
ATOM 2692 C CA . MET A 1 351 ? 15.774 6.231 -27.303 1.00 91.06 351 MET A CA 1
ATOM 2693 C C . MET A 1 351 ? 16.816 7.247 -26.849 1.00 91.06 351 MET A C 1
ATOM 2695 O O . MET A 1 351 ? 17.281 7.197 -25.713 1.00 91.06 351 MET A O 1
ATOM 2699 N N . ALA A 1 352 ? 17.190 8.177 -27.718 1.00 89.94 352 ALA A N 1
ATOM 2700 C CA . ALA A 1 352 ? 18.119 9.243 -27.368 1.00 89.94 352 ALA A CA 1
ATOM 2701 C C . ALA A 1 352 ? 17.892 10.483 -28.230 1.00 89.94 352 ALA A C 1
ATOM 2703 O O . ALA A 1 352 ? 17.346 10.401 -29.330 1.00 89.94 352 ALA A O 1
ATOM 2704 N N . ASN A 1 353 ? 18.356 11.628 -27.744 1.00 88.50 353 ASN A N 1
ATOM 2705 C CA . ASN A 1 353 ? 18.453 12.843 -28.530 1.00 88.50 353 ASN A CA 1
ATOM 2706 C C . ASN A 1 353 ? 19.857 12.962 -29.134 1.00 88.50 353 ASN A C 1
ATOM 2708 O O . ASN A 1 353 ? 20.852 13.047 -28.413 1.00 88.50 353 ASN A O 1
ATOM 2712 N N . LEU A 1 354 ? 19.925 12.971 -30.459 1.00 87.44 354 LEU A N 1
ATOM 2713 C CA . LEU A 1 354 ? 21.142 13.169 -31.224 1.00 87.44 354 LEU A CA 1
ATOM 2714 C C . LEU A 1 354 ? 21.325 14.656 -31.537 1.00 87.44 354 LEU A C 1
ATOM 2716 O O . LEU A 1 354 ? 20.523 15.239 -32.272 1.00 87.44 354 LEU A O 1
ATOM 2720 N N . ASP A 1 355 ? 22.406 15.243 -31.028 1.00 86.25 355 ASP A N 1
ATOM 2721 C CA . ASP A 1 355 ? 22.781 16.627 -31.319 1.00 86.25 355 ASP A CA 1
ATOM 2722 C C . ASP A 1 355 ? 23.449 16.727 -32.703 1.00 86.25 355 ASP A C 1
ATOM 2724 O O . ASP A 1 355 ? 24.604 16.340 -32.910 1.00 86.25 355 ASP A O 1
ATOM 2728 N N . LEU A 1 356 ? 22.713 17.275 -33.670 1.00 85.75 356 LEU A N 1
ATOM 2729 C CA . LEU A 1 356 ? 23.181 17.440 -35.046 1.00 85.75 356 LEU A CA 1
ATOM 2730 C C . LEU A 1 356 ? 24.194 18.576 -35.201 1.00 85.75 356 LEU A C 1
ATOM 2732 O O . LEU A 1 356 ? 24.957 18.584 -36.171 1.00 85.75 356 LEU A O 1
ATOM 2736 N N . THR A 1 357 ? 24.231 19.521 -34.258 1.00 86.19 357 THR A N 1
ATOM 2737 C CA . THR A 1 357 ? 25.181 20.642 -34.285 1.00 86.19 357 THR A CA 1
ATOM 2738 C C . THR A 1 357 ? 26.594 20.155 -33.975 1.00 86.19 357 THR A C 1
ATOM 2740 O O . THR A 1 357 ? 27.555 20.562 -34.630 1.00 86.19 357 THR A O 1
ATOM 2743 N N . LYS A 1 358 ? 26.727 19.186 -33.061 1.00 84.25 358 LYS A N 1
ATOM 2744 C CA . LYS A 1 358 ? 28.008 18.532 -32.745 1.00 84.25 358 LYS A CA 1
ATOM 2745 C C . LYS A 1 358 ? 28.512 17.649 -33.880 1.00 84.25 358 LYS A C 1
ATOM 2747 O O . LYS A 1 358 ? 29.720 17.556 -34.092 1.00 84.25 358 LYS A O 1
ATOM 2752 N N . LEU A 1 359 ? 27.592 17.070 -34.649 1.00 83.25 359 LEU A N 1
ATOM 2753 C CA . LEU A 1 359 ? 27.901 16.333 -35.875 1.00 83.25 359 LEU A CA 1
ATOM 2754 C C . LEU A 1 359 ? 28.135 17.236 -37.097 1.00 83.25 359 LEU A C 1
ATOM 2756 O O . LEU A 1 359 ? 28.568 16.734 -38.131 1.00 83.25 359 LEU A O 1
ATOM 2760 N N . LYS A 1 360 ? 27.881 18.550 -36.992 1.00 85.62 360 LYS A N 1
ATOM 2761 C CA . LYS A 1 360 ? 27.969 19.520 -38.096 1.00 85.62 360 LYS A CA 1
ATOM 2762 C C . LYS A 1 360 ? 27.135 19.103 -39.315 1.00 85.62 360 LYS A C 1
ATOM 2764 O O . LYS A 1 360 ? 27.608 19.178 -40.444 1.00 85.62 360 LYS A O 1
ATOM 2769 N N . ILE A 1 361 ? 25.905 18.649 -39.087 1.00 86.06 361 ILE A N 1
ATOM 2770 C CA . ILE A 1 361 ? 24.937 18.311 -40.153 1.00 86.06 361 ILE A CA 1
ATOM 2771 C C . ILE A 1 361 ? 23.599 19.041 -39.985 1.00 86.06 361 ILE A C 1
ATOM 2773 O O . ILE A 1 361 ? 22.691 18.898 -40.803 1.00 86.06 361 ILE A O 1
ATOM 2777 N N . ASP A 1 362 ? 23.488 19.867 -38.948 1.00 87.31 362 ASP A N 1
ATOM 2778 C CA . ASP A 1 362 ? 22.331 20.699 -38.631 1.00 87.31 362 ASP A CA 1
ATOM 2779 C C . ASP A 1 362 ? 21.954 21.654 -39.773 1.00 87.31 362 ASP A C 1
ATOM 2781 O O . ASP A 1 362 ? 20.782 21.790 -40.114 1.00 87.31 362 ASP A O 1
ATOM 2785 N N . HIS A 1 363 ? 22.950 22.253 -40.424 1.00 86.81 363 HIS A N 1
ATOM 2786 C CA . HIS A 1 363 ? 22.772 23.155 -41.563 1.00 86.81 363 HIS A CA 1
ATOM 2787 C C . HIS A 1 363 ? 22.305 22.448 -42.844 1.00 86.81 363 HIS A C 1
ATOM 2789 O O . HIS A 1 363 ? 21.785 23.107 -43.740 1.00 86.81 363 HIS A O 1
ATOM 2795 N N . LEU A 1 364 ? 22.464 21.123 -42.934 1.00 86.75 364 LEU A N 1
ATOM 2796 C CA . LEU A 1 364 ? 21.977 20.326 -44.064 1.00 86.75 364 LEU A CA 1
ATOM 2797 C C . LEU A 1 364 ? 20.524 19.883 -43.863 1.00 86.75 364 LEU A C 1
ATOM 2799 O O . LEU A 1 364 ? 19.750 19.855 -44.814 1.00 86.75 364 LEU A O 1
ATOM 2803 N N . ILE A 1 365 ? 20.159 19.532 -42.628 1.00 84.00 365 ILE A N 1
ATOM 2804 C CA . ILE A 1 365 ? 18.838 18.981 -42.284 1.00 84.00 365 ILE A CA 1
ATOM 2805 C C . ILE A 1 365 ? 17.863 20.089 -41.837 1.00 84.00 365 ILE A C 1
ATOM 2807 O O . ILE A 1 365 ? 16.650 19.901 -41.858 1.00 84.00 365 ILE A O 1
ATOM 2811 N N . GLY A 1 366 ? 18.374 21.256 -41.433 1.00 85.44 366 GLY A N 1
ATOM 2812 C CA . GLY A 1 366 ? 17.579 22.356 -40.878 1.00 85.44 366 GLY A CA 1
ATOM 2813 C C . GLY A 1 366 ? 17.082 22.098 -39.450 1.00 85.44 366 GLY A C 1
ATOM 2814 O O . GLY A 1 366 ? 16.231 22.831 -38.949 1.00 85.44 366 GLY A O 1
ATOM 2815 N N . LEU A 1 367 ? 17.601 21.062 -38.785 1.00 86.69 367 LEU A N 1
ATOM 2816 C CA . LEU A 1 367 ? 17.235 20.657 -37.429 1.00 86.69 367 LEU A CA 1
ATOM 2817 C C . LEU A 1 367 ? 18.486 20.592 -36.556 1.00 86.69 367 LEU A C 1
ATOM 2819 O O . LEU A 1 367 ? 19.531 20.118 -36.989 1.00 86.69 367 LEU A O 1
ATOM 2823 N N . LYS A 1 368 ? 18.371 21.037 -35.303 1.00 84.81 368 LYS A N 1
ATOM 2824 C CA . LYS A 1 368 ? 19.481 20.980 -34.334 1.00 84.81 368 LYS A CA 1
ATOM 2825 C C . LYS A 1 368 ? 19.583 19.632 -33.626 1.00 84.81 368 LYS A C 1
ATOM 2827 O O . LYS A 1 368 ? 20.658 19.264 -33.177 1.00 84.81 368 LYS A O 1
ATOM 2832 N N . ASN A 1 369 ? 18.467 18.918 -33.520 1.00 83.81 369 ASN A N 1
ATOM 2833 C CA . ASN A 1 369 ? 18.313 17.730 -32.692 1.00 83.81 369 ASN A CA 1
ATOM 2834 C C . ASN A 1 369 ? 17.400 16.718 -33.390 1.00 83.81 369 ASN A C 1
ATOM 2836 O O . ASN A 1 369 ? 16.408 17.118 -34.006 1.00 83.81 369 ASN A O 1
ATOM 2840 N N . LEU A 1 370 ? 17.708 15.428 -33.259 1.00 84.94 370 LEU A N 1
ATOM 2841 C CA . LEU A 1 370 ? 16.850 14.328 -33.703 1.00 84.94 370 LEU A CA 1
ATOM 2842 C C . LEU A 1 370 ? 16.637 13.332 -32.570 1.00 84.94 370 LEU A C 1
ATOM 2844 O O . LEU A 1 370 ? 17.596 12.848 -31.978 1.00 84.94 370 LEU A O 1
ATOM 2848 N N . ILE A 1 371 ? 15.383 12.956 -32.327 1.00 84.56 371 ILE A N 1
ATOM 2849 C CA . ILE A 1 371 ? 15.084 11.809 -31.470 1.00 84.56 371 ILE A CA 1
ATOM 2850 C C . ILE A 1 371 ? 15.316 10.548 -32.298 1.00 84.56 371 ILE A C 1
ATOM 2852 O O . ILE A 1 371 ? 14.612 10.304 -33.279 1.00 84.56 371 ILE A O 1
ATOM 2856 N N . VAL A 1 372 ? 16.310 9.759 -31.907 1.00 86.62 372 VAL A N 1
ATOM 2857 C CA . VAL A 1 372 ? 16.611 8.460 -32.506 1.00 86.62 372 VAL A CA 1
ATOM 2858 C C . VAL A 1 372 ? 16.049 7.356 -31.622 1.00 86.62 372 VAL A C 1
ATOM 2860 O O . VAL A 1 372 ? 16.149 7.421 -30.397 1.00 86.62 372 VAL A O 1
ATOM 2863 N N . SER A 1 373 ? 15.446 6.348 -32.249 1.00 86.06 373 SER A N 1
ATOM 2864 C CA . SER A 1 373 ? 14.968 5.137 -31.588 1.00 86.06 373 SER A CA 1
ATOM 2865 C C . SER A 1 373 ? 15.484 3.926 -32.352 1.00 86.06 373 SER A C 1
ATOM 2867 O O . SER A 1 373 ? 15.327 3.861 -33.572 1.00 86.06 373 SER A O 1
ATOM 2869 N N . SER A 1 374 ? 16.127 2.995 -31.652 1.00 87.44 374 SER A N 1
ATOM 2870 C CA . SER A 1 374 ? 16.643 1.754 -32.231 1.00 87.44 374 SER A CA 1
ATOM 2871 C C . SER A 1 374 ? 16.260 0.571 -31.351 1.00 87.44 374 SER A C 1
ATOM 2873 O O . SER A 1 374 ? 16.509 0.640 -30.146 1.00 87.44 374 SER A O 1
ATOM 2875 N N . PRO A 1 375 ? 15.736 -0.533 -31.911 1.00 88.50 375 PRO A N 1
ATOM 2876 C CA . PRO A 1 375 ? 15.592 -1.771 -31.156 1.00 88.50 375 PRO A CA 1
ATOM 2877 C C . PRO A 1 375 ? 16.968 -2.247 -30.664 1.00 88.50 375 PRO A C 1
ATOM 2879 O O . PRO A 1 375 ? 17.982 -2.049 -31.339 1.00 88.50 375 PRO A O 1
ATOM 2882 N N . LEU A 1 376 ? 17.001 -2.828 -29.464 1.00 83.62 376 LEU A N 1
ATOM 2883 C CA . LEU A 1 376 ? 18.203 -3.383 -28.828 1.00 83.62 376 LEU A CA 1
ATOM 2884 C C . LEU A 1 376 ? 18.285 -4.918 -28.927 1.00 83.62 376 LEU A C 1
ATOM 2886 O O . LEU A 1 376 ? 19.280 -5.492 -28.487 1.00 83.62 376 LEU A O 1
ATOM 2890 N N . GLY A 1 377 ? 17.268 -5.555 -29.514 1.00 70.06 377 GLY A N 1
ATOM 2891 C CA . GLY A 1 377 ? 17.224 -6.981 -29.848 1.00 70.06 377 GLY A CA 1
ATOM 2892 C C . GLY A 1 377 ? 17.655 -7.283 -31.290 1.00 70.06 377 GLY A C 1
ATOM 2893 O O . GLY A 1 377 ? 17.712 -6.375 -32.121 1.00 70.06 377 GLY A O 1
ATOM 2894 N N . ALA A 1 378 ? 17.997 -8.544 -31.551 1.00 52.78 378 ALA A N 1
ATOM 2895 C CA . ALA A 1 378 ? 18.437 -9.110 -32.825 1.00 52.78 378 ALA A CA 1
ATOM 2896 C C . ALA A 1 378 ? 17.327 -9.213 -33.881 1.00 52.78 378 ALA A C 1
ATOM 2898 O O . ALA A 1 378 ? 16.161 -9.503 -33.527 1.00 52.78 378 ALA A O 1
#

Secondary structure (DSSP, 8-state):
-----------------------PPP-HHHHHHHHHHHHH-TTSEEEEEEEEETTTTEEEEEEEETTEEEEEEEEEEEETTEEEEEEEE--GGG--BTT-HHHHHHHSS-GGGTS-TTTTTTEEEEEEEEEE-TTT--EEEEEEEEEESS-EEEETTTTEEEEEEEEEEEEESTT-TTT-EEEEEEEEEEEETTEEEEEEEEE-S-GGG--EEEEEEEEEHHHHHHHHH-TTTTTT----HHHHT-EEEEEEEEEEGGGTEEEEEEEETTEEEEEEEEE-SSS-EEEEEEEEPPTT--GGGT-GGGGGGGGS-EEEEEEEEESS-B-HHHHTTSGGGGGG-S-B-SEEEEEEEEETTTTT-HHHHT-SEEEEEEE---

pLDDT: mean 86.92, std 14.24, range [33.25, 98.0]